Protein 4Y1B (pdb70)

Radius of gyration: 21.76 Å; Cα contacts (8 Å, |Δi|>4): 997; chains: 1; bounding box: 43×46×68 Å

Secondary structure (DSSP, 8-state):
--S---TT--SSTT---SEEEEEEE-GGG-SSGGGTEEEEEEEPPP--TTEEEEEEEEEE--HHHHHHHHT-S--HHHHHHHTT---S-B-----EEEEEEEE-TT----TT-EEEE--EE--TT-HHHHTT--GGGSTT-EETTTTSSS-SSBSEEEEEGGGEEEPPTTS-HHHHHSSHHHHHHHHHHHHSSTT----TT-EEEETTTTSHHHHHHHHHHHHTT-EEEEEESSHHHHHHHHHTT-SEEEEGGG----SSPPPTT-HHHHHHHHHHHHHHHHHHHHHHTSS---SEEEE-SGGGTHHHHHHHSPTT-EEEES--TT-S-----HHHHHHTT-EEEE--S--HHHHHHHHHHHHTTSS---EEEEE-GGGHHHHHHHHHTT-PPSSEEEEESS--

Foldseek 3Di:
DDQEDDFLDADPFADHHQKWKFWKFAPVQADQLLRRTDIDMDGADDAAAQKFKWQFFWFFFDLLVNCCSNCPPHVLQVVVVVVVDDDRIAGATQKTWGFGRHHYHPDPDGGGFTWIFQQKDFDCPAPVVVVPDQRCPDPGIDGHRRNDGFYRRISMGMDGRLGIEHQQPVDDRWQSRWFQQQQLQLLCQADVDPPAHAAAAFEEEEEPLLAANNLNNLLVCVLRNHAYEYEDQDPVSQVSSVVSPHLGYDHPVVADLFFAQDDPVPVVSNVVNVVRLVVVQVVVCVSVVHNDAGQEYEEACEGRCLQSRLQRHAQQGEYEYAHHVPDHDRHYPVCSCPVSVYYYHYTYRHGSVSSRVSSVCVSVPSGGQFEDEEAESSCSSVQNSCVVVVNDGGGIYMYGGSHD

Sequence (404 aa):
TKDLYELGDAPPLGTAPKQMYASLIRQERYGRPVDAFRTEVVDVPPVGPGQVLVKVMAAGVNYNNVWAALGEPLDVIAARQKQGATEDFHIGGSDLSGIVWAVGDGVRLKPGAEVVVLACCRWDESAQDIRLGADPVTSSTQRVWGYEENYGSFAQFAVVDEYMCHPKPQRLSWAAASCYMATAATAYRQLFGWEPHTVRPGDPVLIWGGAGGLGSIAIQLVRHVGGIPVAVVSSEERGEFCMRLGAKGWIDRREFDHWGRLPDTTDEEAMKQWLDGARAFGRRFWEVLGERRAPRIVLEHSGADTIPTSIYMADNAGMVVICGGTTGYNGDVDLRFLWMRQKRLQGSHAASAREAREITRLIDQGAIDPCLSRTFGFEEIGLAHQLIHDNQHPSGNMAVLVNAT

Solvent-accessible surface area: 17346 Å² total; per-residue (Å²): 164,123,79,51,15,107,61,38,71,17,6,91,93,39,68,45,8,130,45,2,42,0,2,0,0,49,71,156,28,53,24,132,0,58,90,0,20,152,47,45,64,11,84,21,28,118,42,21,108,29,30,0,0,0,22,0,24,0,0,2,21,26,104,46,1,14,92,1,0,47,13,110,106,91,44,7,2,25,33,23,69,173,154,61,34,126,53,76,20,2,0,0,0,6,6,2,0,0,30,0,31,10,60,14,114,75,25,208,46,152,48,35,31,72,3,1,0,8,8,3,52,15,59,114,53,5,120,44,30,168,148,66,34,56,40,6,78,8,103,39,35,62,24,9,0,37,89,36,21,41,1,0,0,0,0,1,3,16,0,22,34,48,2,7,4,72,18,4,158,122,15,66,51,7,10,1,1,6,0,4,33,29,0,0,14,0,23,9,0,0,44,22,46,126,94,24,19,9,119,108,32,2,0,0,0,0,4,30,0,1,19,16,27,0,0,0,0,0,19,1,0,96,99,43,39,0,32,0,0,0,2,5,32,30,113,128,65,0,94,34,0,84,174,28,19,6,88,9,56,0,13,114,150,122,29,136,20,61,13,147,24,38,110,65,124,65,126,127,28,22,142,116,12,62,90,13,0,128,30,0,8,119,81,0,96,118,15,8,66,86,195,87,26,0,29,0,0,0,0,27,16,3,10,53,7,4,4,1,0,1,56,11,3,47,81,59,0,0,0,0,32,34,38,15,90,63,24,181,71,42,21,39,7,113,102,48,42,151,120,120,142,16,58,69,33,46,12,85,14,0,8,34,137,2,0,115,59,0,3,144,44,0,46,108,47,36,1,72,3,14,58,49,102,57,2,28,15,134,66,2,5,68,0,0,11,30,17,75,60,113,128,45,48,25,8,11,10,0,0,47,8,6,12,161

Nearest PDB structures (foldseek):
  4y1b-assembly1_A  TM=1.002E+00  e=9.092E-99  Streptomyces sp. NRRL 2288
  4y0k-assembly1_A  TM=9.997E-01  e=1.314E-92  Streptomyces sp. NRRL 2288
  4gi2-assembly1_A  TM=9.694E-01  e=8.535E-59  Methylorubrum extorquens AM1
  6na4-assembly1_B  TM=9.022E-01  e=4.418E-44  Kitasatospora setae KM-6054
  4a10-assembly1_D  TM=8.637E-01  e=3.890E-38  Streptomyces cinnabarigriseus

Organism: NCBI:txid1298930

B-factor: mean 25.12, std 9.22, range [10.73, 64.57]

InterPro domains:
  IPR002364 Quinone oxidoreductase/zeta-crystallin, conserved site [PS01162] (202-223)
  IPR010085 Crotonyl-CoA reductase [TIGR01751] (16-405)
  IPR010085 Crotonyl-CoA reductase [cd08246] (9-402)
  IPR011032 GroES-like superfamily [SSF50129] (35-207)
  IPR013149 Alcohol dehydrogenase-like, C-terminal [PF00107] (213-363)
  IPR013154 Alcohol dehydrogenase-like, N-terminal [PF08240] (49-169)
  IPR020843 Enoylreductase domain [SM00829] (33-400)
  IPR036291 NAD(P)-binding domain superfamily [SSF51735] (177-376)
  IPR051603 Zinc-Containing ADH Family: Quinone Oxidoreductase/CCCR [PTHR44154] (29-401)

Structure (mmCIF, N/CA/C/O backbone):
data_4Y1B
#
_entry.id   4Y1B
#
_cell.length_a   77.580
_cell.length_b   95.640
_cell.length_c   129.460
_cell.angle_alpha   90.00
_cell.angle_beta   90.00
_cell.angle_gamma   90.00
#
_symmetry.space_group_name_H-M   'I 2 2 2'
#
loop_
_entity.id
_entity.type
_entity.pdbx_description
1 polymer AntE
2 non-polymer 'NADP NICOTINAMIDE-ADENINE-DINUCLEOTIDE PHOSPHATE'
3 water water
#
loop_
_atom_site.group_PDB
_atom_site.id
_atom_site.type_symbol
_atom_site.label_atom_id
_atom_site.label_alt_id
_atom_site.label_comp_id
_atom_site.label_asym_id
_atom_site.label_entity_id
_atom_site.label_seq_id
_atom_site.pdbx_PDB_ins_code
_atom_site.Cartn_x
_atom_site.Cartn_y
_atom_site.Cartn_z
_atom_site.occupancy
_atom_site.B_iso_or_equiv
_atom_site.auth_seq_id
_atom_site.auth_comp_id
_atom_site.auth_asym_id
_atom_site.auth_atom_id
_atom_site.pdbx_PDB_model_num
ATOM 1 N N . THR A 1 22 ? 89.684 42.336 49.539 1.00 38.11 2 THR A N 1
ATOM 2 C CA . THR A 1 22 ? 90.969 41.961 48.958 1.00 40.63 2 THR A CA 1
ATOM 3 C C . THR A 1 22 ? 91.205 40.452 49.087 1.00 38.99 2 THR A C 1
ATOM 4 O O . THR A 1 22 ? 91.510 39.954 50.167 1.00 41.77 2 THR A O 1
ATOM 8 N N . LYS A 1 23 ? 91.058 39.730 47.981 1.00 35.21 3 LYS A N 1
ATOM 9 C CA . LYS A 1 23 ? 91.105 38.268 48.013 1.00 30.29 3 LYS A CA 1
ATOM 10 C C . LYS A 1 23 ? 92.315 37.688 47.286 1.00 30.84 3 LYS A C 1
ATOM 11 O O . LYS A 1 23 ? 92.870 38.319 46.380 1.00 30.63 3 LYS A O 1
ATOM 17 N N . ASP A 1 24 ? 92.715 36.488 47.692 1.00 28.91 4 ASP A N 1
ATOM 18 C CA . ASP A 1 24 ? 93.819 35.773 47.067 1.00 28.60 4 ASP A CA 1
ATOM 19 C C . ASP A 1 24 ? 93.441 35.358 45.648 1.00 27.52 4 ASP A C 1
ATOM 20 O O . ASP A 1 24 ? 94.278 35.378 44.750 1.00 26.93 4 ASP A O 1
ATOM 25 N N . LEU A 1 25 ? 92.177 34.982 45.460 1.00 23.85 5 LEU A N 1
ATOM 26 C CA . LEU A 1 25 ? 91.730 34.327 44.233 1.00 22.80 5 LEU A CA 1
ATOM 27 C C . LEU A 1 25 ? 90.362 34.826 43.790 1.00 25.91 5 LEU A C 1
ATOM 28 O O . LEU A 1 25 ? 89.431 34.921 44.591 1.00 25.88 5 LEU A O 1
ATOM 33 N N . TYR A 1 26 ? 90.249 35.145 42.504 1.00 23.08 6 TYR A N 1
ATOM 34 C CA . TYR A 1 26 ? 89.005 35.620 41.927 1.00 22.79 6 TYR A CA 1
ATOM 35 C C . TYR A 1 26 ? 88.528 34.625 40.886 1.00 27.30 6 TYR A C 1
ATOM 36 O O . TYR A 1 26 ? 89.339 34.029 40.172 1.00 26.52 6 TYR A O 1
ATOM 45 N N . GLU A 1 27 ? 87.214 34.437 40.804 1.00 27.63 7 GLU A N 1
ATOM 46 C CA . GLU A 1 27 ? 86.641 33.549 39.804 1.00 29.27 7 GLU A CA 1
ATOM 47 C C . GLU A 1 27 ? 86.849 34.164 38.426 1.00 24.21 7 GLU A C 1
ATOM 48 O O . GLU A 1 27 ? 87.037 35.377 38.307 1.00 25.56 7 GLU A O 1
ATOM 54 N N . LEU A 1 28 ? 86.825 33.333 37.390 1.00 26.13 8 LEU A N 1
ATOM 55 C CA . LEU A 1 28 ? 86.924 33.845 36.028 1.00 25.90 8 LEU A CA 1
ATOM 56 C C . LEU A 1 28 ? 85.833 34.889 35.795 1.00 30.35 8 LEU A C 1
ATOM 57 O O . LEU A 1 28 ? 84.689 34.711 36.223 1.00 29.99 8 LEU A O 1
ATOM 62 N N . GLY A 1 29 ? 86.195 35.990 35.142 1.00 24.78 9 GLY A N 1
ATOM 63 C CA . GLY A 1 29 ? 85.269 37.084 34.905 1.00 27.38 9 GLY A CA 1
ATOM 64 C C . GLY A 1 29 ? 85.381 38.168 35.963 1.00 30.14 9 GLY A C 1
ATOM 65 O O . GLY A 1 29 ? 84.920 39.296 35.767 1.00 33.88 9 GLY A O 1
ATOM 66 N N . ASP A 1 30 ? 86.012 37.820 37.082 1.00 26.72 10 ASP A N 1
ATOM 67 C CA . ASP A 1 30 ? 86.180 38.722 38.211 1.00 28.35 10 ASP A CA 1
ATOM 68 C C . ASP A 1 30 ? 87.665 39.024 38.381 1.00 28.06 10 ASP A C 1
ATOM 69 O O . ASP A 1 30 ? 88.521 38.342 37.802 1.00 26.89 10 ASP A O 1
ATOM 74 N N . ALA A 1 31 ? 87.969 40.054 39.158 1.00 24.91 11 ALA A N 1
ATOM 75 C CA . ALA A 1 31 ? 89.341 40.485 39.361 1.00 24.56 11 ALA A CA 1
ATOM 76 C C . ALA A 1 31 ? 89.424 41.448 40.529 1.00 24.32 11 ALA A C 1
ATOM 77 O O . ALA A 1 31 ? 88.418 42.042 40.927 1.00 26.03 11 ALA A O 1
ATOM 79 N N . PRO A 1 32 ? 90.634 41.635 41.066 1.00 23.83 12 PRO A N 1
ATOM 80 C CA . PRO A 1 32 ? 90.849 42.694 42.057 1.00 25.32 12 PRO A CA 1
ATOM 81 C C . PRO A 1 32 ? 90.598 44.065 41.426 1.00 29.06 12 PRO A C 1
ATOM 82 O O . PRO A 1 32 ? 90.422 44.157 40.206 1.00 25.65 12 PRO A O 1
ATOM 86 N N . PRO A 1 33 ? 90.562 45.126 42.241 1.00 26.97 13 PRO A N 1
ATOM 87 C CA . PRO A 1 33 ? 90.351 46.460 41.674 1.00 27.12 13 PRO A CA 1
ATOM 88 C C . PRO A 1 33 ? 91.383 46.739 40.582 1.00 23.70 13 PRO A C 1
ATOM 89 O O . PRO A 1 33 ? 92.535 46.310 40.722 1.00 23.68 13 PRO A O 1
ATOM 93 N N . LEU A 1 34 ? 90.965 47.436 39.531 1.00 27.48 14 LEU A N 1
ATOM 94 C CA . LEU A 1 34 ? 91.871 47.819 38.452 1.00 25.61 14 LEU A CA 1
ATOM 95 C C . LEU A 1 34 ? 93.132 48.433 39.038 1.00 27.29 14 LEU A C 1
ATOM 96 O O . LEU A 1 34 ? 93.061 49.284 39.927 1.00 29.38 14 LEU A O 1
ATOM 101 N N . GLY A 1 35 ? 94.286 47.973 38.565 1.00 24.45 15 GLY A N 1
ATOM 102 C CA . GLY A 1 35 ? 95.562 48.444 39.069 1.00 25.59 15 GLY A CA 1
ATOM 103 C C . GLY A 1 35 ? 96.264 47.464 39.990 1.00 25.60 15 GLY A C 1
ATOM 104 O O . GLY A 1 35 ? 97.463 47.600 40.243 1.00 26.66 15 GLY A O 1
ATOM 105 N N . THR A 1 36 ? 95.524 46.465 40.478 1.00 25.56 16 THR A N 1
ATOM 106 C CA . THR A 1 36 ? 96.032 45.531 41.487 1.00 25.88 16 THR A CA 1
ATOM 107 C C . THR A 1 36 ? 96.108 44.090 40.981 1.00 22.60 16 THR A C 1
ATOM 108 O O . THR A 1 36 ? 95.155 43.584 40.395 1.00 26.08 16 THR A O 1
ATOM 112 N N . ALA A 1 37 ? 97.236 43.431 41.231 1.00 24.17 17 ALA A N 1
ATOM 113 C CA . ALA A 1 37 ? 97.398 42.024 40.872 1.00 21.94 17 ALA A CA 1
ATOM 114 C C . ALA A 1 37 ? 96.962 41.120 42.021 1.00 26.14 17 ALA A C 1
ATOM 115 O O . ALA A 1 37 ? 97.275 41.395 43.180 1.00 27.77 17 ALA A O 1
ATOM 117 N N . PRO A 1 38 ? 96.248 40.029 41.702 1.00 25.02 18 PRO A N 1
ATOM 118 C CA . PRO A 1 38 ? 95.883 39.065 42.743 1.00 23.82 18 PRO A CA 1
ATOM 119 C C . PRO A 1 38 ? 97.047 38.127 43.036 1.00 26.31 18 PRO A C 1
ATOM 120 O O . PRO A 1 38 ? 97.943 37.973 42.213 1.00 24.73 18 PRO A O 1
ATOM 124 N N . LYS A 1 39 ? 97.040 37.493 44.202 1.00 23.46 19 LYS A N 1
ATOM 125 C CA . LYS A 1 39 ? 98.104 36.562 44.541 1.00 23.36 19 LYS A CA 1
ATOM 126 C C . LYS A 1 39 ? 98.023 35.296 43.687 1.00 22.05 19 LYS A C 1
ATOM 127 O O . LYS A 1 39 ? 99.045 34.706 43.313 1.00 24.60 19 LYS A O 1
ATOM 133 N N . GLN A 1 40 ? 96.800 34.871 43.387 1.00 23.89 20 GLN A N 1
ATOM 134 C CA . GLN A 1 40 ? 96.594 33.631 42.658 1.00 23.55 20 GLN A CA 1
ATOM 135 C C . GLN A 1 40 ? 95.553 33.775 41.561 1.00 18.01 20 GLN A C 1
ATOM 136 O O . GLN A 1 40 ? 94.840 34.777 41.494 1.00 22.20 20 GLN A O 1
ATOM 142 N N . MET A 1 41 ? 95.465 32.752 40.720 1.00 20.74 21 MET A N 1
ATOM 143 C CA . MET A 1 41 ? 94.609 32.792 39.545 1.00 20.84 21 MET A CA 1
ATOM 144 C C . MET A 1 41 ? 94.267 31.389 39.063 1.00 19.37 21 MET A C 1
ATOM 145 O O . MET A 1 41 ? 94.947 30.410 39.409 1.00 21.36 21 MET A O 1
ATOM 150 N N . TYR A 1 42 ? 93.198 31.297 38.281 1.00 19.18 22 TYR A N 1
ATOM 151 C CA . TYR A 1 42 ? 92.889 30.080 37.548 1.00 21.15 22 TYR A CA 1
ATOM 152 C C . TYR A 1 42 ? 93.727 30.020 36.278 1.00 21.99 22 TYR A C 1
ATOM 153 O O . TYR A 1 42 ? 93.985 31.046 35.645 1.00 20.71 22 TYR A O 1
ATOM 162 N N . ALA A 1 43 ? 94.151 28.822 35.911 1.00 20.38 23 ALA A N 1
ATOM 163 C CA . ALA A 1 43 ? 94.899 28.609 34.676 1.00 19.79 23 ALA A CA 1
ATOM 164 C C . ALA A 1 43 ? 94.704 27.182 34.211 1.00 22.79 23 ALA A C 1
ATOM 165 O O . ALA A 1 43 ? 94.364 26.304 35.006 1.00 23.93 23 ALA A O 1
ATOM 167 N N . SER A 1 44 ? 94.939 26.941 32.929 1.00 21.55 24 SER A N 1
ATOM 168 C CA . SER A 1 44 ? 94.779 25.609 32.368 1.00 20.20 24 SER A CA 1
ATOM 169 C C . SER A 1 44 ? 96.147 24.953 32.281 1.00 23.80 24 SER A C 1
ATOM 170 O O . SER A 1 44 ? 97.020 25.412 31.545 1.00 24.58 24 SER A O 1
ATOM 173 N N . LEU A 1 45 ? 96.334 23.873 33.036 1.00 24.54 25 LEU A N 1
ATOM 174 C CA . LEU A 1 45 ? 97.660 23.277 33.193 1.00 23.77 25 LEU A CA 1
ATOM 175 C C . LEU A 1 45 ? 97.833 21.943 32.496 1.00 25.92 25 LEU A C 1
ATOM 176 O O . LEU A 1 45 ? 96.948 21.087 32.529 1.00 25.77 25 LEU A O 1
ATOM 181 N N . ILE A 1 46 ? 99.000 21.778 31.883 1.00 24.85 26 ILE A N 1
ATOM 182 C CA . ILE A 1 46 ? 99.473 20.489 31.420 1.00 26.10 26 ILE A CA 1
ATOM 183 C C . ILE A 1 46 ? 100.470 19.974 32.461 1.00 26.57 26 ILE A C 1
ATOM 184 O O . ILE A 1 46 ? 101.311 20.728 32.954 1.00 27.28 26 ILE A O 1
ATOM 189 N N . ARG A 1 47 ? 100.350 18.698 32.819 1.00 29.85 27 ARG A N 1
ATOM 190 C CA . ARG A 1 47 ? 101.314 18.057 33.702 1.00 31.40 27 ARG A CA 1
ATOM 191 C C . ARG A 1 47 ? 101.842 16.801 33.022 1.00 33.12 27 ARG A C 1
ATOM 192 O O . ARG A 1 47 ? 101.154 16.206 32.196 1.00 32.00 27 ARG A O 1
ATOM 200 N N . GLN A 1 48 ? 103.065 16.406 33.363 1.00 34.14 28 GLN A N 1
ATOM 201 C CA . GLN A 1 48 ? 103.707 15.268 32.710 1.00 38.20 28 GLN A CA 1
ATOM 202 C C . GLN A 1 48 ? 102.882 13.987 32.823 1.00 37.66 28 GLN A C 1
ATOM 203 O O . GLN A 1 48 ? 102.813 13.199 31.881 1.00 38.33 28 GLN A O 1
ATOM 209 N N . GLU A 1 49 ? 102.231 13.801 33.965 1.00 38.32 29 GLU A N 1
ATOM 210 C CA . GLU A 1 49 ? 101.439 12.596 34.195 1.00 40.57 29 GLU A CA 1
ATOM 211 C C . GLU A 1 49 ? 100.232 12.499 33.264 1.00 39.99 29 GLU A C 1
ATOM 212 O O . GLU A 1 49 ? 99.621 11.436 33.148 1.00 41.42 29 GLU A O 1
ATOM 218 N N . ARG A 1 50 ? 99.881 13.600 32.603 1.00 36.50 30 ARG A N 1
ATOM 219 C CA . ARG A 1 50 ? 98.799 13.555 31.621 1.00 32.98 30 ARG A CA 1
ATOM 220 C C . ARG A 1 50 ? 99.224 13.942 30.200 1.00 31.87 30 ARG A C 1
ATOM 221 O O . ARG A 1 50 ? 98.390 14.319 29.377 1.00 32.24 30 ARG A O 1
ATOM 229 N N . TYR A 1 51 ? 100.519 13.826 29.913 1.00 31.23 31 TYR A N 1
ATOM 230 C CA . TYR A 1 51 ? 101.004 13.938 28.539 1.00 33.41 31 TYR A CA 1
ATOM 231 C C . TYR A 1 51 ? 100.288 12.926 27.651 1.00 37.73 31 TYR A C 1
ATOM 232 O O . TYR A 1 51 ? 100.093 11.772 28.039 1.00 37.13 31 TYR A O 1
ATOM 241 N N . GLY A 1 52 ? 99.899 13.360 26.459 1.00 34.74 32 GLY A N 1
ATOM 242 C CA . GLY A 1 52 ? 99.239 12.482 25.510 1.00 36.27 32 GLY A CA 1
ATOM 243 C C . GLY A 1 52 ? 98.200 13.222 24.694 1.00 39.34 32 GLY A C 1
ATOM 244 O O . GLY A 1 52 ? 98.427 14.358 24.268 1.00 35.59 32 GLY A O 1
ATOM 245 N N . ARG A 1 53 ? 97.057 12.575 24.479 1.00 37.62 33 ARG A N 1
ATOM 246 C CA . ARG A 1 53 ? 95.947 13.181 23.756 1.00 36.72 33 ARG A CA 1
ATOM 247 C C . ARG A 1 53 ? 95.589 14.527 24.374 1.00 32.85 33 ARG A C 1
ATOM 248 O O . ARG A 1 53 ? 95.300 14.602 25.567 1.00 30.01 33 ARG A O 1
ATOM 256 N N . PRO A 1 54 ? 95.612 15.598 23.561 1.00 33.29 34 PRO A N 1
ATOM 257 C CA . PRO A 1 54 ? 95.326 16.941 24.075 1.00 32.69 34 PRO A CA 1
ATOM 258 C C . PRO A 1 54 ? 94.029 16.996 24.872 1.00 28.85 34 PRO A C 1
ATOM 259 O O . PRO A 1 54 ? 93.948 17.720 25.858 1.00 27.95 34 PRO A O 1
ATOM 263 N N . VAL A 1 55 ? 93.033 16.220 24.461 1.00 29.62 35 VAL A N 1
ATOM 264 C CA . VAL A 1 55 ? 91.734 16.252 25.125 1.00 28.23 35 VAL A CA 1
ATOM 265 C C . VAL A 1 55 ? 91.824 15.938 26.628 1.00 30.14 35 VAL A C 1
ATOM 266 O O . VAL A 1 55 ? 90.992 16.395 27.411 1.00 31.75 35 VAL A O 1
ATOM 270 N N . ASP A 1 56 ? 92.845 15.181 27.027 1.00 32.21 36 ASP A N 1
ATOM 271 C CA . ASP A 1 56 ? 93.008 14.793 28.428 1.00 30.67 36 ASP A CA 1
ATOM 272 C C . ASP A 1 56 ? 94.248 15.398 29.087 1.00 32.37 36 ASP A C 1
ATOM 273 O O . ASP A 1 56 ? 94.611 15.030 30.202 1.00 31.17 36 ASP A O 1
ATOM 278 N N . ALA A 1 57 ? 94.896 16.336 28.405 1.00 29.41 37 ALA A N 1
ATOM 279 C CA . ALA A 1 57 ? 96.155 16.884 28.899 1.00 28.40 37 ALA A CA 1
ATOM 280 C C . ALA A 1 57 ? 95.965 18.128 29.768 1.00 26.28 37 ALA A C 1
ATOM 281 O O . ALA A 1 57 ? 96.814 18.446 30.596 1.00 26.22 37 ALA A O 1
ATOM 283 N N . PHE A 1 58 ? 94.845 18.817 29.583 1.00 27.77 38 PHE A N 1
ATOM 284 C CA . PHE A 1 58 ? 94.620 20.099 30.241 1.00 28.43 38 PHE A CA 1
ATOM 285 C C . PHE A 1 58 ? 93.643 19.988 31.398 1.00 28.47 38 PHE A C 1
ATOM 286 O O . PHE A 1 58 ? 92.623 19.310 31.299 1.00 34.69 38 PHE A O 1
ATOM 294 N N . ARG A 1 59 ? 93.951 20.675 32.490 1.00 27.03 39 ARG A N 1
ATOM 295 C CA . ARG A 1 59 ? 93.020 20.781 33.599 1.00 27.18 39 ARG A CA 1
ATOM 296 C C . ARG A 1 59 ? 93.155 22.122 34.289 1.00 24.90 39 ARG A C 1
ATOM 297 O O . ARG A 1 59 ? 94.263 22.596 34.536 1.00 25.98 39 ARG A O 1
ATOM 305 N N . THR A 1 60 ? 92.019 22.724 34.613 1.00 23.01 40 THR A N 1
ATOM 306 C CA . THR A 1 60 ? 92.014 23.987 35.327 1.00 24.28 40 THR A CA 1
ATOM 307 C C . THR A 1 60 ? 92.474 23.797 36.769 1.00 27.00 40 THR A C 1
ATOM 308 O O . THR A 1 60 ? 91.968 22.928 37.488 1.00 27.40 40 THR A O 1
ATOM 312 N N . GLU A 1 61 ? 93.451 24.603 37.170 1.00 24.75 41 GLU A N 1
ATOM 313 C CA . GLU A 1 61 ? 93.971 24.603 38.529 1.00 23.72 41 GLU A CA 1
ATOM 314 C C . GLU A 1 61 ? 94.238 26.030 38.987 1.00 26.85 41 GLU A C 1
ATOM 315 O O . GLU A 1 61 ? 94.235 26.964 38.179 1.00 23.46 41 GLU A O 1
ATOM 321 N N . VAL A 1 62 ? 94.475 26.190 40.285 1.00 23.51 42 VAL A N 1
ATOM 322 C CA . VAL A 1 62 ? 94.852 27.468 40.865 1.00 21.50 42 VAL A CA 1
ATOM 323 C C . VAL A 1 62 ? 96.365 27.517 41.012 1.00 24.72 42 VAL A C 1
ATOM 324 O O . VAL A 1 62 ? 96.978 26.583 41.521 1.00 25.03 42 VAL A O 1
ATOM 328 N N . VAL A 1 63 ? 96.971 28.595 40.525 1.00 25.45 43 VAL A N 1
ATOM 329 C CA . VAL A 1 63 ? 98.412 28.776 40.628 1.00 23.27 43 VAL A CA 1
ATOM 330 C C . VAL A 1 63 ? 98.735 30.185 41.101 1.00 22.35 43 VAL A C 1
ATOM 331 O O . VAL A 1 63 ? 97.876 31.069 41.094 1.00 22.61 43 VAL A O 1
ATOM 335 N N . ASP A 1 64 ? 99.976 30.383 41.535 1.00 25.97 44 ASP A N 1
ATOM 336 C CA . ASP A 1 64 ? 100.451 31.707 41.912 1.00 27.55 44 ASP A CA 1
ATOM 337 C C . ASP A 1 64 ? 100.671 32.569 40.670 1.00 23.74 44 ASP A C 1
ATOM 338 O O . ASP A 1 64 ? 101.157 32.090 39.637 1.00 27.37 44 ASP A O 1
ATOM 343 N N . VAL A 1 65 ? 100.294 33.835 40.772 1.00 22.11 45 VAL A N 1
ATOM 344 C CA . VAL A 1 65 ? 100.511 34.771 39.668 1.00 21.78 45 VAL A CA 1
ATOM 345 C C . VAL A 1 65 ? 101.966 35.208 39.704 1.00 25.36 45 VAL A C 1
ATOM 346 O O . VAL A 1 65 ? 102.478 35.568 40.759 1.00 25.38 45 VAL A O 1
ATOM 350 N N . PRO A 1 66 ? 102.650 35.157 38.551 1.00 24.08 46 PRO A N 1
ATOM 351 C CA . PRO A 1 66 ? 104.049 35.588 38.517 1.00 25.23 46 PRO A CA 1
ATOM 352 C C . PRO A 1 66 ? 104.193 37.079 38.794 1.00 24.15 46 PRO A C 1
ATOM 353 O O . PRO A 1 66 ? 103.246 37.853 38.618 1.00 21.90 46 PRO A O 1
ATOM 357 N N . PRO A 1 67 ? 105.384 37.486 39.237 1.00 27.05 47 PRO A N 1
ATOM 358 C CA . PRO A 1 67 ? 105.631 38.893 39.538 1.00 24.66 47 PRO A CA 1
ATOM 359 C C . PRO A 1 67 ? 105.664 39.741 38.272 1.00 23.09 47 PRO A C 1
ATOM 360 O O . PRO A 1 67 ? 106.019 39.248 37.202 1.00 26.36 47 PRO A O 1
ATOM 364 N N . VAL A 1 68 ? 105.253 40.994 38.408 1.00 24.32 48 VAL A N 1
ATOM 365 C CA . VAL A 1 68 ? 105.327 41.960 37.327 1.00 22.87 48 VAL A CA 1
ATOM 366 C C . VAL A 1 68 ? 106.580 42.794 37.543 1.00 26.57 48 VAL A C 1
ATOM 367 O O . VAL A 1 68 ? 106.691 43.516 38.535 1.00 27.06 48 VAL A O 1
ATOM 371 N N . GLY A 1 69 ? 107.538 42.666 36.629 1.00 23.83 49 GLY A N 1
ATOM 372 C CA . GLY A 1 69 ? 108.786 43.404 36.722 1.00 27.16 49 GLY A CA 1
ATOM 373 C C . GLY A 1 69 ? 108.765 44.710 35.945 1.00 25.02 49 GLY A C 1
ATOM 374 O O . GLY A 1 69 ? 107.759 45.073 35.341 1.00 22.19 49 GLY A O 1
ATOM 375 N N . PRO A 1 70 ? 109.878 45.449 35.980 1.00 27.04 50 PRO A N 1
ATOM 376 C CA . PRO A 1 70 ? 109.941 46.698 35.216 1.00 24.72 50 PRO A CA 1
ATOM 377 C C . PRO A 1 70 ? 109.718 46.415 33.739 1.00 21.52 50 PRO A C 1
ATOM 378 O O . PRO A 1 70 ? 110.227 45.414 33.238 1.00 23.93 50 PRO A O 1
ATOM 382 N N . GLY A 1 71 ? 108.941 47.268 33.084 1.00 23.22 51 GLY A N 1
ATOM 383 C CA . GLY A 1 71 ? 108.692 47.119 31.662 1.00 20.67 51 GLY A CA 1
ATOM 384 C C . GLY A 1 71 ? 107.641 46.069 31.362 1.00 23.10 51 GLY A C 1
ATOM 385 O O . GLY A 1 71 ? 107.310 45.832 30.203 1.00 20.65 51 GLY A O 1
ATOM 386 N N . GLN A 1 72 ? 107.099 45.438 32.403 1.00 21.73 52 GLN A N 1
ATOM 387 C CA . GLN A 1 72 ? 106.079 44.407 32.204 1.00 21.98 52 GLN A CA 1
ATOM 388 C C . GLN A 1 72 ? 104.705 44.881 32.647 1.00 18.90 52 GLN A C 1
ATOM 389 O O . GLN A 1 72 ? 104.587 45.849 33.391 1.00 20.10 52 GLN A O 1
ATOM 395 N N . VAL A 1 73 ? 103.667 44.203 32.167 1.00 20.13 53 VAL A N 1
ATOM 396 C CA . VAL A 1 73 ? 102.314 44.460 32.632 1.00 20.17 53 VAL A CA 1
ATOM 397 C C . VAL A 1 73 ? 101.638 43.130 32.957 1.00 18.32 53 VAL A C 1
ATOM 398 O O . VAL A 1 73 ? 102.066 42.075 32.488 1.00 19.56 53 VAL A O 1
ATOM 402 N N . LEU A 1 74 ? 100.612 43.188 33.801 1.00 19.15 54 LEU A N 1
ATOM 403 C CA . LEU A 1 74 ? 99.744 42.042 34.014 1.00 17.60 54 LEU A CA 1
ATOM 404 C C . LEU A 1 74 ? 98.463 42.275 33.234 1.00 19.49 54 LEU A C 1
ATOM 405 O O . LEU A 1 74 ? 97.796 43.302 33.401 1.00 21.44 54 LEU A O 1
ATOM 410 N N . VAL A 1 75 ? 98.147 41.339 32.347 1.00 18.00 55 VAL A N 1
ATOM 411 C CA . VAL A 1 75 ? 96.947 41.431 31.538 1.00 17.74 55 VAL A CA 1
ATOM 412 C C . VAL A 1 75 ? 95.863 40.528 32.114 1.00 18.69 55 VAL A C 1
ATOM 413 O O . VAL A 1 75 ? 96.119 39.363 32.423 1.00 19.07 55 VAL A O 1
ATOM 417 N N . LYS A 1 76 ? 94.668 41.081 32.291 1.00 18.64 56 LYS A N 1
ATOM 418 C CA . LYS A 1 76 ? 93.496 40.259 32.557 1.00 20.17 56 LYS A CA 1
ATOM 419 C C . LYS A 1 76 ? 93.088 39.684 31.211 1.00 19.40 56 LYS A C 1
ATOM 420 O O . LYS A 1 76 ? 92.653 40.415 30.314 1.00 18.61 56 LYS A O 1
ATOM 426 N N . VAL A 1 77 ? 93.264 38.380 31.058 1.00 17.63 57 VAL A N 1
ATOM 427 C CA . VAL A 1 77 ? 93.085 37.733 29.760 1.00 18.43 57 VAL A CA 1
ATOM 428 C C . VAL A 1 77 ? 91.606 37.538 29.474 1.00 22.04 57 VAL A C 1
ATOM 429 O O . VAL A 1 77 ? 90.905 36.868 30.237 1.00 20.35 57 VAL A O 1
ATOM 433 N N . MET A 1 78 ? 91.120 38.123 28.387 1.00 19.01 58 MET A N 1
ATOM 434 C CA . MET A 1 78 ? 89.707 38.017 28.051 1.00 18.91 58 MET A CA 1
ATOM 435 C C . MET A 1 78 ? 89.448 36.798 27.174 1.00 22.30 58 MET A C 1
ATOM 436 O O . MET A 1 78 ? 88.490 36.059 27.382 1.00 20.42 58 MET A O 1
ATOM 441 N N . ALA A 1 79 ? 90.310 36.588 26.184 1.00 19.36 59 ALA A N 1
ATOM 442 C CA . ALA A 1 79 ? 90.259 35.376 25.379 1.00 20.12 59 ALA A CA 1
ATOM 443 C C . ALA A 1 79 ? 91.671 35.026 24.944 1.00 19.98 59 ALA A C 1
ATOM 444 O O . ALA A 1 79 ? 92.558 35.888 24.967 1.00 19.18 59 ALA A O 1
ATOM 446 N N . ALA A 1 80 ? 91.881 33.765 24.577 1.00 18.62 60 ALA A N 1
ATOM 447 C CA . ALA A 1 80 ? 93.195 33.277 24.165 1.00 18.30 60 ALA A CA 1
ATOM 448 C C . ALA A 1 80 ? 93.054 32.503 22.858 1.00 21.10 60 ALA A C 1
ATOM 449 O O . ALA A 1 80 ? 92.023 31.876 22.607 1.00 21.58 60 ALA A O 1
ATOM 451 N N . GLY A 1 81 ? 94.087 32.541 22.020 1.00 19.52 61 GLY A N 1
ATOM 452 C CA . GLY A 1 81 ? 94.059 31.805 20.767 1.00 20.22 61 GLY A CA 1
ATOM 453 C C . GLY A 1 81 ? 94.456 30.346 20.919 1.00 22.11 61 GLY A C 1
ATOM 454 O O . GLY A 1 81 ? 95.111 29.967 21.878 1.00 21.16 61 GLY A O 1
ATOM 455 N N . VAL A 1 82 ? 94.054 29.526 19.950 1.00 27.46 62 VAL A N 1
ATOM 456 C CA . VAL A 1 82 ? 94.440 28.113 19.899 1.00 30.22 62 VAL A CA 1
ATOM 457 C C . VAL A 1 82 ? 95.611 27.949 18.934 1.00 30.92 62 VAL A C 1
ATOM 458 O O . VAL A 1 82 ? 95.706 28.670 17.941 1.00 32.95 62 VAL A O 1
ATOM 462 N N . ASN A 1 83 ? 96.504 27.005 19.208 1.00 28.11 63 ASN A N 1
ATOM 463 C CA . ASN A 1 83 ? 97.748 26.924 18.453 1.00 31.29 63 ASN A CA 1
ATOM 464 C C . ASN A 1 83 ? 98.303 25.508 18.393 1.00 32.88 63 ASN A C 1
ATOM 465 O O . ASN A 1 83 ? 98.194 24.765 19.369 1.00 29.39 63 ASN A O 1
ATOM 470 N N . TYR A 1 84 ? 98.899 25.158 17.251 1.00 32.92 64 TYR A N 1
ATOM 471 C CA . TYR A 1 84 ? 99.587 23.879 17.051 1.00 33.96 64 TYR A CA 1
ATOM 472 C C . TYR A 1 84 ? 100.559 23.588 18.188 1.00 30.56 64 TYR A C 1
ATOM 473 O O . TYR A 1 84 ? 100.686 22.449 18.637 1.00 29.52 64 TYR A O 1
ATOM 482 N N . ASN A 1 85 ? 101.265 24.623 18.635 1.00 30.36 65 ASN A N 1
ATOM 483 C CA . ASN A 1 85 ? 102.329 24.454 19.618 1.00 31.98 65 ASN A CA 1
ATOM 484 C C . ASN A 1 85 ? 101.851 23.876 20.938 1.00 29.62 65 ASN A C 1
ATOM 485 O O . ASN A 1 85 ? 102.604 23.193 21.634 1.00 29.11 65 ASN A O 1
ATOM 490 N N . ASN A 1 86 ? 100.601 24.150 21.289 1.00 28.12 66 ASN A N 1
ATOM 491 C CA . ASN A 1 86 ? 100.049 23.592 22.514 1.00 29.54 66 ASN A CA 1
ATOM 492 C C . ASN A 1 86 ? 99.777 22.095 22.370 1.00 30.03 66 ASN A C 1
ATOM 493 O O . ASN A 1 86 ? 99.766 21.372 23.366 1.00 29.17 66 ASN A O 1
ATOM 498 N N . VAL A 1 87 ? 99.558 21.640 21.135 1.00 28.58 67 VAL A N 1
ATOM 499 C CA . VAL A 1 87 ? 99.451 20.205 20.848 1.00 29.05 67 VAL A CA 1
ATOM 500 C C . VAL A 1 87 ? 100.780 19.523 21.142 1.00 31.66 67 VAL A C 1
ATOM 501 O O . VAL A 1 87 ? 100.819 18.481 21.795 1.00 31.31 67 VAL A O 1
ATOM 505 N N . TRP A 1 88 ? 101.866 20.110 20.647 1.00 29.64 68 TRP A N 1
ATOM 506 C CA . TRP A 1 88 ? 103.210 19.618 20.937 1.00 34.75 68 TRP A CA 1
ATOM 507 C C . TRP A 1 88 ? 103.435 19.540 22.441 1.00 34.15 68 TRP A C 1
ATOM 508 O O . TRP A 1 88 ? 103.928 18.536 22.959 1.00 33.84 68 TRP A O 1
ATOM 519 N N . ALA A 1 89 ? 103.079 20.615 23.135 1.00 32.33 69 ALA A N 1
ATOM 520 C CA . ALA A 1 89 ? 103.232 20.680 24.583 1.00 30.26 69 ALA A CA 1
ATOM 521 C C . ALA A 1 89 ? 102.463 19.564 25.292 1.00 31.79 69 ALA A C 1
ATOM 522 O O . ALA A 1 89 ? 102.989 18.912 26.190 1.00 31.31 69 ALA A O 1
ATOM 524 N N . ALA A 1 90 ? 101.220 19.354 24.874 1.00 32.29 70 ALA A N 1
ATOM 525 C CA . ALA A 1 90 ? 100.354 18.357 25.495 1.00 31.34 70 ALA A CA 1
ATOM 526 C C . ALA A 1 90 ? 100.873 16.938 25.275 1.00 35.40 70 ALA A C 1
ATOM 527 O O . ALA A 1 90 ? 100.701 16.069 26.132 1.00 33.72 70 ALA A O 1
ATOM 529 N N . LEU A 1 91 ? 101.499 16.708 24.125 1.00 34.53 71 LEU A N 1
ATOM 530 C CA . LEU A 1 91 ? 102.014 15.384 23.789 1.00 35.46 71 LEU A CA 1
ATOM 531 C C . LEU A 1 91 ? 103.305 15.094 24.546 1.00 40.68 71 LEU A C 1
ATOM 532 O O . LEU A 1 91 ? 103.542 13.967 24.978 1.00 43.28 71 LEU A O 1
ATOM 537 N N . GLY A 1 92 ? 104.130 16.123 24.715 1.00 37.78 72 GLY A N 1
ATOM 538 C CA . GLY A 1 92 ? 105.453 15.957 25.286 1.00 40.96 72 GLY A CA 1
ATOM 539 C C . GLY A 1 92 ? 106.455 15.636 24.191 1.00 46.92 72 GLY A C 1
ATOM 540 O O . GLY A 1 92 ? 107.507 15.046 24.443 1.00 50.31 72 GLY A O 1
ATOM 541 N N . GLU A 1 93 ? 106.116 16.031 22.967 1.00 47.55 73 GLU A N 1
ATOM 542 C CA . GLU A 1 93 ? 106.973 15.806 21.810 1.00 48.37 73 GLU A CA 1
ATOM 543 C C . GLU A 1 93 ? 106.830 16.954 20.813 1.00 50.38 73 GLU A C 1
ATOM 544 O O . GLU A 1 93 ? 105.762 17.555 20.704 1.00 47.79 73 GLU A O 1
ATOM 550 N N . PRO A 1 94 ? 107.916 17.273 20.090 1.00 51.72 74 PRO A N 1
ATOM 551 C CA . PRO A 1 94 ? 109.191 16.552 20.140 1.00 51.58 74 PRO A CA 1
ATOM 552 C C . PRO A 1 94 ? 109.983 16.874 21.401 1.00 51.05 74 PRO A C 1
ATOM 553 O O . PRO A 1 94 ? 111.192 16.633 21.434 1.00 53.63 74 PRO A O 1
ATOM 557 N N . LEU A 1 95 ? 109.320 17.409 22.422 1.00 50.10 75 LEU A N 1
ATOM 558 C CA . LEU A 1 95 ? 110.031 17.867 23.612 1.00 50.06 75 LEU A CA 1
ATOM 559 C C . LEU A 1 95 ? 109.173 17.835 24.875 1.00 47.20 75 LEU A C 1
ATOM 560 O O . LEU A 1 95 ? 108.013 18.259 24.859 1.00 47.19 75 LEU A O 1
ATOM 565 N N . ASP A 1 96 ? 109.750 17.330 25.963 1.00 47.07 76 ASP A N 1
ATOM 566 C CA . ASP A 1 96 ? 109.119 17.423 27.272 1.00 43.79 76 ASP A CA 1
ATOM 567 C C . ASP A 1 96 ? 109.369 18.822 27.813 1.00 45.92 76 ASP A C 1
ATOM 568 O O . ASP A 1 96 ? 110.370 19.070 28.487 1.00 46.24 76 ASP A O 1
ATOM 573 N N . VAL A 1 97 ? 108.445 19.727 27.514 1.00 42.84 77 VAL A N 1
ATOM 574 C CA . VAL A 1 97 ? 108.576 21.127 27.883 1.00 41.07 77 VAL A CA 1
ATOM 575 C C . VAL A 1 97 ? 108.850 21.318 29.375 1.00 40.01 77 VAL A C 1
ATOM 576 O O . VAL A 1 97 ? 109.693 22.129 29.761 1.00 42.35 77 VAL A O 1
ATOM 580 N N . ILE A 1 98 ? 108.146 20.563 30.211 1.00 39.86 78 ILE A N 1
ATOM 581 C CA . ILE A 1 98 ? 108.293 20.710 31.655 1.00 38.80 78 ILE A CA 1
ATOM 582 C C . ILE A 1 98 ? 109.684 20.284 32.128 1.00 45.12 78 ILE A C 1
ATOM 583 O O . ILE A 1 98 ? 110.256 20.892 33.033 1.00 46.38 78 ILE A O 1
ATOM 588 N N . ALA A 1 99 ? 110.229 19.244 31.504 1.00 44.37 79 ALA A N 1
ATOM 589 C CA . ALA A 1 99 ? 111.569 18.775 31.843 1.00 46.51 79 ALA A CA 1
ATOM 590 C C . ALA A 1 99 ? 112.641 19.704 31.278 1.00 46.37 79 ALA A C 1
ATOM 591 O O . ALA A 1 99 ? 113.590 20.065 31.972 1.00 48.86 79 ALA A O 1
ATOM 593 N N . ALA A 1 100 ? 112.481 20.091 30.017 1.00 47.85 80 ALA A N 1
ATOM 594 C CA . ALA A 1 100 ? 113.424 20.993 29.364 1.00 46.26 80 ALA A CA 1
ATOM 595 C C . ALA A 1 100 ? 113.545 22.288 30.150 1.00 51.51 80 ALA A C 1
ATOM 596 O O . ALA A 1 100 ? 114.606 22.914 30.190 1.00 52.39 80 ALA A O 1
ATOM 598 N N . ARG A 1 101 ? 112.450 22.676 30.791 1.00 47.87 81 ARG A N 1
ATOM 599 C CA . ARG A 1 101 ? 112.396 23.931 31.520 1.00 47.91 81 ARG A CA 1
ATOM 600 C C . ARG A 1 101 ? 112.976 23.790 32.938 1.00 49.17 81 ARG A C 1
ATOM 601 O O . ARG A 1 101 ? 113.569 24.729 33.471 1.00 51.72 81 ARG A O 1
ATOM 609 N N . GLN A 1 102 ? 112.818 22.610 33.532 1.00 49.65 82 GLN A N 1
ATOM 610 C CA . GLN A 1 102 ? 113.326 22.330 34.876 1.00 50.72 82 GLN A CA 1
ATOM 611 C C . GLN A 1 102 ? 114.852 22.266 34.897 1.00 54.78 82 GLN A C 1
ATOM 612 O O . GLN A 1 102 ? 115.476 22.502 35.932 1.00 55.01 82 GLN A O 1
ATOM 618 N N . LYS A 1 103 ? 115.445 21.925 33.757 1.00 55.30 83 LYS A N 1
ATOM 619 C CA . LYS A 1 103 ? 116.897 21.934 33.632 1.00 56.55 83 LYS A CA 1
ATOM 620 C C . LYS A 1 103 ? 117.428 23.363 33.726 1.00 56.74 83 LYS A C 1
ATOM 621 O O . LYS A 1 103 ? 118.455 23.605 34.360 1.00 58.80 83 LYS A O 1
ATOM 627 N N . GLN A 1 104 ? 116.723 24.308 33.101 1.00 57.34 84 GLN A N 1
ATOM 628 C CA . GLN A 1 104 ? 117.077 25.725 33.188 1.00 54.00 84 GLN A CA 1
ATOM 629 C C . GLN A 1 104 ? 117.072 26.195 34.635 1.00 54.09 84 GLN A C 1
ATOM 630 O O . GLN A 1 104 ? 117.554 27.291 34.938 1.00 56.41 84 GLN A O 1
ATOM 636 N N . GLY A 1 105 ? 116.513 25.369 35.520 1.00 52.07 85 GLY A N 1
ATOM 637 C CA . GLY A 1 105 ? 116.464 25.677 36.939 1.00 52.69 85 GLY A CA 1
ATOM 638 C C . GLY A 1 105 ? 115.063 26.005 37.416 1.00 51.04 85 GLY A C 1
ATOM 639 O O . GLY A 1 105 ? 114.870 26.465 38.542 1.00 48.49 85 GLY A O 1
ATOM 640 N N . ALA A 1 106 ? 114.081 25.766 36.552 1.00 51.18 86 ALA A N 1
ATOM 641 C CA . ALA A 1 106 ? 112.699 26.107 36.857 1.00 47.44 86 ALA A CA 1
ATOM 642 C C . ALA A 1 106 ? 112.139 25.171 37.925 1.00 45.20 86 ALA A C 1
ATOM 643 O O . ALA A 1 106 ? 112.519 24.002 38.008 1.00 48.30 86 ALA A O 1
ATOM 645 N N . THR A 1 107 ? 111.227 25.697 38.735 1.00 41.10 87 THR A N 1
ATOM 646 C CA . THR A 1 107 ? 110.663 24.958 39.853 1.00 43.46 87 THR A CA 1
ATOM 647 C C . THR A 1 107 ? 109.335 24.282 39.515 1.00 43.71 87 THR A C 1
ATOM 648 O O . THR A 1 107 ? 109.027 23.211 40.040 1.00 41.94 87 THR A O 1
ATOM 652 N N . GLU A 1 108 ? 108.550 24.903 38.640 1.00 37.64 88 GLU A N 1
ATOM 653 C CA . GLU A 1 108 ? 107.210 24.403 38.345 1.00 37.43 88 GLU A CA 1
ATOM 654 C C . GLU A 1 108 ? 107.211 23.016 37.704 1.00 35.49 88 GLU A C 1
ATOM 655 O O . GLU A 1 108 ? 108.071 22.696 36.881 1.00 34.33 88 GLU A O 1
ATOM 661 N N . ASP A 1 109 ? 106.238 22.194 38.089 1.00 33.72 89 ASP A N 1
ATOM 662 C CA . ASP A 1 109 ? 106.059 20.885 37.474 1.00 33.84 89 ASP A CA 1
ATOM 663 C C . ASP A 1 109 ? 104.801 20.870 36.617 1.00 33.31 89 ASP A C 1
ATOM 664 O O . ASP A 1 109 ? 104.131 19.845 36.495 1.00 32.48 89 ASP A O 1
ATOM 669 N N . PHE A 1 110 ? 104.484 22.022 36.029 1.00 29.86 90 PHE A N 1
ATOM 670 C CA . PHE A 1 110 ? 103.341 22.150 35.134 1.00 27.12 90 PHE A CA 1
ATOM 671 C C . PHE A 1 110 ? 103.692 23.102 33.996 1.00 27.11 90 PHE A C 1
ATOM 672 O O . PHE A 1 110 ? 104.676 23.830 34.072 1.00 27.52 90 PHE A O 1
ATOM 680 N N . HIS A 1 111 ? 102.893 23.078 32.939 1.00 25.60 91 HIS A N 1
ATOM 681 C CA . HIS A 1 111 ? 103.059 24.034 31.853 1.00 25.84 91 HIS A CA 1
ATOM 682 C C . HIS A 1 111 ? 101.737 24.710 31.555 1.00 24.12 91 HIS A C 1
ATOM 683 O O . HIS A 1 111 ? 100.723 24.048 31.318 1.00 24.05 91 HIS A O 1
ATOM 690 N N . ILE A 1 112 ? 101.760 26.039 31.577 1.00 22.41 92 ILE A N 1
ATOM 691 C CA . ILE A 1 112 ? 100.617 26.833 31.159 1.00 19.48 92 ILE A CA 1
ATOM 692 C C . ILE A 1 112 ? 100.918 27.366 29.766 1.00 21.20 92 ILE A C 1
ATOM 693 O O . ILE A 1 112 ? 101.777 28.235 29.603 1.00 24.40 92 ILE A O 1
ATOM 698 N N . GLY A 1 113 ? 100.228 26.820 28.771 1.00 20.01 93 GLY A N 1
ATOM 699 C CA . GLY A 1 113 ? 100.449 27.211 27.389 1.00 20.71 93 GLY A CA 1
ATOM 700 C C . GLY A 1 113 ? 99.606 28.396 26.968 1.00 20.09 93 GLY A C 1
ATOM 701 O O . GLY A 1 113 ? 99.071 29.122 27.811 1.00 21.03 93 GLY A O 1
ATOM 702 N N . GLY A 1 114 ? 99.499 28.593 25.655 1.00 19.74 94 GLY A N 1
ATOM 703 C CA . GLY A 1 114 ? 98.764 29.720 25.093 1.00 20.07 94 GLY A CA 1
ATOM 704 C C . GLY A 1 114 ? 99.689 30.838 24.624 1.00 20.62 94 GLY A C 1
ATOM 705 O O . GLY A 1 114 ? 100.447 31.373 25.431 1.00 19.70 94 GLY A O 1
ATOM 706 N N . SER A 1 115 ? 99.616 31.173 23.333 1.00 20.15 95 SER A N 1
ATOM 707 C CA . SER A 1 115 ? 100.498 32.165 22.675 1.00 24.19 95 SER A CA 1
ATOM 708 C C . SER A 1 115 ? 99.772 33.185 21.791 1.00 27.19 95 SER A C 1
ATOM 709 O O . SER A 1 115 ? 100.319 33.664 20.789 1.00 30.32 95 SER A O 1
ATOM 712 N N . ASP A 1 116 ? 98.534 33.479 22.131 1.00 19.65 96 ASP A N 1
ATOM 713 C CA . ASP A 1 116 ? 97.796 34.589 21.561 1.00 19.94 96 ASP A CA 1
ATOM 714 C C . ASP A 1 116 ? 96.790 34.970 22.621 1.00 17.42 96 ASP A C 1
ATOM 715 O O . ASP A 1 116 ? 96.278 34.100 23.338 1.00 17.80 96 ASP A O 1
ATOM 720 N N . LEU A 1 117 ? 96.507 36.258 22.744 1.00 17.72 97 LEU A N 1
ATOM 721 C CA . LEU A 1 117 ? 95.516 36.695 23.718 1.00 18.12 97 LEU A CA 1
ATOM 722 C C . LEU A 1 117 ? 95.019 38.079 23.403 1.00 16.62 97 LEU A C 1
ATOM 723 O O . LEU A 1 117 ? 95.718 38.873 22.758 1.00 17.74 97 LEU A O 1
ATOM 728 N N . SER A 1 118 ? 93.793 38.357 23.829 1.00 17.30 98 SER A N 1
ATOM 729 C CA . SER A 1 118 ? 93.306 39.722 23.930 1.00 17.64 98 SER A CA 1
ATOM 730 C C . SER A 1 118 ? 92.936 39.934 25.379 1.00 18.69 98 SER A C 1
ATOM 731 O O . SER A 1 118 ? 92.544 38.994 26.074 1.00 18.75 98 SER A O 1
ATOM 734 N N . GLY A 1 119 ? 93.072 41.159 25.850 1.00 18.04 99 GLY A N 1
ATOM 735 C CA . GLY A 1 119 ? 92.752 41.416 27.242 1.00 18.84 99 GLY A CA 1
ATOM 736 C C . GLY A 1 119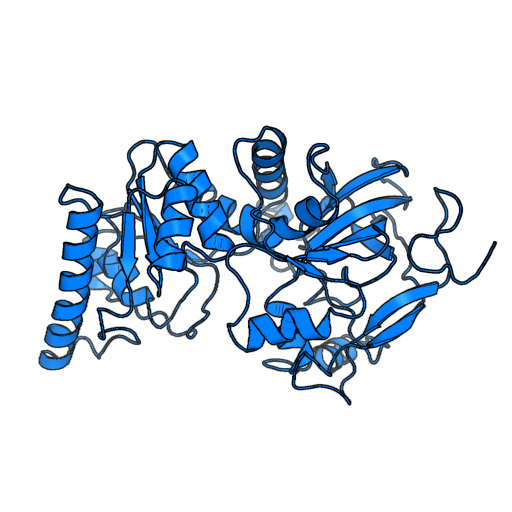 ? 92.885 42.861 27.643 1.00 18.44 99 GLY A C 1
ATOM 737 O O . GLY A 1 119 ? 93.029 43.759 26.810 1.00 18.39 99 GLY A O 1
ATOM 738 N N . ILE A 1 120 ? 92.816 43.083 28.947 1.00 17.94 100 ILE A N 1
ATOM 739 C CA . ILE A 1 120 ? 92.860 44.412 29.516 1.00 18.51 100 ILE A CA 1
ATOM 740 C C . ILE A 1 120 ? 94.052 44.510 30.456 1.00 18.38 100 ILE A C 1
ATOM 741 O O . ILE A 1 120 ? 94.222 43.678 31.352 1.00 18.39 100 ILE A O 1
ATOM 746 N N . VAL A 1 121 ? 94.884 45.525 30.260 1.00 19.29 101 VAL A N 1
ATOM 747 C CA . VAL A 1 121 ? 95.997 45.739 31.169 1.00 18.73 101 VAL A CA 1
ATOM 748 C C . VAL A 1 121 ? 95.450 45.993 32.576 1.00 18.72 101 VAL A C 1
ATOM 749 O O . VAL A 1 121 ? 94.652 46.905 32.769 1.00 19.74 101 VAL A O 1
ATOM 753 N N . TRP A 1 122 ? 95.856 45.162 33.530 1.00 18.33 102 TRP A N 1
ATOM 754 C CA . TRP A 1 122 ? 95.318 45.248 34.892 1.00 19.98 102 TRP A CA 1
ATOM 755 C C . TRP A 1 122 ? 96.279 45.852 35.910 1.00 23.60 102 TRP A C 1
ATOM 756 O O . TRP A 1 122 ? 95.848 46.479 36.884 1.00 22.71 102 TRP A O 1
ATOM 767 N N . ALA A 1 123 ? 97.574 45.644 35.706 1.00 21.92 103 ALA A N 1
ATOM 768 C CA . ALA A 1 123 ? 98.587 46.202 36.593 1.00 23.82 103 ALA A CA 1
ATOM 769 C C . ALA A 1 123 ? 99.854 46.450 35.789 1.00 25.07 103 ALA A C 1
ATOM 770 O O . ALA A 1 123 ? 100.120 45.748 34.813 1.00 23.20 103 ALA A O 1
ATOM 772 N N . VAL A 1 124 ? 100.638 47.440 36.197 1.00 24.92 104 VAL A N 1
ATOM 773 C CA . VAL A 1 124 ? 101.833 47.800 35.446 1.00 26.08 104 VAL A CA 1
ATOM 774 C C . VAL A 1 124 ? 103.081 47.837 36.313 1.00 27.79 104 VAL A C 1
ATOM 775 O O . VAL A 1 124 ? 103.031 48.242 37.480 1.00 24.97 104 VAL A O 1
ATOM 779 N N . GLY A 1 125 ? 104.200 47.411 35.738 1.00 25.61 105 GLY A N 1
ATOM 780 C CA . GLY A 1 125 ? 105.492 47.493 36.393 1.00 25.78 105 GLY A CA 1
ATOM 781 C C . GLY A 1 125 ? 106.102 48.870 36.220 1.00 27.89 105 GLY A C 1
ATOM 782 O O . GLY A 1 125 ? 105.483 49.759 35.640 1.00 30.61 105 GLY A O 1
ATOM 783 N N . ASP A 1 126 ? 107.318 49.047 36.728 1.00 29.68 106 ASP A N 1
ATOM 784 C CA . ASP A 1 126 ? 108.013 50.325 36.608 1.00 32.89 106 ASP A CA 1
ATOM 785 C C . ASP A 1 126 ? 108.377 50.631 35.156 1.00 29.01 106 ASP A C 1
ATOM 786 O O . ASP A 1 126 ? 108.719 49.729 34.393 1.00 29.98 106 ASP A O 1
ATOM 791 N N . GLY A 1 127 ? 108.297 51.907 34.785 1.00 31.70 107 GLY A N 1
ATOM 792 C CA . GLY A 1 127 ? 108.778 52.365 33.490 1.00 29.99 107 GLY A CA 1
ATOM 793 C C . GLY A 1 127 ? 107.816 52.180 32.329 1.00 31.30 107 GLY A C 1
ATOM 794 O O . GLY A 1 127 ? 108.117 52.569 31.203 1.00 36.58 107 GLY A O 1
ATOM 795 N N . VAL A 1 128 ? 106.653 51.603 32.607 1.00 28.22 108 VAL A N 1
ATOM 796 C CA . VAL A 1 128 ? 105.675 51.282 31.572 1.00 26.67 108 VAL A CA 1
ATOM 797 C C . VAL A 1 128 ? 104.813 52.490 31.178 1.00 27.39 108 VAL A C 1
ATOM 798 O O . VAL A 1 128 ? 104.419 53.298 32.026 1.00 25.89 108 VAL A O 1
ATOM 802 N N . ARG A 1 129 ? 104.534 52.616 29.884 1.00 24.53 109 ARG A N 1
ATOM 803 C CA . ARG A 1 129 ? 103.725 53.710 29.369 1.00 20.79 109 ARG A CA 1
ATOM 804 C C . ARG A 1 129 ? 102.239 53.367 29.297 1.00 23.43 109 ARG A C 1
ATOM 805 O O . ARG A 1 129 ? 101.386 54.238 29.463 1.00 25.35 109 ARG A O 1
ATOM 813 N N . LEU A 1 130 ? 101.934 52.095 29.044 1.00 21.89 110 LEU A N 1
ATOM 814 C CA . LEU A 1 130 ? 100.556 51.617 29.091 1.00 22.83 110 LEU A CA 1
ATOM 815 C C . LEU A 1 130 ? 99.952 51.882 30.465 1.00 21.06 110 LEU A C 1
ATOM 816 O O . LEU A 1 130 ? 100.651 51.862 31.473 1.00 24.25 110 LEU A O 1
ATOM 821 N N . LYS A 1 131 ? 98.652 52.138 30.491 1.00 21.58 111 LYS A N 1
ATOM 822 C CA . LYS A 1 131 ? 97.958 52.338 31.755 1.00 25.46 111 LYS A CA 1
ATOM 823 C C . LYS A 1 131 ? 96.947 51.221 31.975 1.00 24.23 111 LYS A C 1
ATOM 824 O O . LYS A 1 131 ? 96.461 50.623 31.020 1.00 24.43 111 LYS A O 1
ATOM 830 N N . PRO A 1 132 ? 96.629 50.923 33.243 1.00 23.28 112 PRO A N 1
ATOM 831 C CA . PRO A 1 132 ? 95.553 49.957 33.477 1.00 20.39 112 PRO A CA 1
ATOM 832 C C . PRO A 1 132 ? 94.278 50.387 32.758 1.00 22.27 112 PRO A C 1
ATOM 833 O O . PRO A 1 132 ? 93.952 51.575 32.725 1.00 26.30 112 PRO A O 1
ATOM 837 N N . GLY A 1 133 ? 93.591 49.428 32.142 1.00 19.69 113 GLY A N 1
ATOM 838 C CA . GLY A 1 133 ? 92.405 49.722 31.365 1.00 20.77 113 GLY A CA 1
ATOM 839 C C . GLY A 1 133 ? 92.644 49.572 29.874 1.00 20.74 113 GLY A C 1
ATOM 840 O O . GLY A 1 133 ? 91.712 49.364 29.104 1.00 23.09 113 GLY A O 1
ATOM 841 N N . ALA A 1 134 ? 93.903 49.686 29.466 1.00 21.57 114 ALA A N 1
ATOM 842 C CA . ALA A 1 134 ? 94.248 49.587 28.047 1.00 21.65 114 ALA A CA 1
ATOM 843 C C . ALA A 1 134 ? 93.870 48.216 27.482 1.00 21.39 114 ALA A C 1
ATOM 844 O O . ALA A 1 134 ? 94.168 47.187 28.084 1.00 20.11 114 ALA A O 1
ATOM 846 N N . GLU A 1 135 ? 93.208 48.213 26.330 1.00 19.72 115 GLU A N 1
ATOM 847 C CA . GLU A 1 135 ? 92.828 46.974 25.668 1.00 17.96 115 GLU A CA 1
ATOM 848 C C . GLU A 1 135 ? 93.914 46.553 24.690 1.00 18.88 115 GLU A C 1
ATOM 849 O O . GLU A 1 135 ? 94.257 47.297 23.764 1.00 19.58 115 GLU A O 1
ATOM 855 N N . VAL A 1 136 ? 94.453 45.359 24.901 1.00 17.09 116 VAL A N 1
ATOM 856 C CA . VAL A 1 136 ? 95.599 44.903 24.126 1.00 16.31 116 VAL A CA 1
ATOM 857 C C . VAL A 1 136 ? 95.422 43.530 23.496 1.00 17.17 116 VAL A C 1
ATOM 858 O O . VAL A 1 136 ? 94.644 42.696 23.964 1.00 17.67 116 VAL A O 1
ATOM 862 N N . VAL A 1 137 ? 96.153 43.312 22.411 1.00 17.13 117 VAL A N 1
ATOM 863 C CA . VAL A 1 137 ? 96.405 41.983 21.889 1.00 17.58 117 VAL A CA 1
ATOM 864 C C . VAL A 1 137 ? 97.917 41.842 21.884 1.00 17.34 117 VAL A C 1
ATOM 865 O O . VAL A 1 137 ? 98.637 42.849 21.861 1.00 21.51 117 VAL A O 1
ATOM 869 N N . VAL A 1 138 ? 98.406 40.617 21.911 1.00 16.88 118 VAL A N 1
ATOM 870 C CA . VAL A 1 138 ? 99.822 40.379 22.100 1.00 15.44 118 VAL A CA 1
ATOM 871 C C . VAL A 1 138 ? 100.466 39.689 20.904 1.00 20.28 118 VAL A C 1
ATOM 872 O O . VAL A 1 138 ? 99.841 38.858 20.239 1.00 20.32 118 VAL A O 1
ATOM 876 N N . LEU A 1 139 ? 101.706 40.068 20.606 1.00 16.60 119 LEU A N 1
ATOM 877 C CA . LEU A 1 139 ? 102.565 39.244 19.766 1.00 18.93 119 LEU A CA 1
ATOM 878 C C . LEU A 1 139 ? 103.414 38.389 20.712 1.00 17.10 119 LEU A C 1
ATOM 879 O O . LEU A 1 139 ? 104.209 38.917 21.497 1.00 16.41 119 LEU A O 1
ATOM 884 N N . ALA A 1 140 ? 103.215 37.074 20.647 1.00 16.98 120 ALA A N 1
ATOM 885 C CA . ALA A 1 140 ? 103.761 36.162 21.657 1.00 18.17 120 ALA A CA 1
ATOM 886 C C . ALA A 1 140 ? 105.219 35.816 21.386 1.00 18.36 120 ALA A C 1
ATOM 887 O O . ALA A 1 140 ? 105.596 34.648 21.264 1.00 20.61 120 ALA A O 1
ATOM 889 N N A CYS A 1 141 ? 106.033 36.855 21.241 0.50 16.70 121 CYS A N 1
ATOM 890 N N B CYS A 1 141 ? 106.043 36.848 21.335 0.50 16.72 121 CYS A N 1
ATOM 891 C CA A CYS A 1 141 ? 107.470 36.714 21.053 0.50 17.27 121 CYS A CA 1
ATOM 892 C CA B CYS A 1 141 ? 107.448 36.681 21.052 0.50 17.26 121 CYS A CA 1
ATOM 893 C C A CYS A 1 141 ? 108.193 37.559 22.076 0.50 16.29 121 CYS A C 1
ATOM 894 C C B CYS A 1 141 ? 108.250 37.569 21.995 0.50 16.29 121 CYS A C 1
ATOM 895 O O A CYS A 1 141 ? 107.855 38.723 22.271 0.50 17.18 121 CYS A O 1
ATOM 896 O O B CYS A 1 141 ? 107.997 38.767 22.080 0.50 17.07 121 CYS A O 1
ATOM 901 N N . ARG A 1 142 ? 109.211 36.982 22.707 1.00 16.14 122 ARG A N 1
ATOM 902 C CA . ARG A 1 142 ? 110.094 37.754 23.569 1.00 16.53 122 ARG A CA 1
ATOM 903 C C . ARG A 1 142 ? 111.514 37.748 23.016 1.00 15.40 122 ARG A C 1
ATOM 904 O O . ARG A 1 142 ? 111.929 36.815 22.323 1.00 16.67 122 ARG A O 1
ATOM 912 N N . TRP A 1 143 ? 112.257 38.791 23.353 1.00 15.78 123 TRP A N 1
ATOM 913 C CA . TRP A 1 143 ? 113.672 38.907 23.022 1.00 15.11 123 TRP A CA 1
ATOM 914 C C . TRP A 1 143 ? 114.300 39.830 24.048 1.00 15.25 123 TRP A C 1
ATOM 915 O O . TRP A 1 143 ? 113.599 40.530 24.775 1.00 18.18 123 TRP A O 1
ATOM 926 N N . ASP A 1 144 ? 115.625 39.831 24.093 1.00 15.49 124 ASP A N 1
ATOM 927 C CA . ASP A 1 144 ? 116.374 40.729 24.972 1.00 16.35 124 ASP A CA 1
ATOM 928 C C . ASP A 1 144 ? 116.670 42.024 24.217 1.00 17.69 124 ASP A C 1
ATOM 929 O O . ASP A 1 144 ? 117.457 42.007 23.267 1.00 17.84 124 ASP A O 1
ATOM 934 N N . GLU A 1 145 ? 116.049 43.130 24.633 1.00 17.52 125 GLU A N 1
ATOM 935 C CA . GLU A 1 145 ? 116.230 44.419 23.939 1.00 16.92 125 GLU A CA 1
ATOM 936 C C . GLU A 1 145 ? 117.657 44.939 24.033 1.00 19.09 125 GLU A C 1
ATOM 937 O O . GLU A 1 145 ? 118.027 45.872 23.311 1.00 20.50 125 GLU A O 1
ATOM 943 N N . SER A 1 146 ? 118.454 44.335 24.908 1.00 18.47 126 SER A N 1
ATOM 944 C CA . SER A 1 146 ? 119.868 44.683 25.043 1.00 19.78 126 SER A CA 1
ATOM 945 C C . SER A 1 146 ? 120.782 43.678 24.347 1.00 19.43 126 SER A C 1
ATOM 946 O O . SER A 1 146 ? 122.000 43.744 24.492 1.00 18.01 126 SER A O 1
ATOM 949 N N . ALA A 1 147 ? 120.208 42.741 23.595 1.00 15.89 127 ALA A N 1
ATOM 950 C CA . ALA A 1 147 ? 121.005 41.722 22.927 1.00 18.64 127 ALA A CA 1
ATOM 951 C C . ALA A 1 147 ? 122.055 42.326 22.004 1.00 17.43 127 ALA A C 1
ATOM 952 O O . ALA A 1 147 ? 121.809 43.332 21.344 1.00 16.81 127 ALA A O 1
ATOM 954 N N . GLN A 1 148 ? 123.222 41.698 21.962 1.00 17.80 128 GLN A N 1
ATOM 955 C CA . GLN A 1 148 ? 124.288 42.153 21.085 1.00 18.54 128 GLN A CA 1
ATOM 956 C C . GLN A 1 148 ? 123.843 42.255 19.627 1.00 16.79 128 GLN A C 1
ATOM 957 O O . GLN A 1 148 ? 124.110 43.256 18.950 1.00 16.73 128 GLN A O 1
ATOM 963 N N . ASP A 1 149 ? 123.159 41.227 19.144 1.00 17.15 129 ASP A N 1
ATOM 964 C CA . ASP A 1 149 ? 122.765 41.245 17.742 1.00 15.96 129 ASP A CA 1
ATOM 965 C C . ASP A 1 149 ? 121.773 42.370 17.416 1.00 14.54 129 ASP A C 1
ATOM 966 O O . ASP A 1 149 ? 121.948 43.097 16.433 1.00 16.49 129 ASP A O 1
ATOM 971 N N . ILE A 1 150 ? 120.764 42.545 18.263 1.00 13.70 130 ILE A N 1
ATOM 972 C CA . ILE A 1 150 ? 119.823 43.649 18.112 1.00 14.11 130 ILE A CA 1
ATOM 973 C C . ILE A 1 150 ? 120.552 44.996 18.144 1.00 14.94 130 ILE A C 1
ATOM 974 O O . ILE A 1 150 ? 120.298 45.892 17.325 1.00 14.65 130 ILE A O 1
ATOM 979 N N . ARG A 1 151 ? 121.480 45.138 19.085 1.00 14.41 131 ARG A N 1
ATOM 980 C CA . ARG A 1 151 ? 122.234 46.379 19.180 1.00 14.24 131 ARG A CA 1
ATOM 981 C C . ARG A 1 151 ? 122.990 46.687 17.891 1.00 13.69 131 ARG A C 1
ATOM 982 O O . ARG A 1 151 ? 123.100 47.849 17.509 1.00 15.53 131 ARG A O 1
ATOM 990 N N . LEU A 1 152 ? 123.481 45.653 17.213 1.00 14.09 132 LEU A N 1
ATOM 991 C CA . LEU A 1 152 ? 124.206 45.848 15.961 1.00 15.09 132 LEU A CA 1
ATOM 992 C C . LEU A 1 152 ? 123.304 45.742 14.728 1.00 15.24 132 LEU A C 1
ATOM 993 O O . LEU A 1 152 ? 123.793 45.564 13.609 1.00 16.81 132 LEU A O 1
ATOM 998 N N . GLY A 1 153 ? 121.994 45.869 14.926 1.00 13.75 133 GLY A N 1
ATOM 999 C CA . GLY A 1 153 ? 121.080 46.055 13.810 1.00 15.49 133 GLY A CA 1
ATOM 1000 C C . GLY A 1 153 ? 120.122 44.920 13.478 1.00 14.96 133 GLY A C 1
ATOM 1001 O O . GLY A 1 153 ? 119.322 45.055 12.548 1.00 18.19 133 GLY A O 1
ATOM 1002 N N . ALA A 1 154 ? 120.167 43.814 14.218 1.00 13.87 134 ALA A N 1
ATOM 1003 C CA . ALA A 1 154 ? 119.284 42.697 13.880 1.00 13.77 134 ALA A CA 1
ATOM 1004 C C . ALA A 1 154 ? 117.833 43.022 14.205 1.00 15.68 134 ALA A C 1
ATOM 1005 O O . ALA A 1 154 ? 117.545 43.694 15.195 1.00 15.34 134 ALA A O 1
ATOM 1007 N N . ASP A 1 155 ? 116.911 42.545 13.374 1.00 12.76 135 ASP A N 1
ATOM 1008 C CA . ASP A 1 155 ? 115.488 42.627 13.693 1.00 12.69 135 ASP A CA 1
ATOM 1009 C C . ASP A 1 155 ? 115.272 41.742 14.926 1.00 14.27 135 ASP A C 1
ATOM 1010 O O . ASP A 1 155 ? 115.696 40.591 14.928 1.00 14.73 135 ASP A O 1
ATOM 1015 N N . PRO A 1 156 ? 114.659 42.289 15.993 1.00 13.20 136 PRO A N 1
ATOM 1016 C CA . PRO A 1 156 ? 114.539 41.540 17.259 1.00 12.28 136 PRO A CA 1
ATOM 1017 C C . PRO A 1 156 ? 113.997 40.108 17.124 1.00 13.55 136 PRO A C 1
ATOM 1018 O O . PRO A 1 156 ? 114.506 39.202 17.796 1.00 13.29 136 PRO A O 1
ATOM 1022 N N . VAL A 1 157 ? 113.016 39.894 16.249 1.00 12.26 137 VAL A N 1
ATOM 1023 C CA . VAL A 1 157 ? 112.418 38.569 16.107 1.00 14.60 137 VAL A CA 1
ATOM 1024 C C . VAL A 1 157 ? 113.442 37.538 15.602 1.00 13.73 137 VAL A C 1
ATOM 1025 O O . VAL A 1 157 ? 113.274 36.337 15.803 1.00 14.53 137 VAL A O 1
ATOM 1029 N N . THR A 1 158 ? 114.494 38.019 14.931 1.00 13.81 138 THR A N 1
ATOM 1030 C CA . THR A 1 158 ? 115.570 37.139 14.473 1.00 14.84 138 THR A CA 1
ATOM 1031 C C . THR A 1 158 ? 116.715 36.992 15.475 1.00 14.23 138 THR A C 1
ATOM 1032 O O . THR A 1 158 ? 117.694 36.293 15.204 1.00 15.50 138 THR A O 1
ATOM 1036 N N . SER A 1 159 ? 116.609 37.662 16.623 1.00 12.59 139 SER A N 1
ATOM 1037 C CA . SER A 1 159 ? 117.683 37.601 17.605 1.00 15.51 139 SER A CA 1
ATOM 1038 C C . SER A 1 159 ? 117.980 36.193 18.109 1.00 16.31 139 SER A C 1
ATOM 1039 O O . SER A 1 159 ? 117.087 35.354 18.219 1.00 14.56 139 SER A O 1
ATOM 1042 N N . SER A 1 160 ? 119.244 35.968 18.457 1.00 15.52 140 SER A N 1
ATOM 1043 C CA . SER A 1 160 ? 119.651 34.777 19.199 1.00 17.43 140 SER A CA 1
ATOM 1044 C C . SER A 1 160 ? 118.858 34.657 20.502 1.00 16.16 140 SER A C 1
ATOM 1045 O O . SER A 1 160 ? 118.713 33.551 21.049 1.00 18.00 140 SER A O 1
ATOM 1048 N N . THR A 1 161 ? 118.325 35.781 20.983 1.00 16.20 141 THR A N 1
ATOM 1049 C CA . THR A 1 161 ? 117.579 35.815 22.238 1.00 16.29 141 THR A CA 1
ATOM 1050 C C . THR A 1 161 ? 116.069 35.678 22.077 1.00 16.13 141 THR A C 1
ATOM 1051 O O . THR A 1 161 ? 115.333 35.740 23.059 1.00 17.15 141 THR A O 1
ATOM 1055 N N . GLN A 1 162 ? 115.591 35.502 20.850 1.00 15.50 142 GLN A N 1
ATOM 1056 C CA . GLN A 1 162 ? 114.155 35.414 20.640 1.00 13.33 142 GLN A CA 1
ATOM 1057 C C . GLN A 1 162 ? 113.611 34.058 21.076 1.00 17.18 142 GLN A C 1
ATOM 1058 O O . GLN A 1 162 ? 114.253 33.024 20.885 1.00 18.24 142 GLN A O 1
ATOM 1064 N N . ARG A 1 163 ? 112.428 34.078 21.674 1.00 18.54 143 ARG A N 1
ATOM 1065 C CA . ARG A 1 163 ? 111.728 32.834 21.980 1.00 19.46 143 ARG A CA 1
ATOM 1066 C C . ARG A 1 163 ? 110.225 33.047 21.997 1.00 18.21 143 ARG A C 1
ATOM 1067 O O . ARG A 1 163 ? 109.743 34.172 22.151 1.00 18.06 143 ARG A O 1
ATOM 1075 N N . VAL A 1 164 ? 109.478 31.959 21.837 1.00 19.22 144 VAL A N 1
ATOM 1076 C CA . VAL A 1 164 ? 108.029 32.058 21.770 1.00 20.44 144 VAL A CA 1
ATOM 1077 C C . VAL A 1 164 ? 107.397 32.038 23.166 1.00 21.47 144 VAL A C 1
ATOM 1078 O O . VAL A 1 164 ? 107.493 31.053 23.902 1.00 21.09 144 VAL A O 1
ATOM 1082 N N . TRP A 1 165 ? 106.780 33.152 23.534 1.00 19.91 145 TRP A N 1
ATOM 1083 C CA . TRP A 1 165 ? 106.072 33.299 24.802 1.00 19.78 145 TRP A CA 1
ATOM 1084 C C . TRP A 1 165 ? 104.914 32.299 24.841 1.00 19.59 145 TRP A C 1
ATOM 1085 O O . TRP A 1 165 ? 104.218 32.108 23.845 1.00 20.29 145 TRP A O 1
ATOM 1096 N N . GLY A 1 166 ? 104.726 31.627 25.976 1.00 20.14 146 GLY A N 1
ATOM 1097 C CA . GLY A 1 166 ? 103.649 30.656 26.094 1.00 22.45 146 GLY A CA 1
ATOM 1098 C C . GLY A 1 166 ? 103.954 29.256 25.588 1.00 25.10 146 GLY A C 1
ATOM 1099 O O . GLY A 1 166 ? 103.156 28.335 25.777 1.00 29.35 146 GLY A O 1
ATOM 1100 N N . TYR A 1 167 ? 105.096 29.077 24.932 1.00 22.04 147 TYR A N 1
ATOM 1101 C CA . TYR A 1 167 ? 105.494 27.746 24.484 1.00 24.72 147 TYR A CA 1
ATOM 1102 C C . TYR A 1 167 ? 106.917 27.413 24.911 1.00 28.56 147 TYR A C 1
ATOM 1103 O O . TYR A 1 167 ? 107.152 26.428 25.611 1.00 26.54 147 TYR A O 1
ATOM 1112 N N . GLU A 1 168 ? 107.869 28.236 24.488 1.00 24.06 148 GLU A N 1
ATOM 1113 C CA . GLU A 1 168 ? 109.241 28.108 24.965 1.00 23.17 148 GLU A CA 1
ATOM 1114 C C . GLU A 1 168 ? 109.413 28.685 26.368 1.00 25.54 148 GLU A C 1
ATOM 1115 O O . GLU A 1 168 ? 110.461 28.511 26.987 1.00 33.55 148 GLU A O 1
ATOM 1121 N N . GLU A 1 169 ? 108.397 29.390 26.854 1.00 21.41 149 GLU A N 1
ATOM 1122 C CA . GLU A 1 169 ? 108.373 29.838 28.243 1.00 24.04 149 GLU A CA 1
ATOM 1123 C C . GLU A 1 169 ? 107.045 29.463 28.890 1.00 25.81 149 GLU A C 1
ATOM 1124 O O . GLU A 1 169 ? 106.023 29.357 28.214 1.00 24.87 149 GLU A O 1
ATOM 1130 N N . ASN A 1 170 ? 107.076 29.250 30.205 1.00 24.10 150 ASN A N 1
ATOM 1131 C CA . ASN A 1 170 ? 105.883 28.922 30.977 1.00 26.35 150 ASN A CA 1
ATOM 1132 C C . ASN A 1 170 ? 105.012 30.164 31.163 1.00 24.06 150 ASN A C 1
ATOM 1133 O O . ASN A 1 170 ? 105.435 31.277 30.849 1.00 23.35 150 ASN A O 1
ATOM 1138 N N . TYR A 1 171 ? 103.798 29.966 31.676 1.00 22.23 151 TYR A N 1
ATOM 1139 C CA . TYR A 1 171 ? 102.873 31.062 31.974 1.00 20.10 151 TYR A CA 1
ATOM 1140 C C . TYR A 1 171 ? 102.440 31.827 30.733 1.00 17.84 151 TYR A C 1
ATOM 1141 O O . TYR A 1 171 ? 102.649 33.040 30.633 1.00 21.24 151 TYR A O 1
ATOM 1150 N N . GLY A 1 172 ? 101.820 31.100 29.808 1.00 19.02 152 GLY A N 1
ATOM 1151 C CA . GLY A 1 172 ? 101.209 31.695 28.635 1.00 20.11 152 GLY A CA 1
ATOM 1152 C C . GLY A 1 172 ? 99.816 32.235 28.914 1.00 19.19 152 GLY A C 1
ATOM 1153 O O . GLY A 1 172 ? 99.483 32.593 30.049 1.00 19.90 152 GLY A O 1
ATOM 1154 N N . SER A 1 173 ? 98.996 32.279 27.869 1.00 17.82 153 SER A N 1
ATOM 1155 C CA . SER A 1 173 ? 97.710 32.967 27.910 1.00 17.93 153 SER A CA 1
ATOM 1156 C C . SER A 1 173 ? 96.526 32.100 28.339 1.00 18.57 153 SER A C 1
ATOM 1157 O O . SER A 1 173 ? 95.409 32.607 28.431 1.00 18.66 153 SER A O 1
ATOM 1160 N N . PHE A 1 174 ? 96.757 30.806 28.556 1.00 19.26 154 PHE A N 1
ATOM 1161 C CA . PHE A 1 174 ? 95.694 29.930 29.054 1.00 19.62 154 PHE A CA 1
ATOM 1162 C C . PHE A 1 174 ? 95.602 30.108 30.563 1.00 20.63 154 PHE A C 1
ATOM 1163 O O . PHE A 1 174 ? 95.793 29.164 31.334 1.00 21.04 154 PHE A O 1
ATOM 1171 N N . ALA A 1 175 ? 95.311 31.339 30.965 1.00 18.73 155 ALA A N 1
ATOM 1172 C CA . ALA A 1 175 ? 95.388 31.758 32.355 1.00 19.08 155 ALA A CA 1
ATOM 1173 C C . ALA A 1 175 ? 94.566 33.016 32.548 1.00 21.28 155 ALA A C 1
ATOM 1174 O O . ALA A 1 175 ? 94.462 33.850 31.657 1.00 19.09 155 ALA A O 1
ATOM 1176 N N . GLN A 1 176 ? 93.990 33.158 33.730 1.00 18.06 156 GLN A N 1
ATOM 1177 C CA . GLN A 1 176 ? 93.154 34.295 34.053 1.00 18.91 156 GLN A CA 1
ATOM 1178 C C . GLN A 1 176 ? 93.907 35.619 33.891 1.00 16.56 156 GLN A C 1
ATOM 1179 O O . GLN A 1 176 ? 93.341 36.608 33.445 1.00 19.16 156 GLN A O 1
ATOM 1185 N N . PHE A 1 177 ? 95.178 35.613 34.277 1.00 18.13 157 PHE A N 1
ATOM 1186 C CA . PHE A 1 177 ? 96.052 36.777 34.124 1.00 19.95 157 PHE A CA 1
ATOM 1187 C C . PHE A 1 177 ? 97.348 36.311 33.479 1.00 17.28 157 PHE A C 1
ATOM 1188 O O . PHE A 1 177 ? 97.734 35.159 33.609 1.00 18.10 157 PHE A O 1
ATOM 1196 N N . ALA A 1 178 ? 98.006 37.205 32.742 1.00 19.65 158 ALA A N 1
ATOM 1197 C CA . ALA A 1 178 ? 99.301 36.875 32.165 1.00 19.79 158 ALA A CA 1
ATOM 1198 C C . ALA A 1 178 ? 100.248 38.058 32.248 1.00 18.00 158 ALA A C 1
ATOM 1199 O O . ALA A 1 178 ? 99.864 39.186 31.934 1.00 20.06 158 ALA A O 1
ATOM 1201 N N . VAL A 1 179 ? 101.484 37.791 32.657 1.00 17.05 159 VAL A N 1
ATOM 1202 C CA . VAL A 1 179 ? 102.521 38.809 32.636 1.00 18.79 159 VAL A CA 1
ATOM 1203 C C . VAL A 1 179 ? 103.111 38.845 31.231 1.00 20.05 159 VAL A C 1
ATOM 1204 O O . VAL A 1 179 ? 103.515 37.822 30.687 1.00 20.35 159 VAL A O 1
ATOM 1208 N N . VAL A 1 180 ? 103.136 40.039 30.654 1.00 18.81 160 VAL A N 1
ATOM 1209 C CA . VAL A 1 180 ? 103.688 40.237 29.315 1.00 19.29 160 VAL A CA 1
ATOM 1210 C C . VAL A 1 180 ? 104.594 41.451 29.353 1.00 17.90 160 VAL A C 1
ATOM 1211 O O . VAL A 1 180 ? 104.395 42.350 30.154 1.00 19.50 160 VAL A O 1
ATOM 1215 N N . ASP A 1 181 ? 105.599 41.485 28.485 1.00 18.60 161 ASP A N 1
ATOM 1216 C CA . ASP A 1 181 ? 106.430 42.678 28.396 1.00 19.69 161 ASP A CA 1
ATOM 1217 C C . ASP A 1 181 ? 105.709 43.723 27.567 1.00 18.96 161 ASP A C 1
ATOM 1218 O O . ASP A 1 181 ? 104.985 43.378 26.629 1.00 16.76 161 ASP A O 1
ATOM 1223 N N . GLU A 1 182 ? 105.882 44.994 27.927 1.00 17.86 162 GLU A N 1
ATOM 1224 C CA . GLU A 1 182 ? 105.190 46.067 27.226 1.00 18.42 162 GLU A CA 1
ATOM 1225 C C . GLU A 1 182 ? 105.416 46.009 25.717 1.00 15.97 162 GLU A C 1
ATOM 1226 O O . GLU A 1 182 ? 104.502 46.276 24.954 1.00 15.93 162 GLU A O 1
ATOM 1232 N N . TYR A 1 183 ? 106.618 45.639 25.293 1.00 17.57 163 TYR A N 1
ATOM 1233 C CA . TYR A 1 183 ? 106.906 45.674 23.856 1.00 15.46 163 TYR A CA 1
ATOM 1234 C C . TYR A 1 183 ? 106.095 44.639 23.080 1.00 16.94 163 TYR A C 1
ATOM 1235 O O . TYR A 1 183 ? 106.012 44.703 21.864 1.00 17.00 163 TYR A O 1
ATOM 1244 N N . MET A 1 184 ? 105.493 43.687 23.786 1.00 16.54 164 MET A N 1
ATOM 1245 C CA . MET A 1 184 ? 104.694 42.646 23.142 1.00 15.01 164 MET A CA 1
ATOM 1246 C C . MET A 1 184 ? 103.282 43.115 22.821 1.00 14.63 164 MET A C 1
ATOM 1247 O O . MET A 1 184 ? 102.538 42.418 22.151 1.00 15.51 164 MET A O 1
ATOM 1252 N N . CYS A 1 185 ? 102.907 44.286 23.325 1.00 15.76 165 CYS A N 1
ATOM 1253 C CA . CYS A 1 185 ? 101.511 44.708 23.305 1.00 15.97 165 CYS A CA 1
ATOM 1254 C C . CYS A 1 185 ? 101.133 45.542 22.091 1.00 17.24 165 CYS A C 1
ATOM 1255 O O . CYS A 1 185 ? 101.925 46.360 21.608 1.00 17.40 165 CYS A O 1
ATOM 1258 N N . HIS A 1 186 ? 99.901 45.357 21.627 1.00 17.52 166 HIS A N 1
ATOM 1259 C CA . HIS A 1 186 ? 99.371 46.118 20.495 1.00 15.01 166 HIS A CA 1
ATOM 1260 C C . HIS A 1 186 ? 97.933 46.479 20.795 1.00 17.93 166 HIS A C 1
ATOM 1261 O O . HIS A 1 186 ? 97.276 45.782 21.549 1.00 16.91 166 HIS A O 1
ATOM 1268 N N . PRO A 1 187 ? 97.446 47.602 20.260 1.00 17.84 167 PRO A N 1
ATOM 1269 C CA . PRO A 1 187 ? 96.094 48.051 20.603 1.00 17.13 167 PRO A CA 1
ATOM 1270 C C . PRO A 1 187 ? 95.025 47.124 20.034 1.00 18.19 167 PRO A C 1
ATOM 1271 O O . PRO A 1 187 ? 95.040 46.804 18.857 1.00 18.41 167 PRO A O 1
ATOM 1275 N N . LYS A 1 188 ? 94.098 46.680 20.879 1.00 19.00 168 LYS A N 1
ATOM 1276 C CA . LYS A 1 188 ? 93.023 45.815 20.411 1.00 17.97 168 LYS A CA 1
ATOM 1277 C C . LYS A 1 188 ? 92.078 46.580 19.489 1.00 19.21 168 LYS A C 1
ATOM 1278 O O . LYS A 1 188 ? 91.582 47.646 19.859 1.00 20.38 168 LYS A O 1
ATOM 1284 N N . PRO A 1 189 ? 91.832 46.051 18.277 1.00 18.00 169 PRO A N 1
ATOM 1285 C CA . PRO A 1 189 ? 90.829 46.692 17.419 1.00 20.36 169 PRO A CA 1
ATOM 1286 C C . PRO A 1 189 ? 89.471 46.716 18.125 1.00 23.57 169 PRO A C 1
ATOM 1287 O O . PRO A 1 189 ? 88.994 45.673 18.578 1.00 21.78 169 PRO A O 1
ATOM 1291 N N . GLN A 1 190 ? 88.865 47.894 18.222 1.00 21.50 170 GLN A N 1
ATOM 1292 C CA . GLN A 1 190 ? 87.617 48.047 18.971 1.00 26.34 170 GLN A CA 1
ATOM 1293 C C . GLN A 1 190 ? 86.440 47.292 18.357 1.00 25.86 170 GLN A C 1
ATOM 1294 O O . GLN A 1 190 ? 85.532 46.865 19.068 1.00 26.25 170 GLN A O 1
ATOM 1300 N N . ARG A 1 191 ? 86.454 47.120 17.041 1.00 23.99 171 ARG A N 1
ATOM 1301 C CA . ARG A 1 191 ? 85.344 46.470 16.351 1.00 26.14 171 ARG A CA 1
ATOM 1302 C C . ARG A 1 191 ? 85.250 44.962 16.617 1.00 26.30 171 ARG A C 1
ATOM 1303 O O . ARG A 1 191 ? 84.207 44.350 16.375 1.00 29.71 171 ARG A O 1
ATOM 1311 N N . LEU A 1 192 ? 86.333 44.365 17.112 1.00 23.03 172 LEU A N 1
ATOM 1312 C CA . LEU A 1 192 ? 86.386 42.910 17.287 1.00 20.90 172 LEU A CA 1
ATOM 1313 C C . LEU A 1 192 ? 85.908 42.461 18.661 1.00 21.40 172 LEU A C 1
ATOM 1314 O O . LEU A 1 192 ? 86.157 43.121 19.661 1.00 22.92 172 LEU A O 1
ATOM 1319 N N . SER A 1 193 ? 85.250 41.311 18.701 1.00 23.25 173 SER A N 1
ATOM 1320 C CA . SER A 1 193 ? 84.955 40.662 19.971 1.00 21.54 173 SER A CA 1
ATOM 1321 C C . SER A 1 193 ? 86.267 40.259 20.633 1.00 22.83 173 SER A C 1
ATOM 1322 O O . SER A 1 193 ? 87.305 40.192 19.971 1.00 21.83 173 SER A O 1
ATOM 1325 N N . TRP A 1 194 ? 86.234 39.963 21.929 1.00 20.71 174 TRP A N 1
ATOM 1326 C CA . TRP A 1 194 ? 87.445 39.498 22.589 1.00 19.85 174 TRP A CA 1
ATOM 1327 C C . TRP A 1 194 ? 87.987 38.232 21.916 1.00 21.06 174 TRP A C 1
ATOM 1328 O O . TRP A 1 194 ? 89.197 38.097 21.719 1.00 20.27 174 TRP A O 1
ATOM 1339 N N . ALA A 1 195 ? 87.101 37.314 21.538 1.00 20.45 175 ALA A N 1
ATOM 1340 C CA . ALA A 1 195 ? 87.533 36.081 20.885 1.00 21.31 175 ALA A CA 1
ATOM 1341 C C . ALA A 1 195 ? 88.226 36.378 19.556 1.00 19.77 175 ALA A C 1
ATOM 1342 O O . ALA A 1 195 ? 89.307 35.859 19.284 1.00 19.31 175 ALA A O 1
ATOM 1344 N N . ALA A 1 196 ? 87.603 37.218 18.734 1.00 20.23 176 ALA A N 1
ATOM 1345 C CA . ALA A 1 196 ? 88.168 37.525 17.422 1.00 20.21 176 ALA A CA 1
ATOM 1346 C C . ALA A 1 196 ? 89.523 38.217 17.549 1.00 20.15 176 ALA A C 1
ATOM 1347 O O . ALA A 1 196 ? 90.446 37.933 16.769 1.00 19.77 176 ALA A O 1
ATOM 1349 N N . ALA A 1 197 ? 89.644 39.110 18.528 1.00 20.28 177 ALA A N 1
ATOM 1350 C CA . ALA A 1 197 ? 90.896 39.826 18.750 1.00 19.41 177 ALA A CA 1
ATOM 1351 C C . ALA A 1 197 ? 92.005 38.901 19.255 1.00 20.66 177 ALA A C 1
ATOM 1352 O O . ALA A 1 197 ? 93.187 39.150 19.010 1.00 20.39 177 ALA A O 1
ATOM 1354 N N . SER A 1 198 ? 91.629 37.832 19.959 1.00 19.02 178 SER A N 1
ATOM 1355 C CA . SER A 1 198 ? 92.612 36.911 20.516 1.00 17.54 178 SER A CA 1
ATOM 1356 C C . SER A 1 198 ? 93.123 35.876 19.515 1.00 19.83 178 SER A C 1
ATOM 1357 O O . SER A 1 198 ? 94.134 35.224 19.768 1.00 22.16 178 SER A O 1
ATOM 1360 N N . CYS A 1 199 ? 92.422 35.710 18.397 1.00 18.14 179 CYS A N 1
ATOM 1361 C CA . CYS A 1 199 ? 92.626 34.533 17.555 1.00 19.95 179 CYS A CA 1
ATOM 1362 C C . CYS A 1 199 ? 93.633 34.735 16.427 1.00 19.02 179 CYS A C 1
ATOM 1363 O O . CYS A 1 199 ? 94.032 33.767 15.775 1.00 20.65 179 CYS A O 1
ATOM 1366 N N . TYR A 1 200 ? 94.035 35.980 16.184 1.00 17.98 180 TYR A N 1
ATOM 1367 C CA . TYR A 1 200 ? 94.639 36.313 14.882 1.00 17.37 180 TYR A CA 1
ATOM 1368 C C . TYR A 1 200 ? 96.152 36.532 14.813 1.00 17.90 180 TYR A C 1
ATOM 1369 O O . TYR A 1 200 ? 96.743 36.358 13.740 1.00 17.33 180 TYR A O 1
ATOM 1378 N N . MET A 1 201 ? 96.780 36.958 15.903 1.00 18.10 181 MET A N 1
ATOM 1379 C CA . MET A 1 201 ? 98.145 37.482 15.772 1.00 18.84 181 MET A CA 1
ATOM 1380 C C . MET A 1 201 ? 99.156 36.457 15.265 1.00 20.67 181 MET A C 1
ATOM 1381 O O . MET A 1 201 ? 99.925 36.732 14.337 1.00 19.59 181 MET A O 1
ATOM 1386 N N . ALA A 1 202 ? 99.134 35.258 15.833 1.00 19.59 182 ALA A N 1
ATOM 1387 C CA . ALA A 1 20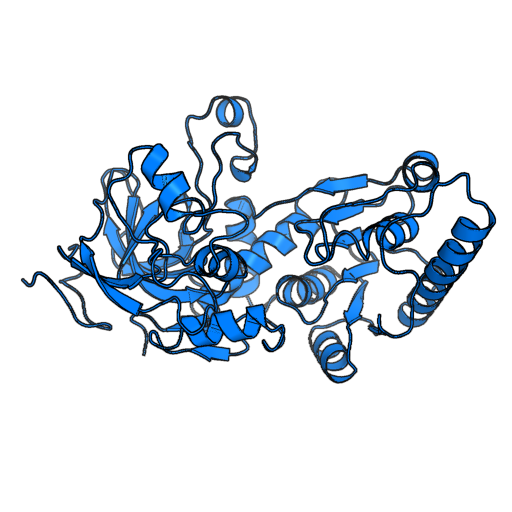2 ? 100.064 34.215 15.423 1.00 21.97 182 ALA A CA 1
ATOM 1388 C C . ALA A 1 202 ? 100.033 33.921 13.923 1.00 22.21 182 ALA A C 1
ATOM 1389 O O . ALA A 1 202 ? 101.084 33.780 13.299 1.00 28.81 182 ALA A O 1
ATOM 1391 N N . THR A 1 203 ? 98.847 33.816 13.332 1.00 21.30 183 THR A N 1
ATOM 1392 C CA . THR A 1 203 ? 98.785 33.539 11.904 1.00 20.65 183 THR A CA 1
ATOM 1393 C C . THR A 1 203 ? 98.867 34.807 11.065 1.00 15.96 183 THR A C 1
ATOM 1394 O O . THR A 1 203 ? 99.602 34.846 10.087 1.00 18.16 183 THR A O 1
ATOM 1398 N N . ALA A 1 204 ? 98.121 35.843 11.442 1.00 16.63 184 ALA A N 1
ATOM 1399 C CA . ALA A 1 204 ? 98.045 37.033 10.590 1.00 15.14 184 ALA A CA 1
ATOM 1400 C C . ALA A 1 204 ? 99.379 37.769 10.521 1.00 16.69 184 ALA A C 1
ATOM 1401 O O . ALA A 1 204 ? 99.815 38.174 9.440 1.00 16.48 184 ALA A O 1
ATOM 1403 N N . ALA A 1 205 ? 100.033 37.957 11.660 1.00 15.07 185 ALA A N 1
ATOM 1404 C CA . ALA A 1 205 ? 101.307 38.666 11.617 1.00 14.68 185 ALA A CA 1
ATOM 1405 C C . ALA A 1 205 ? 102.394 37.843 10.929 1.00 15.66 185 ALA A C 1
ATOM 1406 O O . ALA A 1 205 ? 103.234 38.397 10.203 1.00 14.96 185 ALA A O 1
ATOM 1408 N N . THR A 1 206 ? 102.361 36.521 11.106 1.00 14.86 186 THR A N 1
ATOM 1409 C CA . THR A 1 206 ? 103.315 35.651 10.429 1.00 13.88 186 THR A CA 1
ATOM 1410 C C . THR A 1 206 ? 103.140 35.723 8.903 1.00 15.74 186 THR A C 1
ATOM 1411 O O . THR A 1 206 ? 104.111 35.878 8.158 1.00 15.06 186 THR A O 1
ATOM 1415 N N . ALA A 1 207 ? 101.898 35.613 8.442 1.00 14.54 187 ALA A N 1
ATOM 1416 C CA . ALA A 1 207 ? 101.608 35.705 7.013 1.00 15.97 187 ALA A CA 1
ATOM 1417 C C . ALA A 1 207 ? 102.013 37.076 6.474 1.00 14.59 187 ALA A C 1
ATOM 1418 O O . ALA A 1 207 ? 102.520 37.191 5.347 1.00 14.82 187 ALA A O 1
ATOM 1420 N N . TYR A 1 208 ? 101.792 38.116 7.270 1.00 14.31 188 TYR A N 1
ATOM 1421 C CA . TYR A 1 208 ? 102.136 39.474 6.845 1.00 12.92 188 TYR A CA 1
ATOM 1422 C C . TYR A 1 208 ? 103.642 39.614 6.683 1.00 13.52 188 TYR A C 1
ATOM 1423 O O . TYR A 1 208 ? 104.100 40.197 5.699 1.00 14.06 188 TYR A O 1
ATOM 1432 N N . ARG A 1 209 ? 104.423 39.098 7.633 1.00 13.77 189 ARG A N 1
ATOM 1433 C CA . ARG A 1 209 ? 105.877 39.093 7.469 1.00 13.37 189 ARG A CA 1
ATOM 1434 C C . ARG A 1 209 ? 106.328 38.269 6.261 1.00 15.40 189 ARG A C 1
ATOM 1435 O O . ARG A 1 209 ? 107.223 38.675 5.519 1.00 14.61 189 ARG A O 1
ATOM 1443 N N . GLN A 1 210 ? 105.714 37.109 6.053 1.00 13.29 190 GLN A N 1
ATOM 1444 C CA . GLN A 1 210 ? 106.028 36.311 4.874 1.00 13.10 190 GLN A CA 1
ATOM 1445 C C . GLN A 1 210 ? 105.872 37.093 3.561 1.00 13.69 190 GLN A C 1
ATOM 1446 O O . GLN A 1 210 ? 106.741 37.033 2.684 1.00 14.05 190 GLN A O 1
ATOM 1452 N N . LEU A 1 211 ? 104.758 37.810 3.445 1.00 13.06 191 LEU A N 1
ATOM 1453 C CA . LEU A 1 211 ? 104.364 38.448 2.187 1.00 13.20 191 LEU A CA 1
ATOM 1454 C C . LEU A 1 211 ? 104.917 39.848 2.011 1.00 14.19 191 LEU A C 1
ATOM 1455 O O . LEU A 1 211 ? 105.045 40.295 0.874 1.00 15.58 191 LEU A O 1
ATOM 1460 N N . PHE A 1 212 ? 105.244 40.537 3.102 1.00 14.32 192 PHE A N 1
ATOM 1461 C CA . PHE A 1 212 ? 105.637 41.947 3.002 1.00 15.50 192 PHE A CA 1
ATOM 1462 C C . PHE A 1 212 ? 106.908 42.268 3.770 1.00 15.60 192 PHE A C 1
ATOM 1463 O O . PHE A 1 212 ? 107.346 43.423 3.795 1.00 18.10 192 PHE A O 1
ATOM 1471 N N . GLY A 1 213 ? 107.515 41.249 4.370 1.00 14.29 193 GLY A N 1
ATOM 1472 C CA . GLY A 1 213 ? 108.644 41.469 5.253 1.00 15.64 193 GLY A CA 1
ATOM 1473 C C . GLY A 1 213 ? 110.036 41.212 4.710 1.00 13.81 193 GLY A C 1
ATOM 1474 O O . GLY A 1 213 ? 111.029 41.499 5.399 1.00 16.85 193 GLY A O 1
ATOM 1475 N N . TRP A 1 214 ? 110.126 40.683 3.490 1.00 13.22 194 TRP A N 1
ATOM 1476 C CA . TRP A 1 214 ? 111.413 40.268 2.942 1.00 15.45 194 TRP A CA 1
ATOM 1477 C C . TRP A 1 214 ? 111.739 40.996 1.649 1.00 14.47 194 TRP A C 1
ATOM 1478 O O . TRP A 1 214 ? 111.670 40.417 0.556 1.00 14.85 194 TRP A O 1
ATOM 1489 N N . GLU A 1 215 ? 112.108 42.265 1.765 1.00 15.50 195 GLU A N 1
ATOM 1490 C CA . GLU A 1 215 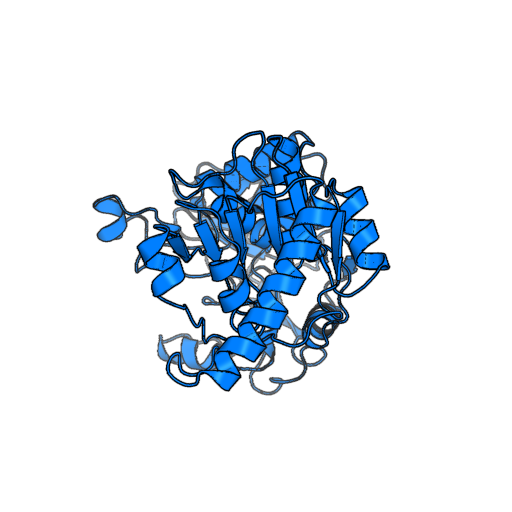? 112.479 43.040 0.580 1.00 16.88 195 GLU A CA 1
ATOM 1491 C C . GLU A 1 215 ? 113.644 42.351 -0.103 1.00 16.88 195 GLU A C 1
ATOM 1492 O O . GLU A 1 215 ? 114.525 41.808 0.540 1.00 18.50 195 GLU A O 1
ATOM 1498 N N . PRO A 1 216 ? 113.674 42.388 -1.433 1.00 16.77 196 PRO A N 1
ATOM 1499 C CA . PRO A 1 216 ? 112.737 43.067 -2.330 1.00 15.65 196 PRO A CA 1
ATOM 1500 C C . PRO A 1 216 ? 111.634 42.144 -2.852 1.00 18.03 196 PRO A C 1
ATOM 1501 O O . PRO A 1 216 ? 111.025 42.427 -3.881 1.00 24.45 196 PRO A O 1
ATOM 1505 N N . HIS A 1 217 ? 111.384 41.046 -2.152 1.00 14.48 197 HIS A N 1
ATOM 1506 C CA . HIS A 1 217 ? 110.388 40.072 -2.576 1.00 14.01 197 HIS A CA 1
ATOM 1507 C C . HIS A 1 217 ? 109.099 40.219 -1.770 1.00 15.80 197 HIS A C 1
ATOM 1508 O O . HIS A 1 217 ? 108.789 39.389 -0.910 1.00 14.77 197 HIS A O 1
ATOM 1515 N N . THR A 1 218 ? 108.360 41.285 -2.040 1.00 16.39 198 THR A N 1
ATOM 1516 C CA . THR A 1 218 ? 107.103 41.545 -1.352 1.00 15.29 198 THR A CA 1
ATOM 1517 C C . THR A 1 218 ? 105.995 41.604 -2.399 1.00 15.32 198 THR A C 1
ATOM 1518 O O . THR A 1 218 ? 106.259 41.948 -3.559 1.00 17.79 198 THR A O 1
ATOM 1522 N N . VAL A 1 219 ? 104.766 41.268 -2.021 1.00 15.05 199 VAL A N 1
ATOM 1523 C CA . VAL A 1 219 ? 103.673 41.192 -2.996 1.00 15.90 199 VAL A CA 1
ATOM 1524 C C . VAL A 1 219 ? 103.320 42.579 -3.548 1.00 15.79 199 VAL A C 1
ATOM 1525 O O . VAL A 1 219 ? 103.065 43.525 -2.790 1.00 17.04 199 VAL A O 1
ATOM 1529 N N . ARG A 1 220 ? 103.319 42.681 -4.877 1.00 15.55 200 ARG A N 1
ATOM 1530 C CA . ARG A 1 220 ? 103.013 43.929 -5.578 1.00 17.95 200 ARG A CA 1
ATOM 1531 C C . ARG A 1 220 ? 101.715 43.750 -6.367 1.00 16.19 200 ARG A C 1
ATOM 1532 O O . ARG A 1 220 ? 101.345 42.624 -6.692 1.00 15.84 200 ARG A O 1
ATOM 1540 N N . PRO A 1 221 ? 101.026 44.860 -6.698 1.00 15.94 201 PRO A N 1
ATOM 1541 C CA . PRO A 1 221 ? 99.826 44.702 -7.527 1.00 15.88 201 PRO A CA 1
ATOM 1542 C C . PRO A 1 221 ? 100.136 43.924 -8.808 1.00 15.93 201 PRO A C 1
ATOM 1543 O O . PRO A 1 221 ? 101.140 44.192 -9.478 1.00 16.67 201 PRO A O 1
ATOM 1547 N N . GLY A 1 222 ? 99.283 42.954 -9.121 1.00 15.22 202 GLY A N 1
ATOM 1548 C CA . GLY A 1 222 ? 99.441 42.130 -10.310 1.00 17.23 202 GLY A CA 1
ATOM 1549 C C . GLY A 1 222 ? 100.190 40.825 -10.092 1.00 16.06 202 GLY A C 1
ATOM 1550 O O . GLY A 1 222 ? 100.183 39.948 -10.966 1.00 18.32 202 GLY A O 1
ATOM 1551 N N . ASP A 1 223 ? 100.836 40.672 -8.938 1.00 15.61 203 ASP A N 1
ATOM 1552 C CA . ASP A 1 223 ? 101.618 39.465 -8.685 1.00 15.58 203 ASP A CA 1
ATOM 1553 C C . ASP A 1 223 ? 100.718 38.271 -8.393 1.00 16.10 203 ASP A C 1
ATOM 1554 O O . ASP A 1 223 ? 99.918 38.309 -7.445 1.00 17.47 203 ASP A O 1
ATOM 1559 N N . PRO A 1 224 ? 100.872 37.185 -9.165 1.00 15.78 204 PRO A N 1
ATOM 1560 C CA . PRO A 1 224 ? 100.228 35.943 -8.728 1.00 16.09 204 PRO A CA 1
ATOM 1561 C C . PRO A 1 224 ? 100.968 35.388 -7.507 1.00 15.68 204 PRO A C 1
ATOM 1562 O O . PRO A 1 224 ? 102.196 35.417 -7.450 1.00 15.92 204 PRO A O 1
ATOM 1566 N N . VAL A 1 225 ? 100.216 34.859 -6.559 1.00 14.97 205 VAL A N 1
ATOM 1567 C CA . VAL A 1 225 ? 100.807 34.275 -5.358 1.00 14.63 205 VAL A CA 1
ATOM 1568 C C . VAL A 1 225 ? 100.153 32.928 -5.117 1.00 17.01 205 VAL A C 1
ATOM 1569 O O . VAL A 1 225 ? 98.932 32.842 -5.034 1.00 18.76 205 VAL A O 1
ATOM 1573 N N . LEU A 1 226 ? 100.977 31.890 -5.014 1.00 15.59 206 LEU A N 1
ATOM 1574 C CA . LEU A 1 226 ? 100.517 30.536 -4.705 1.00 14.16 206 LEU A CA 1
ATOM 1575 C C . LEU A 1 226 ? 100.473 30.381 -3.193 1.00 15.37 206 LEU A C 1
ATOM 1576 O O . LEU A 1 226 ? 101.474 30.598 -2.508 1.00 15.73 206 LEU A O 1
ATOM 1581 N N . ILE A 1 227 ? 99.300 30.056 -2.676 1.00 14.07 207 ILE A N 1
ATOM 1582 C CA . ILE A 1 227 ? 99.106 29.972 -1.231 1.00 15.16 207 ILE A CA 1
ATOM 1583 C C . ILE A 1 227 ? 98.692 28.559 -0.845 1.00 19.29 207 ILE A C 1
ATOM 1584 O O . ILE A 1 227 ? 97.552 28.158 -1.069 1.00 17.08 207 ILE A O 1
ATOM 1589 N N . TRP A 1 228 ? 99.616 27.801 -0.262 1.00 15.11 208 TRP A N 1
ATOM 1590 C CA . TRP A 1 228 ? 99.262 26.486 0.275 1.00 15.49 208 TRP A CA 1
ATOM 1591 C C . TRP A 1 228 ? 98.316 26.636 1.466 1.00 16.88 208 TRP A C 1
ATOM 1592 O O . TRP A 1 228 ? 98.393 27.604 2.221 1.00 17.02 208 TRP A O 1
ATOM 1603 N N . GLY A 1 229 ? 97.412 25.675 1.640 1.00 17.36 209 GLY A N 1
ATOM 1604 C CA . GLY A 1 229 ? 96.535 25.683 2.802 1.00 19.19 209 GLY A CA 1
ATOM 1605 C C . GLY A 1 229 ? 95.696 26.942 2.902 1.00 18.55 209 GLY A C 1
ATO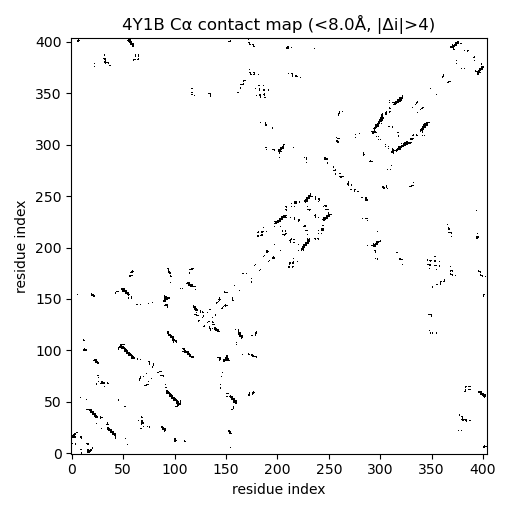M 1606 O O . GLY A 1 229 ? 95.557 27.524 3.978 1.00 19.45 209 GLY A O 1
ATOM 1607 N N . GLY A 1 230 ? 95.149 27.370 1.764 1.00 19.11 210 GLY A N 1
ATOM 1608 C CA . GLY A 1 230 ? 94.404 28.617 1.678 1.00 20.23 210 GLY A CA 1
ATOM 1609 C C . GLY A 1 230 ? 93.265 28.787 2.676 1.00 19.02 210 GLY A C 1
ATOM 1610 O O . GLY A 1 230 ? 92.977 29.899 3.131 1.00 19.59 210 GLY A O 1
ATOM 1611 N N . ALA A 1 231 ? 92.612 27.680 3.024 1.00 19.47 211 ALA A N 1
ATOM 1612 C CA . ALA A 1 231 ? 91.490 27.723 3.954 1.00 22.13 211 ALA A CA 1
ATOM 1613 C C . ALA A 1 231 ? 91.937 27.672 5.414 1.00 23.27 211 ALA A C 1
ATOM 1614 O O . ALA A 1 231 ? 91.131 27.862 6.328 1.00 25.78 211 ALA A O 1
ATOM 1616 N N . GLY A 1 232 ? 93.223 27.419 5.629 1.00 19.72 212 GLY A N 1
ATOM 1617 C CA . GLY A 1 232 ? 93.779 27.361 6.967 1.00 19.79 212 GLY A CA 1
ATOM 1618 C C . GLY A 1 232 ? 94.008 28.727 7.588 1.00 20.74 212 GLY A C 1
ATOM 1619 O O . GLY A 1 232 ? 93.609 29.752 7.033 1.00 19.92 212 GLY A O 1
ATOM 1620 N N . GLY A 1 233 ? 94.658 28.738 8.746 1.00 21.51 213 GLY A N 1
ATOM 1621 C CA . GLY A 1 233 ? 94.879 29.966 9.483 1.00 20.97 213 GLY A CA 1
ATOM 1622 C C . GLY A 1 233 ? 95.729 30.958 8.708 1.00 18.95 213 GLY A C 1
ATOM 1623 O O . GLY A 1 233 ? 95.281 32.077 8.411 1.00 22.83 213 GLY A O 1
ATOM 1624 N N . LEU A 1 234 ? 96.953 30.554 8.380 1.00 18.24 214 LEU A N 1
ATOM 1625 C CA . LEU A 1 234 ? 97.840 31.399 7.573 1.00 17.65 214 LEU A CA 1
ATOM 1626 C C . LEU A 1 234 ? 97.215 31.752 6.238 1.00 19.93 214 LEU A C 1
ATOM 1627 O O . LEU A 1 234 ? 97.221 32.910 5.823 1.00 18.30 214 LEU A O 1
ATOM 1632 N N . GLY A 1 235 ? 96.705 30.738 5.552 1.00 18.67 215 GLY A N 1
ATOM 1633 C CA . GLY A 1 235 ? 96.196 30.923 4.204 1.00 17.87 215 GLY A CA 1
ATOM 1634 C C . GLY A 1 235 ? 95.029 31.882 4.139 1.00 19.01 215 GLY A C 1
ATOM 1635 O O . GLY A 1 235 ? 94.930 32.673 3.196 1.00 20.08 215 GLY A O 1
ATOM 1636 N N . SER A 1 236 ? 94.150 31.826 5.135 1.00 18.96 216 SER A N 1
ATOM 1637 C CA . SER A 1 236 ? 92.959 32.668 5.128 1.00 20.36 216 SER A CA 1
ATOM 1638 C C . SER A 1 236 ? 93.325 34.149 5.209 1.00 19.80 216 SER A C 1
ATOM 1639 O O . SER A 1 236 ? 92.671 34.993 4.589 1.00 20.74 216 SER A O 1
ATOM 1642 N N . ILE A 1 237 ? 94.367 34.460 5.979 1.00 18.34 217 ILE A N 1
ATOM 1643 C CA . ILE A 1 237 ? 94.860 35.835 6.055 1.00 18.55 217 ILE A CA 1
ATOM 1644 C C . ILE A 1 237 ? 95.633 36.188 4.777 1.00 18.22 217 ILE A C 1
ATOM 1645 O O . ILE A 1 237 ? 95.447 37.267 4.198 1.00 17.33 217 ILE A O 1
ATOM 1650 N N . ALA A 1 238 ? 96.481 35.269 4.320 1.00 16.71 218 ALA A N 1
ATOM 1651 C CA . ALA A 1 2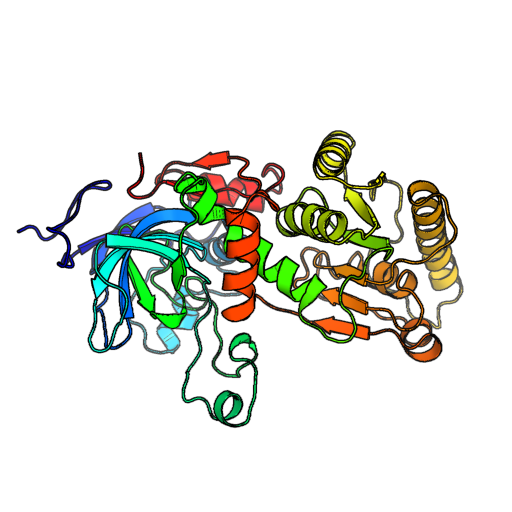38 ? 97.283 35.490 3.111 1.00 17.32 218 ALA A CA 1
ATOM 1652 C C . ALA A 1 238 ? 96.434 35.817 1.884 1.00 18.13 218 ALA A C 1
ATOM 1653 O O . ALA A 1 238 ? 96.758 36.727 1.117 1.00 16.33 218 ALA A O 1
ATOM 1655 N N . ILE A 1 239 ? 95.347 35.081 1.683 1.00 17.00 219 ILE A N 1
ATOM 1656 C CA . ILE A 1 239 ? 94.495 35.346 0.521 1.00 17.49 219 ILE A CA 1
ATOM 1657 C C . ILE A 1 239 ? 93.967 36.780 0.562 1.00 18.14 219 ILE A C 1
ATOM 1658 O O . ILE A 1 239 ? 93.998 37.498 -0.442 1.00 18.13 219 ILE A O 1
ATOM 1663 N N . GLN A 1 240 ? 93.490 37.204 1.730 1.00 16.50 220 GLN A N 1
ATOM 1664 C CA . GLN A 1 240 ? 92.972 38.558 1.879 1.00 15.14 220 GLN A CA 1
ATOM 1665 C C . GLN A 1 240 ? 94.057 39.595 1.641 1.00 16.76 220 GLN A C 1
ATOM 1666 O O . GLN A 1 240 ? 93.811 40.618 1.011 1.00 16.82 220 GLN A O 1
ATOM 1672 N N . LEU A 1 241 ? 95.249 39.353 2.188 1.00 15.89 221 LEU A N 1
ATOM 1673 C CA . LEU A 1 241 ? 96.333 40.321 2.019 1.00 16.62 221 LEU A CA 1
ATOM 1674 C C . LEU A 1 241 ? 96.732 40.453 0.549 1.00 16.91 221 LEU A C 1
ATOM 1675 O O . LEU A 1 241 ? 96.944 41.566 0.051 1.00 16.82 221 LEU A O 1
ATOM 1680 N N . VAL A 1 242 ? 96.829 39.326 -0.153 1.00 16.20 222 VAL A N 1
ATOM 1681 C CA . VAL A 1 242 ? 97.230 39.346 -1.551 1.00 15.03 222 VAL A CA 1
ATOM 1682 C C . VAL A 1 242 ? 96.175 40.078 -2.371 1.00 16.46 222 VAL A C 1
ATOM 1683 O O . VAL A 1 242 ? 96.498 40.934 -3.206 1.00 17.03 222 VAL A O 1
ATOM 1687 N N . ARG A 1 243 ? 94.911 39.754 -2.117 1.00 17.38 223 ARG A N 1
ATOM 1688 C CA . ARG A 1 243 ? 93.824 40.429 -2.811 1.00 20.34 223 ARG A CA 1
ATOM 1689 C C . ARG A 1 243 ? 93.847 41.924 -2.516 1.00 21.07 223 ARG A C 1
ATOM 1690 O O . ARG A 1 243 ? 93.672 42.742 -3.421 1.00 21.85 223 ARG A O 1
ATOM 1698 N N . HIS A 1 244 ? 94.093 42.279 -1.258 1.00 16.88 224 HIS A N 1
ATOM 1699 C CA . HIS A 1 244 ? 94.021 43.670 -0.856 1.00 19.79 224 HIS A CA 1
ATOM 1700 C C . HIS A 1 244 ? 95.017 44.549 -1.607 1.00 19.40 224 HIS A C 1
ATOM 1701 O O . HIS A 1 244 ? 94.691 45.678 -1.974 1.00 22.53 224 HIS A O 1
ATOM 1708 N N . VAL A 1 245 ? 96.221 44.034 -1.846 1.00 18.64 225 VAL A N 1
ATOM 1709 C CA . VAL A 1 245 ? 97.238 44.819 -2.550 1.00 19.35 225 VAL A CA 1
ATOM 1710 C C . VAL A 1 245 ? 97.167 44.670 -4.072 1.00 20.49 225 VAL A C 1
ATOM 1711 O O . VAL A 1 245 ? 98.043 45.163 -4.795 1.00 21.02 225 VAL A O 1
ATOM 1715 N N . GLY A 1 246 ? 96.121 44.007 -4.558 1.00 18.24 226 GLY A N 1
ATOM 1716 C CA . GLY A 1 246 ? 95.916 43.852 -5.990 1.00 19.64 226 GLY A CA 1
ATOM 1717 C C . GLY A 1 246 ? 96.663 42.684 -6.608 1.00 17.10 226 GLY A C 1
ATOM 1718 O O . GLY A 1 246 ? 96.758 42.579 -7.837 1.00 17.77 226 GLY A O 1
ATOM 1719 N N . GLY A 1 247 ? 97.195 41.803 -5.762 1.00 17.98 227 GLY A N 1
ATOM 1720 C CA . GLY A 1 247 ? 97.827 40.582 -6.235 1.00 17.07 227 GLY A CA 1
ATOM 1721 C C . GLY A 1 247 ? 96.767 39.577 -6.640 1.00 18.82 227 GLY A C 1
ATOM 1722 O O . GLY A 1 247 ? 95.574 39.840 -6.494 1.00 21.16 227 GLY A O 1
ATOM 1723 N N . ILE A 1 248 ? 97.194 38.425 -7.148 1.00 18.11 228 ILE A N 1
ATOM 1724 C CA . ILE A 1 248 ? 96.253 37.404 -7.605 1.00 19.78 228 ILE A CA 1
ATOM 1725 C C . ILE A 1 248 ? 96.474 36.116 -6.811 1.00 16.16 228 ILE A C 1
ATOM 1726 O O . ILE A 1 248 ? 97.427 35.381 -7.068 1.00 18.02 228 ILE A O 1
ATOM 1731 N N . PRO A 1 249 ? 95.604 35.854 -5.825 1.00 18.44 229 PRO A N 1
ATOM 1732 C CA . PRO A 1 249 ? 95.832 34.706 -4.946 1.00 17.25 229 PRO A CA 1
ATOM 1733 C C . PRO A 1 249 ? 95.282 33.425 -5.535 1.00 18.93 229 PRO A C 1
ATOM 1734 O O . PRO A 1 249 ? 94.104 33.357 -5.883 1.00 20.80 229 PRO A O 1
ATOM 1738 N N . VAL A 1 250 ? 96.138 32.421 -5.644 1.00 18.29 230 VAL A N 1
ATOM 1739 C CA . VAL A 1 250 ? 95.705 31.091 -6.065 1.00 17.32 230 VAL A CA 1
ATOM 1740 C C . VAL A 1 250 ? 95.887 30.167 -4.865 1.00 18.52 230 VAL A C 1
ATOM 1741 O O . VAL A 1 250 ? 97.008 29.967 -4.389 1.00 18.59 230 VAL A O 1
ATOM 1745 N N . ALA A 1 251 ? 94.782 29.612 -4.375 1.00 19.16 231 ALA A N 1
ATOM 1746 C CA . ALA A 1 251 ? 94.799 28.794 -3.160 1.00 18.24 231 ALA A CA 1
ATOM 1747 C C . ALA A 1 251 ? 94.908 27.305 -3.464 1.00 20.43 231 ALA A C 1
ATOM 1748 O O . ALA A 1 251 ? 94.400 26.831 -4.479 1.00 21.47 231 ALA A O 1
ATOM 1750 N N . VAL A 1 252 ? 95.578 26.573 -2.579 1.00 19.50 232 VAL A N 1
ATOM 1751 C CA . VAL A 1 252 ? 95.558 25.114 -2.631 1.00 19.26 232 VAL A CA 1
ATOM 1752 C C . VAL A 1 252 ? 94.693 24.611 -1.469 1.00 20.37 232 VAL A C 1
ATOM 1753 O O . VAL A 1 252 ? 94.769 25.135 -0.352 1.00 19.78 232 VAL A O 1
ATOM 1757 N N . VAL A 1 253 ? 93.849 23.619 -1.749 1.00 21.06 233 VAL A N 1
ATOM 1758 C CA . VAL A 1 253 ? 92.888 23.106 -0.781 1.00 22.27 233 VAL A CA 1
ATOM 1759 C C . VAL A 1 253 ? 92.733 21.605 -0.973 1.00 22.09 233 VAL A C 1
ATOM 1760 O O . VAL A 1 253 ? 93.227 21.045 -1.956 1.00 22.00 233 VAL A O 1
ATOM 1764 N N . SER A 1 254 ? 92.034 20.965 -0.040 1.00 21.13 234 SER A N 1
ATOM 1765 C CA . SER A 1 254 ? 91.773 19.532 -0.148 1.00 25.50 234 SER A CA 1
ATOM 1766 C C . SER A 1 254 ? 90.282 19.196 -0.215 1.00 26.27 234 SER A C 1
ATOM 1767 O O . SER A 1 254 ? 89.901 18.030 -0.110 1.00 27.24 234 SER A O 1
ATOM 1770 N N . SER A 1 255 ? 89.441 20.208 -0.384 1.00 26.92 235 SER A N 1
ATOM 1771 C CA . SER A 1 255 ? 88.012 19.972 -0.592 1.00 29.96 235 SER A CA 1
ATOM 1772 C C . SER A 1 255 ? 87.350 21.140 -1.318 1.00 32.52 235 SER A C 1
ATOM 1773 O O . SER A 1 255 ? 87.840 22.272 -1.270 1.00 28.68 235 SER A O 1
ATOM 1776 N N . GLU A 1 256 ? 86.239 20.860 -1.995 1.00 33.54 236 GLU A N 1
ATOM 1777 C CA . GLU A 1 256 ? 85.468 21.908 -2.658 1.00 33.34 236 GLU A CA 1
ATOM 1778 C C . GLU A 1 256 ? 84.939 22.930 -1.661 1.00 30.58 236 GLU A C 1
ATOM 1779 O O . GLU A 1 256 ? 84.895 24.123 -1.951 1.00 30.65 236 GLU A O 1
ATOM 1785 N N . GLU A 1 257 ? 84.514 22.457 -0.495 1.00 32.01 237 GLU A N 1
ATOM 1786 C CA . GLU A 1 257 ? 83.991 23.339 0.539 1.00 31.95 237 GLU A CA 1
ATOM 1787 C C . GLU A 1 257 ? 85.049 24.359 0.946 1.00 31.78 237 GLU A C 1
ATOM 1788 O O . GLU A 1 257 ? 84.758 25.547 1.106 1.00 33.22 237 GLU A O 1
ATOM 1794 N N . ARG A 1 258 ? 86.278 23.880 1.108 1.00 30.57 238 ARG A N 1
ATOM 1795 C CA . ARG A 1 258 ? 87.392 24.742 1.483 1.00 27.61 238 ARG A CA 1
ATOM 1796 C C . ARG A 1 258 ? 87.793 25.666 0.334 1.00 27.94 238 ARG A C 1
ATOM 1797 O O . ARG A 1 258 ? 88.185 26.810 0.560 1.00 26.07 238 ARG A O 1
ATOM 1805 N N . GLY A 1 259 ? 87.683 25.172 -0.897 1.00 25.99 239 GLY A N 1
ATOM 1806 C CA . GLY A 1 259 ? 87.900 26.009 -2.064 1.00 26.86 239 GLY A CA 1
ATOM 1807 C C . GLY A 1 259 ? 86.924 27.172 -2.079 1.00 30.46 239 GLY A C 1
ATOM 1808 O O . GLY A 1 259 ? 87.304 28.316 -2.341 1.00 26.23 239 GLY A O 1
ATOM 1809 N N . GLU A 1 260 ? 85.662 26.880 -1.773 1.00 30.26 240 GLU A N 1
ATOM 1810 C CA . GLU A 1 260 ? 84.624 27.907 -1.744 1.00 32.45 240 GLU A CA 1
ATOM 1811 C C . GLU A 1 260 ? 84.901 28.964 -0.678 1.00 27.94 240 GLU A C 1
ATOM 1812 O O . GLU A 1 260 ? 84.634 30.151 -0.885 1.00 30.92 240 GLU A O 1
ATOM 1818 N N . PHE A 1 261 ? 85.433 28.534 0.462 1.00 29.20 241 PH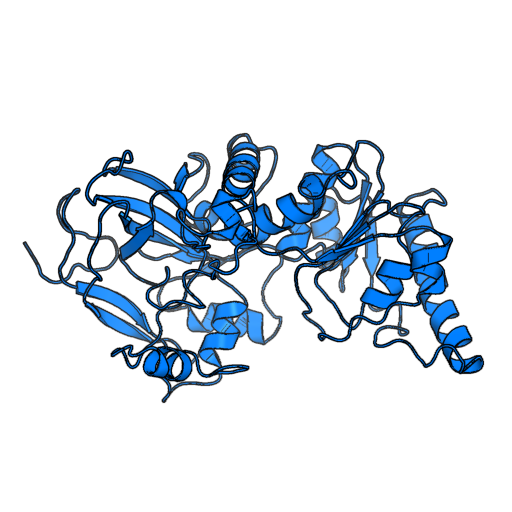E A N 1
ATOM 1819 C CA . PHE A 1 261 ? 85.833 29.473 1.502 1.00 27.97 241 PHE A CA 1
ATOM 1820 C C . PHE A 1 261 ? 86.902 30.409 0.951 1.00 25.26 241 PHE A C 1
ATOM 1821 O O . PHE A 1 261 ? 86.854 31.618 1.173 1.00 26.16 241 PHE A O 1
ATOM 1829 N N . CYS A 1 262 ? 87.856 29.848 0.215 1.00 25.55 242 CYS A N 1
ATOM 1830 C CA . CYS A 1 262 ? 88.939 30.654 -0.338 1.00 22.73 242 CYS A CA 1
ATOM 1831 C C . CYS A 1 262 ? 88.421 31.669 -1.347 1.00 25.48 242 CYS A C 1
ATOM 1832 O O . CYS A 1 262 ? 88.930 32.784 -1.420 1.00 23.02 242 CYS A O 1
ATOM 1835 N N . MET A 1 263 ? 87.408 31.281 -2.117 1.00 27.24 243 MET A N 1
ATOM 1836 C CA . MET A 1 263 ? 86.788 32.200 -3.061 1.00 25.69 243 MET A CA 1
ATOM 1837 C C . MET A 1 263 ? 86.124 33.362 -2.336 1.00 28.64 243 MET A C 1
ATOM 1838 O O . MET A 1 263 ? 86.218 34.508 -2.776 1.00 28.07 243 MET A O 1
ATOM 1843 N N . ARG A 1 264 ? 85.456 33.066 -1.225 1.00 28.36 244 ARG A N 1
ATOM 1844 C CA . ARG A 1 264 ? 84.798 34.104 -0.445 1.00 27.04 244 ARG A CA 1
ATOM 1845 C C . ARG A 1 264 ? 85.810 35.091 0.130 1.00 29.26 244 ARG A C 1
ATOM 1846 O O . ARG A 1 264 ? 85.486 36.253 0.374 1.00 29.71 244 ARG A O 1
ATOM 1854 N N . LEU A 1 265 ? 87.038 34.621 0.331 1.00 25.58 245 LEU A N 1
ATOM 1855 C CA . LEU A 1 265 ? 88.090 35.456 0.899 1.00 25.35 245 LEU A CA 1
ATOM 1856 C C . LEU A 1 265 ? 88.791 36.291 -0.159 1.00 24.75 245 LEU A C 1
ATOM 1857 O O . LEU A 1 265 ? 89.587 37.175 0.168 1.00 25.25 245 LEU A O 1
ATOM 1862 N N . GLY A 1 266 ? 88.502 36.000 -1.423 1.00 24.85 246 GLY A N 1
ATOM 1863 C CA . GLY A 1 266 ? 89.043 36.776 -2.524 1.00 24.46 246 GLY A CA 1
ATOM 1864 C C . GLY A 1 266 ? 90.013 36.047 -3.435 1.00 24.54 246 GLY A C 1
ATOM 1865 O O . GLY A 1 266 ? 90.685 36.682 -4.246 1.00 25.25 246 GLY A O 1
ATOM 1866 N N . ALA A 1 267 ? 90.099 34.725 -3.315 1.00 21.44 247 ALA A N 1
ATOM 1867 C CA . ALA A 1 267 ? 90.973 33.951 -4.195 1.00 20.97 247 ALA A CA 1
ATOM 1868 C C . ALA A 1 267 ? 90.528 34.040 -5.657 1.00 22.10 247 ALA A C 1
ATOM 1869 O O . ALA A 1 267 ? 89.335 34.139 -5.946 1.00 24.54 247 ALA A O 1
ATOM 1871 N N . LYS A 1 268 ? 91.491 33.997 -6.572 1.00 21.01 248 LYS A N 1
ATOM 1872 C CA . LYS A 1 268 ? 91.191 33.943 -8.005 1.00 21.17 248 LYS A CA 1
ATOM 1873 C C . LYS A 1 268 ? 90.587 32.582 -8.326 1.00 23.94 248 LYS A C 1
ATOM 1874 O O . LYS A 1 268 ? 89.691 32.455 -9.171 1.00 24.12 248 LYS A O 1
ATOM 1880 N N . GLY A 1 269 ? 91.079 31.563 -7.633 1.00 21.51 249 GLY A N 1
ATOM 1881 C CA . GLY A 1 269 ? 90.620 30.201 -7.818 1.00 22.83 249 GLY A CA 1
ATOM 1882 C C . GLY A 1 269 ? 91.413 29.287 -6.911 1.00 24.72 249 GLY A C 1
ATOM 1883 O O . GLY A 1 269 ? 92.256 29.752 -6.135 1.00 21.36 249 GLY A O 1
ATOM 1884 N N . TRP A 1 270 ? 91.149 27.988 -6.993 1.00 23.60 250 TRP A N 1
ATOM 1885 C CA . TRP A 1 270 ? 91.837 27.037 -6.126 1.00 23.00 250 TRP A CA 1
ATOM 1886 C C . TRP A 1 270 ? 92.223 25.760 -6.861 1.00 24.19 250 TRP A C 1
ATOM 1887 O O . TRP A 1 270 ? 91.631 25.414 -7.886 1.00 25.15 250 TRP A O 1
ATOM 1898 N N . ILE A 1 271 ? 93.233 25.085 -6.321 1.00 21.04 251 ILE A N 1
ATOM 1899 C CA . ILE A 1 271 ? 93.742 23.828 -6.845 1.00 19.90 251 ILE A CA 1
ATOM 1900 C C . ILE A 1 271 ? 93.553 22.759 -5.773 1.00 23.38 251 ILE A C 1
ATOM 1901 O O . ILE A 1 271 ? 93.904 22.962 -4.612 1.00 21.86 251 ILE A O 1
ATOM 1906 N N . ASP A 1 272 ? 92.974 21.629 -6.162 1.00 23.67 252 ASP A N 1
ATOM 1907 C CA . ASP A 1 272 ? 92.727 20.516 -5.257 1.00 23.63 252 ASP A CA 1
ATOM 1908 C C . ASP A 1 272 ? 93.976 19.635 -5.226 1.00 21.73 252 ASP A C 1
ATOM 1909 O O . ASP A 1 272 ? 94.290 18.965 -6.200 1.00 23.22 252 ASP A O 1
ATOM 1914 N N . ARG A 1 273 ? 94.703 19.645 -4.111 1.00 20.26 253 ARG A N 1
ATOM 1915 C CA . ARG A 1 273 ? 95.940 18.870 -4.034 1.00 20.76 253 ARG A CA 1
ATOM 1916 C C . ARG A 1 273 ? 95.736 17.357 -4.154 1.00 20.32 253 ARG A C 1
ATOM 1917 O O . ARG A 1 273 ? 96.669 16.635 -4.473 1.00 22.63 253 ARG A O 1
ATOM 1925 N N . ARG A 1 274 ? 94.518 16.895 -3.902 1.00 21.54 254 ARG A N 1
ATOM 1926 C CA . ARG A 1 274 ? 94.220 15.466 -3.976 1.00 23.24 254 ARG A CA 1
ATOM 1927 C C . ARG A 1 274 ? 94.351 14.922 -5.396 1.00 24.19 254 ARG A C 1
ATOM 1928 O O . ARG A 1 274 ? 94.414 13.705 -5.602 1.00 25.84 254 ARG A O 1
ATOM 1936 N N . GLU A 1 275 ? 94.397 15.817 -6.379 1.00 23.19 255 GLU A N 1
ATOM 1937 C CA . GLU A 1 275 ? 94.432 15.404 -7.777 1.00 25.78 255 GLU A CA 1
ATOM 1938 C C . GLU A 1 275 ? 95.850 15.145 -8.274 1.00 25.80 255 GLU A C 1
ATOM 1939 O O . GLU A 1 275 ? 96.065 14.906 -9.459 1.00 28.41 255 GLU A O 1
ATOM 1945 N N . PHE A 1 276 ? 96.811 15.171 -7.354 1.00 21.99 256 PHE A N 1
ATOM 1946 C CA . PHE A 1 276 ? 98.211 14.955 -7.690 1.00 21.60 256 PHE A CA 1
ATOM 1947 C C . PHE A 1 276 ? 98.825 13.981 -6.693 1.00 21.81 256 PHE A C 1
ATOM 1948 O O . PHE A 1 276 ? 98.346 13.861 -5.566 1.00 26.06 256 PHE A O 1
ATOM 1956 N N . ASP A 1 277 ? 99.876 13.284 -7.105 1.00 24.73 257 ASP A N 1
ATOM 1957 C CA . ASP A 1 277 ? 100.484 12.279 -6.238 1.00 25.08 257 ASP A CA 1
ATOM 1958 C C . ASP A 1 277 ? 102.008 12.243 -6.314 1.00 25.60 257 ASP A C 1
ATOM 1959 O O . ASP A 1 277 ? 102.621 11.229 -5.992 1.00 26.86 257 ASP A O 1
ATOM 1964 N N . HIS A 1 278 ? 102.620 13.366 -6.693 1.00 21.46 258 HIS A N 1
ATOM 1965 C CA . HIS A 1 278 ? 104.079 13.451 -6.731 1.00 18.77 258 HIS A CA 1
ATOM 1966 C C . HIS A 1 278 ? 104.614 14.080 -5.436 1.00 17.91 258 HIS A C 1
ATOM 1967 O O . HIS A 1 278 ? 105.818 14.276 -5.292 1.00 19.78 258 HIS A O 1
ATOM 1974 N N . TRP A 1 279 ? 103.708 14.367 -4.509 1.00 16.84 259 TRP A N 1
ATOM 1975 C CA . TRP A 1 279 ? 104.053 15.000 -3.229 1.00 17.34 259 TRP A CA 1
ATOM 1976 C C . TRP A 1 279 ? 105.111 14.230 -2.451 1.00 21.80 259 TRP A C 1
ATOM 1977 O O . TRP A 1 279 ? 105.127 12.989 -2.436 1.00 22.64 259 TRP A O 1
ATOM 1988 N N . GLY A 1 280 ? 105.993 14.970 -1.790 1.00 19.52 260 GLY A N 1
ATOM 1989 C CA . GLY A 1 280 ? 107.003 14.363 -0.946 1.00 19.72 260 GLY A CA 1
ATOM 1990 C C . GLY A 1 280 ? 108.416 14.737 -1.328 1.00 16.89 260 GLY A C 1
ATOM 1991 O O . GLY A 1 280 ? 108.646 15.652 -2.125 1.00 18.84 260 GLY A O 1
ATOM 1992 N N . ARG A 1 281 ? 109.377 14.026 -0.748 1.00 19.57 261 ARG A N 1
ATOM 1993 C CA . ARG A 1 281 ? 110.786 14.277 -1.011 1.00 18.36 261 ARG A CA 1
ATOM 1994 C C . ARG A 1 281 ? 111.157 14.121 -2.482 1.00 21.53 261 ARG A C 1
ATOM 1995 O O . ARG A 1 281 ? 110.480 13.414 -3.250 1.00 21.32 261 ARG A O 1
ATOM 2003 N N . LEU A 1 282 ? 112.220 14.807 -2.888 1.00 18.55 262 LEU A N 1
ATOM 2004 C CA . LEU A 1 282 ? 112.713 14.720 -4.253 1.00 21.58 262 LEU A CA 1
ATOM 2005 C C . LEU A 1 282 ? 113.531 13.457 -4.439 1.00 20.12 262 LEU A C 1
ATOM 2006 O O . LEU A 1 282 ? 114.351 13.115 -3.597 1.00 20.96 262 LEU A O 1
ATOM 2011 N N . PRO A 1 283 ? 113.349 12.770 -5.570 1.00 21.40 263 PRO A N 1
ATOM 2012 C CA . PRO A 1 283 ? 114.260 11.664 -5.857 1.00 23.34 263 PRO A CA 1
ATOM 2013 C C . PRO A 1 283 ? 115.675 12.179 -6.052 1.00 22.06 263 PRO A C 1
ATOM 2014 O O . PRO A 1 283 ? 115.869 13.387 -6.246 1.00 22.51 263 PRO A O 1
ATOM 2018 N N . ASP A 1 284 ? 116.653 11.282 -6.011 1.00 22.28 264 ASP A N 1
ATOM 2019 C CA . ASP A 1 284 ? 117.999 11.631 -6.431 1.00 21.53 264 ASP A CA 1
ATOM 2020 C C . ASP A 1 284 ? 117.944 12.202 -7.847 1.00 25.73 264 ASP A C 1
ATOM 2021 O O . ASP A 1 284 ? 117.297 11.633 -8.736 1.00 24.10 264 ASP A O 1
ATOM 2026 N N . THR A 1 285 ? 118.604 13.335 -8.068 1.00 24.67 265 THR A N 1
ATOM 2027 C CA . THR A 1 285 ? 118.531 14.001 -9.361 1.00 25.69 265 THR A CA 1
ATOM 2028 C C . THR A 1 285 ? 119.212 13.201 -10.479 1.00 27.30 265 THR A C 1
ATOM 2029 O O . THR A 1 285 ? 119.070 13.528 -11.656 1.00 32.24 265 THR A O 1
ATOM 2033 N N . THR A 1 286 ? 119.930 12.144 -10.108 1.00 28.24 266 THR A N 1
ATOM 2034 C CA . THR A 1 286 ? 120.545 11.263 -11.106 1.00 33.01 266 THR A CA 1
ATOM 2035 C C . THR A 1 286 ? 119.625 10.107 -11.484 1.00 31.29 266 THR A C 1
ATOM 2036 O O . THR A 1 286 ? 119.909 9.360 -12.420 1.00 33.16 266 THR A O 1
ATOM 2040 N N . ASP A 1 287 ? 118.525 9.957 -10.755 1.00 28.60 267 ASP A N 1
ATOM 2041 C CA . ASP A 1 287 ? 117.535 8.930 -11.055 1.00 27.58 267 ASP A CA 1
ATOM 2042 C C . ASP A 1 287 ? 116.602 9.461 -12.138 1.00 27.96 267 ASP A C 1
ATOM 2043 O O . ASP A 1 287 ? 115.567 10.048 -11.837 1.00 29.05 267 ASP A O 1
ATOM 2048 N N . GLU A 1 288 ? 116.961 9.237 -13.396 1.00 31.79 268 GLU A N 1
ATOM 2049 C CA . GLU A 1 288 ? 116.237 9.858 -14.499 1.00 32.90 268 GLU A CA 1
ATOM 2050 C C . GLU A 1 288 ? 114.758 9.464 -14.596 1.00 28.77 268 GLU A C 1
ATOM 2051 O O . GLU A 1 288 ? 113.908 10.318 -14.856 1.00 32.68 268 GLU A O 1
ATOM 2057 N N . GLU A 1 289 ? 114.441 8.191 -14.386 1.00 32.43 269 GLU A N 1
ATOM 2058 C CA . GLU A 1 289 ? 113.046 7.764 -14.426 1.00 29.47 269 GLU A CA 1
ATOM 2059 C C . GLU A 1 289 ? 112.243 8.386 -13.285 1.00 28.71 269 GLU A C 1
ATOM 2060 O O . GLU A 1 289 ? 111.104 8.820 -13.471 1.00 27.46 269 GLU A O 1
ATOM 2066 N N . ALA A 1 290 ? 112.843 8.433 -12.101 1.00 26.29 270 ALA A N 1
ATOM 2067 C CA . ALA A 1 290 ? 112.158 8.991 -10.949 1.00 25.43 270 ALA A CA 1
ATOM 2068 C C . ALA A 1 290 ? 111.929 10.492 -11.126 1.00 20.63 270 ALA A C 1
ATOM 2069 O O . ALA A 1 290 ? 110.860 10.998 -10.798 1.00 21.83 270 ALA A O 1
ATOM 2071 N N . MET A 1 291 ? 112.929 11.188 -11.653 1.00 21.78 271 MET A N 1
ATOM 2072 C CA . MET A 1 291 ? 112.799 12.623 -11.919 1.00 20.49 271 MET A CA 1
ATOM 2073 C C . MET A 1 291 ? 111.758 12.923 -12.992 1.00 23.71 271 MET A C 1
ATOM 2074 O O . MET A 1 291 ? 111.007 13.897 -12.898 1.00 25.21 271 MET A O 1
ATOM 2079 N N . LYS A 1 292 ? 111.715 12.087 -14.021 1.00 25.54 272 LYS A N 1
ATOM 2080 C CA . LYS A 1 292 ? 110.740 12.288 -15.082 1.00 26.07 272 LYS A CA 1
ATOM 2081 C C . LYS A 1 292 ? 109.318 12.069 -14.575 1.00 21.43 272 LYS A C 1
ATOM 2082 O O . LYS A 1 292 ? 108.406 12.820 -14.924 1.00 22.97 272 LYS A O 1
ATOM 2088 N N . GLN A 1 293 ? 109.143 11.079 -13.705 1.00 21.92 273 GLN A N 1
ATOM 2089 C CA . GLN A 1 293 ? 107.867 10.871 -13.040 1.00 19.91 273 GLN A CA 1
ATOM 2090 C C . GLN A 1 293 ? 107.513 12.082 -12.174 1.00 21.52 273 GLN A C 1
ATOM 2091 O O . GLN A 1 293 ? 106.392 12.585 -12.214 1.00 21.20 273 GLN A O 1
ATOM 2097 N N . TRP A 1 294 ? 108.468 12.534 -11.368 1.00 20.95 274 TRP A N 1
ATOM 2098 C CA . TRP A 1 294 ? 108.222 13.687 -10.508 1.00 21.63 274 TRP A CA 1
ATOM 2099 C C . TRP A 1 294 ? 107.846 14.922 -11.331 1.00 20.04 274 TRP A C 1
ATOM 2100 O O . TRP A 1 294 ? 106.866 15.619 -11.024 1.00 17.61 274 TRP A O 1
ATOM 2111 N N . LEU A 1 295 ? 108.622 15.181 -12.373 1.00 18.40 275 LEU A N 1
ATOM 2112 C CA . LEU A 1 295 ? 108.400 16.365 -13.192 1.00 19.28 275 LEU A CA 1
ATOM 2113 C C . LEU A 1 295 ? 107.026 16.320 -13.853 1.00 21.60 275 LEU A C 1
ATOM 2114 O O . LEU A 1 295 ? 106.381 17.354 -14.047 1.00 19.89 275 LEU A O 1
ATOM 2119 N N . ASP A 1 296 ? 106.578 15.121 -14.213 1.00 20.19 276 ASP A N 1
ATOM 2120 C CA . ASP A 1 296 ? 105.249 14.981 -14.789 1.00 22.11 276 ASP A CA 1
ATOM 2121 C C . ASP A 1 296 ? 104.176 15.503 -13.826 1.00 19.67 276 ASP A C 1
ATOM 2122 O O . ASP A 1 296 ? 103.248 16.207 -14.232 1.00 21.10 276 ASP A O 1
ATOM 2127 N N . GLY A 1 297 ? 104.323 15.210 -12.537 1.00 18.62 277 GLY A N 1
ATOM 2128 C CA . GLY A 1 297 ? 103.346 15.660 -11.562 1.00 18.82 277 GLY A CA 1
ATOM 2129 C C . GLY A 1 297 ? 103.431 17.158 -11.317 1.00 19.31 277 GLY A C 1
ATOM 2130 O O . GLY A 1 297 ? 102.411 17.852 -11.259 1.00 18.88 277 GLY A O 1
ATOM 2131 N N . ALA A 1 298 ? 104.657 17.655 -11.211 1.00 17.09 278 ALA A N 1
ATOM 2132 C CA . ALA A 1 298 ? 104.882 19.086 -10.977 1.00 18.45 278 ALA A CA 1
ATOM 2133 C C . ALA A 1 298 ? 104.359 19.910 -12.151 1.00 19.25 278 ALA A C 1
ATOM 2134 O O . ALA A 1 298 ? 103.751 20.961 -11.949 1.00 18.37 278 ALA A O 1
ATOM 2136 N N . ARG A 1 299 ? 104.574 19.421 -13.369 1.00 18.09 279 ARG A N 1
ATOM 2137 C CA . ARG A 1 299 ? 104.117 20.146 -14.558 1.00 18.45 279 ARG A CA 1
ATOM 2138 C C . ARG A 1 299 ? 102.590 20.120 -14.650 1.00 18.70 279 ARG A C 1
ATOM 2139 O O . ARG A 1 299 ? 101.971 21.107 -15.067 1.00 20.00 279 ARG A O 1
ATOM 2147 N N . ALA A 1 300 ? 101.987 18.997 -14.262 1.00 16.99 280 ALA A N 1
ATOM 2148 C CA . ALA A 1 300 ? 100.529 18.902 -14.220 1.00 18.30 280 ALA A CA 1
ATOM 2149 C C . ALA A 1 300 ? 99.979 19.933 -13.239 1.00 20.20 280 ALA A C 1
ATOM 2150 O O . ALA A 1 300 ? 98.981 20.605 -13.511 1.00 19.95 280 ALA A O 1
ATOM 2152 N N . PHE A 1 301 ? 100.637 20.056 -12.089 1.00 19.20 281 PHE A N 1
ATOM 2153 C CA . PHE A 1 301 ? 100.233 21.050 -11.110 1.00 19.56 281 PHE A CA 1
ATOM 2154 C C . PHE A 1 301 ? 100.391 22.453 -11.695 1.00 17.26 281 PHE A C 1
ATOM 2155 O O . PHE A 1 301 ? 99.502 23.295 -11.560 1.00 17.92 281 PHE A O 1
ATOM 2163 N N . GLY A 1 302 ? 101.518 22.696 -12.350 1.00 17.05 282 GLY A N 1
ATOM 2164 C CA . GLY A 1 302 ? 101.749 23.965 -13.011 1.00 16.31 282 GLY A CA 1
ATOM 2165 C C . GLY A 1 302 ? 100.712 24.319 -14.069 1.00 18.80 282 GLY A C 1
ATOM 2166 O O . GLY A 1 302 ? 100.296 25.471 -14.174 1.00 19.96 282 GLY A O 1
ATOM 2167 N N . ARG A 1 303 ? 100.292 23.340 -14.861 1.00 18.99 283 ARG A N 1
ATOM 2168 C CA . ARG A 1 303 ? 99.285 23.630 -15.875 1.00 21.66 283 ARG A CA 1
ATOM 2169 C C . ARG A 1 303 ? 97.946 23.978 -15.228 1.00 20.02 283 ARG A C 1
ATOM 2170 O O . ARG A 1 303 ? 97.207 24.819 -15.732 1.00 20.79 283 ARG A O 1
ATOM 2178 N N . ARG A 1 304 ? 97.638 23.337 -14.106 1.00 21.14 284 ARG A N 1
ATOM 2179 C CA . ARG A 1 304 ? 96.413 23.639 -13.382 1.00 20.56 284 ARG A CA 1
ATOM 2180 C C . ARG A 1 304 ? 96.495 25.060 -12.825 1.00 20.58 284 ARG A C 1
ATOM 2181 O O . ARG A 1 304 ? 95.513 25.801 -12.837 1.00 22.04 284 ARG A O 1
ATOM 2189 N N . PHE A 1 305 ? 97.681 25.442 -12.361 1.00 19.83 285 PHE A N 1
ATOM 2190 C CA . PHE A 1 305 ? 97.903 26.808 -11.892 1.00 19.52 285 PHE A CA 1
ATOM 2191 C C . PHE A 1 305 ? 97.620 27.829 -13.003 1.00 19.82 285 PHE A C 1
ATOM 2192 O O . PHE A 1 305 ? 96.932 28.830 -12.772 1.00 19.79 285 PHE A O 1
ATOM 2200 N N . TRP A 1 306 ? 98.137 27.564 -14.205 1.00 18.39 286 TRP A N 1
ATOM 2201 C CA . TRP A 1 306 ? 97.882 28.418 -15.365 1.00 18.89 286 TRP A CA 1
ATOM 2202 C C . TRP A 1 306 ? 96.387 28.545 -15.641 1.00 22.41 286 TRP A C 1
ATOM 2203 O O . TRP A 1 306 ? 95.895 29.624 -15.978 1.00 22.51 286 TRP A O 1
ATOM 2214 N N . GLU A 1 307 ? 95.674 27.432 -15.521 1.00 21.76 287 GLU A N 1
ATOM 2215 C CA . GLU A 1 307 ? 94.235 27.410 -15.756 1.00 23.38 287 GLU A CA 1
ATOM 2216 C C . GLU A 1 307 ? 93.476 28.316 -14.807 1.00 25.23 287 GLU A C 1
ATOM 2217 O O . GLU A 1 307 ? 92.600 29.072 -15.230 1.00 27.69 287 GLU A O 1
ATOM 2223 N N . VAL A 1 308 ? 93.816 28.249 -13.520 1.00 22.25 288 VAL A N 1
ATOM 2224 C CA . VAL A 1 308 ? 93.137 29.069 -12.528 1.00 24.92 288 VAL A CA 1
ATOM 2225 C C . VAL A 1 308 ? 93.441 30.540 -12.769 1.00 27.48 288 VAL A C 1
ATOM 2226 O O . VAL A 1 308 ? 92.570 31.401 -12.641 1.00 27.79 288 VAL A O 1
ATOM 2230 N N . LEU A 1 309 ? 94.681 30.813 -13.152 1.00 28.54 289 LEU A N 1
ATOM 2231 C CA . LEU A 1 309 ? 95.139 32.173 -13.393 1.00 31.52 289 LEU A CA 1
ATOM 2232 C C . LEU A 1 309 ? 94.578 32.760 -14.687 1.00 34.86 289 LEU A C 1
ATOM 2233 O O . LEU A 1 309 ? 94.363 33.967 -14.788 1.00 37.85 289 LEU A O 1
ATOM 2238 N N . GLY A 1 310 ? 94.337 31.909 -15.681 1.00 30.15 290 GLY A N 1
ATOM 2239 C CA . GLY A 1 310 ? 93.846 32.375 -16.966 1.00 34.41 290 GLY A CA 1
ATOM 2240 C C . GLY A 1 310 ? 94.972 32.863 -17.856 1.00 37.03 290 GLY A C 1
ATOM 2241 O O . GLY A 1 310 ? 94.737 33.399 -18.942 1.00 43.26 290 GLY A O 1
ATOM 2242 N N . GLU A 1 311 ? 96.203 32.687 -17.388 1.00 35.59 291 GLU A N 1
ATOM 2243 C CA . GLU A 1 311 ? 97.377 33.032 -18.180 1.00 34.40 291 GLU A CA 1
ATOM 2244 C C . GLU A 1 311 ? 98.573 32.173 -17.792 1.00 28.51 291 GLU A C 1
ATOM 2245 O O . GLU A 1 311 ? 98.652 31.665 -16.668 1.00 26.21 291 GLU A O 1
ATOM 2251 N N . ARG A 1 312 ? 99.494 32.013 -18.734 1.00 23.79 292 ARG A N 1
ATOM 2252 C CA . ARG A 1 312 ? 100.699 31.225 -18.524 1.00 24.85 292 ARG A CA 1
ATOM 2253 C C . ARG A 1 312 ? 101.742 32.058 -17.823 1.00 25.00 292 ARG A C 1
ATOM 2254 O O . ARG A 1 312 ? 102.647 32.594 -18.457 1.00 28.72 292 ARG A O 1
ATOM 2262 N N . ARG A 1 313 ? 101.603 32.157 -16.508 1.00 21.09 293 ARG A N 1
ATOM 2263 C CA . ARG A 1 313 ? 102.514 32.917 -15.678 1.00 23.06 293 ARG A CA 1
ATOM 2264 C C . ARG A 1 313 ? 102.813 32.101 -14.429 1.00 18.76 293 ARG A C 1
ATOM 2265 O O . ARG A 1 313 ? 102.013 31.259 -14.026 1.00 20.41 293 ARG A O 1
ATOM 2273 N N . ALA A 1 314 ? 103.961 32.374 -13.813 1.00 17.96 294 ALA A N 1
ATOM 2274 C CA . ALA A 1 314 ? 104.340 31.730 -12.559 1.00 15.51 294 ALA A CA 1
ATOM 2275 C C . ALA A 1 314 ? 104.043 32.635 -11.375 1.00 16.82 294 ALA A C 1
ATOM 2276 O O . ALA A 1 314 ? 104.028 33.859 -11.514 1.00 18.88 294 ALA A O 1
ATOM 2278 N N . PRO A 1 315 ? 103.819 32.035 -10.198 1.00 15.25 295 PRO A N 1
ATOM 2279 C CA . PRO A 1 315 ? 103.639 32.866 -9.000 1.00 17.23 295 PRO A CA 1
ATOM 2280 C C . PRO A 1 315 ? 104.951 33.562 -8.641 1.00 17.67 295 PRO A C 1
ATOM 2281 O O . PRO A 1 315 ? 105.995 32.898 -8.628 1.00 15.86 295 PRO A O 1
ATOM 2285 N N . ARG A 1 316 ? 104.903 34.864 -8.348 1.00 14.63 296 ARG A N 1
ATOM 2286 C CA . ARG A 1 316 ? 106.119 35.573 -7.946 1.00 16.42 296 ARG A CA 1
ATOM 2287 C C . ARG A 1 316 ? 106.520 35.189 -6.521 1.00 16.10 296 ARG A C 1
ATOM 2288 O O . ARG A 1 316 ? 107.710 35.100 -6.212 1.00 15.34 296 ARG A O 1
ATOM 2296 N N . ILE A 1 317 ? 105.521 34.932 -5.683 1.00 13.83 297 ILE A N 1
ATOM 2297 C CA . ILE A 1 317 ? 105.736 34.508 -4.301 1.00 13.66 297 ILE A CA 1
ATOM 2298 C C . ILE A 1 317 ? 104.898 33.267 -4.048 1.00 16.15 297 ILE A C 1
ATOM 2299 O O . ILE A 1 317 ? 103.760 33.166 -4.525 1.00 15.13 297 ILE A O 1
ATOM 2304 N N . VAL A 1 318 ? 105.480 32.326 -3.310 1.00 15.30 298 VAL A N 1
ATOM 2305 C CA . VAL A 1 318 ? 104.801 31.122 -2.859 1.00 13.45 298 VAL A CA 1
ATOM 2306 C C . VAL A 1 318 ? 104.800 31.141 -1.329 1.00 14.88 298 VAL A C 1
ATOM 2307 O O . VAL A 1 318 ? 105.856 31.225 -0.708 1.00 14.47 298 VAL A O 1
ATOM 2311 N N . LEU A 1 319 ? 103.613 31.121 -0.735 1.00 14.51 299 LEU A N 1
ATOM 2312 C CA . LEU A 1 319 ? 103.478 31.121 0.719 1.00 14.55 299 LEU A CA 1
ATOM 2313 C C . LEU A 1 319 ? 103.467 29.680 1.203 1.00 16.45 299 LEU A C 1
ATOM 2314 O O . LEU A 1 319 ? 102.480 28.958 1.009 1.00 15.67 299 LEU A O 1
ATOM 2319 N N . GLU A 1 320 ? 104.581 29.275 1.808 1.00 14.96 300 GLU A N 1
ATOM 2320 C CA . GLU A 1 320 ? 104.809 27.896 2.247 1.00 13.66 300 GLU A CA 1
ATOM 2321 C C . GLU A 1 320 ? 104.669 27.733 3.758 1.00 15.92 300 GLU A C 1
ATOM 2322 O O . GLU A 1 320 ? 104.701 28.712 4.514 1.00 17.14 300 GLU A O 1
ATOM 2328 N N . HIS A 1 321 ? 104.495 26.479 4.175 1.00 16.17 301 HIS A N 1
ATOM 2329 C CA . HIS A 1 321 ? 104.324 26.102 5.582 1.00 15.38 301 HIS A CA 1
ATOM 2330 C C . HIS A 1 321 ? 104.026 24.610 5.638 1.00 17.98 301 HIS A C 1
ATOM 2331 O O . HIS A 1 321 ? 104.219 23.984 6.676 1.00 18.14 301 HIS A O 1
ATOM 2338 N N . SER A 1 322 ? 103.554 24.044 4.528 1.00 17.49 302 SER A N 1
ATOM 2339 C CA . SER A 1 322 ? 103.291 22.605 4.480 1.00 18.09 302 SER A CA 1
ATOM 2340 C C . SER A 1 322 ? 104.582 21.788 4.469 1.00 17.30 302 SER A C 1
ATOM 2341 O O . SER A 1 322 ? 104.630 20.692 5.035 1.00 17.64 302 SER A O 1
ATOM 2344 N N . GLY A 1 323 ? 105.636 22.317 3.856 1.00 15.97 303 GLY A N 1
ATOM 2345 C CA . GLY A 1 323 ? 106.963 21.754 4.034 1.00 16.33 303 GLY A CA 1
ATOM 2346 C C . GLY A 1 323 ? 107.331 20.625 3.100 1.00 16.41 303 GLY A C 1
ATOM 2347 O O . GLY A 1 323 ? 107.254 20.784 1.885 1.00 16.37 303 GLY A O 1
ATOM 2348 N N . ALA A 1 324 ? 107.728 19.483 3.666 1.00 16.56 304 ALA A N 1
ATOM 2349 C CA . ALA A 1 324 ? 108.304 18.388 2.890 1.00 16.81 304 ALA A CA 1
ATOM 2350 C C . ALA A 1 324 ? 107.482 17.968 1.671 1.00 16.12 304 ALA A C 1
ATOM 2351 O O . ALA A 1 324 ? 108.028 17.771 0.596 1.00 17.37 304 ALA A O 1
ATOM 2353 N N . ASP A 1 325 ? 106.169 17.847 1.829 1.00 16.62 305 ASP A N 1
ATOM 2354 C CA . ASP A 1 325 ? 105.351 17.359 0.714 1.00 18.82 305 ASP A CA 1
ATOM 2355 C C . ASP A 1 325 ? 105.346 18.307 -0.474 1.00 16.11 305 ASP A C 1
ATOM 2356 O O . ASP A 1 325 ? 105.258 17.877 -1.628 1.00 16.45 305 ASP A O 1
ATOM 2361 N N . THR A 1 326 ? 105.448 19.600 -0.185 1.00 15.65 306 THR A N 1
ATOM 2362 C CA . THR A 1 326 ? 105.146 20.623 -1.183 1.00 15.11 306 THR A CA 1
ATOM 2363 C C . THR A 1 326 ? 106.352 21.423 -1.655 1.00 15.71 306 THR A C 1
ATOM 2364 O O . THR A 1 326 ? 106.301 22.046 -2.715 1.00 15.34 306 THR A O 1
ATOM 2368 N N . ILE A 1 327 ? 107.430 21.426 -0.873 1.00 15.85 307 ILE A N 1
ATOM 2369 C CA . ILE A 1 327 ? 108.563 22.300 -1.177 1.00 15.33 307 ILE A CA 1
ATOM 2370 C C . ILE A 1 327 ? 109.153 22.090 -2.580 1.00 15.81 307 ILE A C 1
ATOM 2371 O O . ILE A 1 327 ? 109.415 23.062 -3.276 1.00 14.49 307 ILE A O 1
ATOM 2376 N N . PRO A 1 328 ? 109.319 20.830 -3.025 1.00 14.26 308 PRO A N 1
ATOM 2377 C CA . PRO A 1 328 ? 109.865 20.655 -4.378 1.00 14.78 308 PRO A CA 1
ATOM 2378 C C . PRO A 1 328 ? 108.980 21.310 -5.452 1.00 14.10 308 PRO A C 1
ATOM 2379 O O . PRO A 1 328 ? 109.498 21.929 -6.387 1.00 15.70 308 PRO A O 1
ATOM 2383 N N . THR A 1 329 ? 107.663 21.196 -5.287 1.00 14.87 309 THR A N 1
ATOM 2384 C CA . THR A 1 329 ? 106.722 21.855 -6.195 1.00 14.89 309 THR A CA 1
ATOM 2385 C C . THR A 1 329 ? 106.786 23.377 -6.084 1.00 14.38 309 THR A C 1
ATOM 2386 O O . THR A 1 329 ? 106.813 24.075 -7.096 1.00 14.89 309 THR A O 1
ATOM 2390 N N . SER A 1 330 ? 106.847 23.884 -4.861 1.00 14.52 310 SER A N 1
ATOM 2391 C CA . SER A 1 330 ? 106.968 25.322 -4.657 1.00 13.55 310 SER A CA 1
ATOM 2392 C C . SER A 1 330 ? 108.184 25.908 -5.363 1.00 14.26 310 SER A C 1
ATOM 2393 O O . SER A 1 330 ? 108.092 26.953 -6.011 1.00 13.73 310 SER A O 1
ATOM 2396 N N . ILE A 1 331 ? 109.326 25.252 -5.210 1.00 14.53 311 ILE A N 1
ATOM 2397 C CA . ILE A 1 331 ? 110.570 25.676 -5.835 1.00 14.99 311 ILE A CA 1
ATOM 2398 C C . ILE A 1 331 ? 110.450 25.651 -7.365 1.00 13.97 311 ILE A C 1
ATOM 2399 O O . ILE A 1 331 ? 110.912 26.552 -8.052 1.00 16.22 311 ILE A O 1
ATOM 2404 N N . TYR A 1 332 ? 109.852 24.589 -7.886 1.00 14.99 312 TYR A N 1
ATOM 2405 C CA . TYR A 1 332 ? 109.614 24.504 -9.310 1.00 16.34 312 TYR A CA 1
ATOM 2406 C C . TYR A 1 332 ? 108.717 25.646 -9.787 1.00 14.73 312 TYR A C 1
ATOM 2407 O O . TYR A 1 332 ? 108.979 26.267 -10.830 1.00 15.82 312 TYR A O 1
ATOM 2416 N N . MET A 1 333 ? 107.652 25.908 -9.041 1.00 15.12 313 MET A N 1
ATOM 2417 C CA . MET A 1 333 ? 106.636 26.877 -9.465 1.00 15.38 313 MET A CA 1
ATOM 2418 C C . MET A 1 333 ? 107.085 28.339 -9.447 1.00 14.85 313 MET A C 1
ATOM 2419 O O . MET A 1 333 ? 106.646 29.124 -10.283 1.00 16.27 313 MET A O 1
ATOM 2424 N N . ALA A 1 334 ? 107.948 28.715 -8.512 1.00 15.57 314 ALA A N 1
ATOM 2425 C CA . ALA A 1 334 ? 108.258 30.135 -8.322 1.00 14.27 314 ALA A CA 1
ATOM 2426 C C . ALA A 1 334 ? 108.855 30.764 -9.583 1.00 14.12 314 ALA A C 1
ATOM 2427 O O . ALA A 1 334 ? 109.657 30.142 -10.288 1.00 14.65 314 ALA A O 1
ATOM 2429 N N . ASP A 1 335 ? 108.477 32.010 -9.855 1.00 14.47 315 ASP A N 1
ATOM 2430 C CA . ASP A 1 335 ? 108.959 32.716 -11.040 1.00 14.95 315 ASP A CA 1
ATOM 2431 C C . ASP A 1 335 ? 110.459 33.004 -10.941 1.00 14.66 315 ASP A C 1
ATOM 2432 O O . ASP A 1 335 ? 111.047 32.940 -9.854 1.00 14.44 315 ASP A O 1
ATOM 2437 N N . ASN A 1 336 ? 111.082 33.299 -12.079 1.00 14.40 316 ASN A N 1
ATOM 2438 C CA . ASN A 1 336 ? 112.435 33.824 -12.072 1.00 14.57 316 ASN A CA 1
ATOM 2439 C C . ASN A 1 336 ? 112.516 34.979 -11.083 1.00 14.65 316 ASN A C 1
ATOM 2440 O O . ASN A 1 336 ? 111.628 35.840 -11.040 1.00 14.58 316 ASN A O 1
ATOM 2445 N N . ALA A 1 337 ? 113.592 35.002 -10.306 1.00 12.18 317 ALA A N 1
ATOM 2446 C CA . ALA 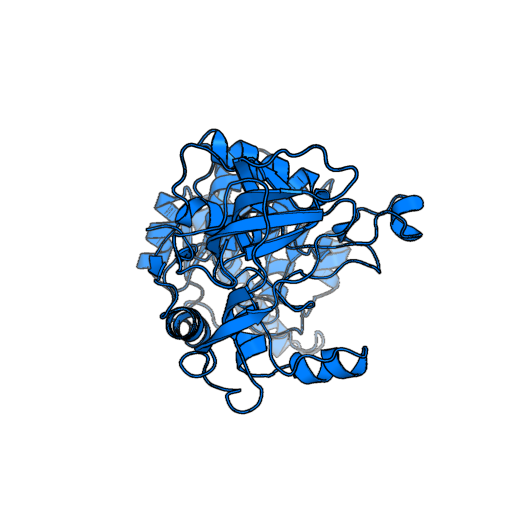A 1 337 ? 113.790 36.051 -9.298 1.00 12.92 317 ALA A CA 1
ATOM 2447 C C . ALA A 1 337 ? 112.639 36.138 -8.293 1.00 13.53 317 ALA A C 1
ATOM 2448 O O . ALA A 1 337 ? 112.430 37.177 -7.664 1.00 14.86 317 ALA A O 1
ATOM 2450 N N . GLY A 1 338 ? 111.915 35.035 -8.132 1.00 15.06 318 GLY A N 1
ATOM 2451 C CA . GLY A 1 338 ? 110.810 34.964 -7.190 1.00 13.43 318 GLY A CA 1
ATOM 2452 C C . GLY A 1 338 ? 111.217 34.424 -5.830 1.00 12.81 318 GLY A C 1
ATOM 2453 O O . GLY A 1 338 ? 112.406 34.201 -5.576 1.00 15.34 318 GLY A O 1
ATOM 2454 N N . MET A 1 339 ? 110.234 34.224 -4.958 1.00 12.40 319 MET A N 1
ATOM 2455 C CA . MET A 1 339 ? 110.526 33.759 -3.604 1.00 11.92 319 MET A CA 1
ATOM 2456 C C . MET A 1 339 ? 109.515 32.734 -3.125 1.00 12.82 319 MET A C 1
ATOM 2457 O O . MET A 1 339 ? 108.300 32.929 -3.262 1.00 13.95 319 MET A O 1
ATOM 2462 N N . VAL A 1 340 ? 110.033 31.661 -2.533 1.00 12.97 320 VAL A N 1
ATOM 2463 C CA . VAL A 1 340 ? 109.243 30.721 -1.756 1.00 11.68 320 VAL A CA 1
ATOM 2464 C C . VAL A 1 340 ? 109.572 31.071 -0.303 1.00 12.45 320 VAL A C 1
ATOM 2465 O O . VAL A 1 340 ? 110.735 31.006 0.089 1.00 13.08 320 VAL A O 1
ATOM 2469 N N . VAL A 1 341 ? 108.570 31.452 0.474 1.00 12.01 321 VAL A N 1
ATOM 2470 C CA . VAL A 1 341 ? 108.812 31.848 1.866 1.00 11.92 321 VAL A CA 1
ATOM 2471 C C . VAL A 1 341 ? 108.051 30.906 2.804 1.00 13.95 321 VAL A C 1
ATOM 2472 O O . VAL A 1 341 ? 106.846 30.698 2.652 1.00 14.87 321 VAL A O 1
ATOM 2476 N N . ILE A 1 342 ? 108.769 30.320 3.757 1.00 13.20 322 ILE A N 1
ATOM 2477 C CA . ILE A 1 342 ? 108.212 29.221 4.541 1.00 13.71 322 ILE A CA 1
ATOM 2478 C C . ILE A 1 342 ? 108.386 29.445 6.041 1.00 14.51 322 ILE A C 1
ATOM 2479 O O . ILE A 1 342 ? 109.460 29.856 6.494 1.00 14.81 322 ILE A O 1
ATOM 2484 N N . CYS A 1 343 ? 107.332 29.141 6.800 1.00 15.29 323 CYS A N 1
ATOM 2485 C CA . CYS A 1 343 ? 107.336 29.368 8.251 1.00 14.59 323 CYS A CA 1
ATOM 2486 C C . CYS A 1 343 ? 107.011 28.121 9.072 1.00 15.28 323 CYS A C 1
ATOM 2487 O O . CYS A 1 343 ? 106.714 28.227 10.261 1.00 16.94 323 CYS A O 1
ATOM 2490 N N . GLY A 1 344 ? 107.049 26.952 8.445 1.00 14.94 324 GLY A N 1
ATOM 2491 C CA . GLY A 1 344 ? 106.754 25.722 9.168 1.00 16.08 324 GLY A CA 1
ATOM 2492 C C . GLY A 1 344 ? 106.965 24.525 8.268 1.00 17.68 324 GLY A C 1
ATOM 2493 O O . GLY A 1 344 ? 107.431 24.653 7.140 1.00 17.06 324 GLY A O 1
ATOM 2494 N N . GLY A 1 345 ? 106.645 23.340 8.778 1.00 17.81 325 GLY A N 1
ATOM 2495 C CA . GLY A 1 345 ? 106.770 22.133 7.985 1.00 19.78 325 GLY A CA 1
ATOM 2496 C C . GLY A 1 345 ? 105.756 21.116 8.464 1.00 18.07 325 GLY A C 1
ATOM 2497 O O . GLY A 1 345 ? 106.126 20.072 8.991 1.00 19.93 325 GLY A O 1
ATOM 2498 N N . THR A 1 346 ? 104.480 21.429 8.273 1.00 18.80 326 THR A N 1
ATOM 2499 C CA . THR A 1 346 ? 103.378 20.569 8.728 1.00 18.04 326 THR A CA 1
ATOM 2500 C C . THR A 1 346 ? 103.581 19.101 8.342 1.00 18.55 326 THR A C 1
ATOM 2501 O O . THR A 1 346 ? 103.363 18.197 9.159 1.00 19.64 326 THR A O 1
ATOM 2505 N N . THR A 1 347 ? 104.017 18.863 7.113 1.00 17.88 327 THR A N 1
ATOM 2506 C CA . THR A 1 347 ? 104.129 17.496 6.598 1.00 17.30 327 THR A CA 1
ATOM 2507 C C . THR A 1 347 ? 105.513 16.885 6.750 1.00 19.33 327 THR A C 1
ATOM 2508 O O . THR A 1 347 ? 105.743 15.742 6.335 1.00 21.40 327 THR A O 1
ATOM 2512 N N . GLY A 1 348 ? 106.440 17.624 7.354 1.00 18.68 328 GLY A N 1
ATOM 2513 C CA . GLY A 1 348 ? 107.798 17.130 7.474 1.00 21.15 328 GLY A CA 1
ATOM 2514 C C . GLY A 1 348 ? 108.841 18.191 7.207 1.00 19.67 328 GLY A C 1
ATOM 2515 O O . GLY A 1 348 ? 108.547 19.216 6.588 1.00 18.00 328 GLY A O 1
ATOM 2516 N N . TYR A 1 349 ? 110.071 17.937 7.653 1.00 18.36 329 TYR A N 1
ATOM 2517 C CA . TYR A 1 349 ? 111.091 18.983 7.673 1.00 17.24 329 TYR A CA 1
ATOM 2518 C C . TYR A 1 349 ? 112.149 18.853 6.600 1.00 19.37 329 TYR A C 1
ATOM 2519 O O . TYR A 1 349 ? 113.045 19.689 6.522 1.00 18.39 329 TYR A O 1
ATOM 2528 N N . ASN A 1 350 ? 112.064 17.817 5.764 1.00 16.41 330 ASN A N 1
ATOM 2529 C CA . ASN A 1 350 ? 112.956 17.731 4.619 1.00 15.29 330 ASN A CA 1
ATOM 2530 C C . ASN A 1 350 ? 112.440 18.641 3.515 1.00 18.84 330 ASN A C 1
ATOM 2531 O O . ASN A 1 350 ? 111.457 18.311 2.858 1.00 19.87 330 ASN A O 1
ATOM 2536 N N . GLY A 1 351 ? 113.094 19.780 3.312 1.00 16.54 331 GLY A N 1
ATOM 2537 C CA . GLY A 1 351 ? 112.783 20.628 2.171 1.00 18.26 331 GLY A CA 1
ATOM 2538 C C . GLY A 1 351 ? 113.771 20.374 1.054 1.00 17.69 331 GLY A C 1
ATOM 2539 O O . GLY A 1 351 ? 114.889 20.882 1.064 1.00 20.14 331 GLY A O 1
ATOM 2540 N N . ASP A 1 352 ? 113.373 19.553 0.083 1.00 16.55 332 ASP A N 1
ATOM 2541 C CA . ASP A 1 352 ? 114.291 19.137 -0.975 1.00 18.11 332 ASP A CA 1
ATOM 2542 C C . ASP A 1 352 ? 114.231 20.082 -2.168 1.00 17.56 332 ASP A C 1
ATOM 2543 O O . ASP A 1 352 ? 113.185 20.223 -2.795 1.00 20.26 332 ASP A O 1
ATOM 2548 N N . VAL A 1 353 ? 115.355 20.727 -2.447 1.00 15.97 333 VAL A N 1
ATOM 2549 C CA . VAL A 1 353 ? 115.456 21.735 -3.498 1.00 18.72 333 VAL A CA 1
ATOM 2550 C C . VAL A 1 353 ? 116.173 21.120 -4.690 1.00 19.86 333 VAL A C 1
ATOM 2551 O O . VAL A 1 353 ? 117.222 20.489 -4.523 1.00 19.60 333 VAL A O 1
ATOM 2555 N N . ASP A 1 354 ? 115.622 21.301 -5.893 1.00 17.96 334 ASP A N 1
ATOM 2556 C CA . ASP A 1 354 ? 116.391 21.011 -7.091 1.00 17.95 334 ASP A CA 1
ATOM 2557 C C . ASP A 1 354 ? 117.204 22.265 -7.355 1.00 15.48 334 ASP A C 1
ATOM 2558 O O . ASP A 1 354 ? 116.675 23.290 -7.806 1.00 16.58 334 ASP A O 1
ATOM 2563 N N . LEU A 1 355 ? 118.499 22.192 -7.067 1.00 16.55 335 LEU A N 1
ATOM 2564 C CA . LEU A 1 355 ? 119.355 23.367 -7.167 1.00 17.04 335 LEU A CA 1
ATOM 2565 C C . LEU A 1 355 ? 119.348 24.005 -8.560 1.00 16.99 335 LEU A C 1
ATOM 2566 O O . LEU A 1 355 ? 119.548 25.208 -8.695 1.00 17.27 335 LEU A O 1
ATOM 2571 N N . ARG A 1 356 ? 119.117 23.212 -9.599 1.00 15.39 336 ARG A N 1
ATOM 2572 C CA . ARG A 1 356 ? 119.068 23.773 -10.952 1.00 17.04 336 ARG A CA 1
ATOM 2573 C C . ARG A 1 356 ? 117.978 24.832 -11.108 1.00 14.61 336 ARG A C 1
ATOM 2574 O O . ARG A 1 356 ? 118.234 25.904 -11.665 1.00 16.39 336 ARG A O 1
ATOM 2582 N N . PHE A 1 357 ? 116.778 24.549 -10.609 1.00 16.08 337 PHE A N 1
ATOM 2583 C CA . PHE A 1 357 ? 115.704 25.538 -10.670 1.00 16.98 337 PHE A CA 1
ATOM 2584 C C . PHE A 1 357 ? 116.073 26.754 -9.833 1.00 15.38 337 PHE A C 1
ATOM 2585 O O . PHE A 1 357 ? 115.860 27.901 -10.234 1.00 15.56 337 PHE A O 1
ATOM 2593 N N . LEU A 1 358 ? 116.620 26.496 -8.651 1.00 13.87 338 LEU A N 1
ATOM 2594 C CA . LEU A 1 358 ? 116.973 27.577 -7.745 1.00 13.27 338 LEU A CA 1
ATOM 2595 C C . LEU A 1 358 ? 118.023 28.526 -8.322 1.00 13.74 338 LEU A C 1
ATOM 2596 O O . LEU A 1 358 ? 117.817 29.746 -8.334 1.00 14.19 338 LEU A O 1
ATOM 2601 N N . TRP A 1 359 ? 119.159 28.003 -8.787 1.00 14.75 339 TRP A N 1
ATOM 2602 C CA . TRP A 1 359 ? 120.206 28.912 -9.241 1.00 15.74 339 TRP A CA 1
ATOM 2603 C C . TRP A 1 359 ? 119.979 29.443 -10.657 1.00 14.91 339 TRP A C 1
ATOM 2604 O O . TRP A 1 359 ? 120.189 30.621 -10.915 1.00 16.26 339 TRP A O 1
ATOM 2615 N N . 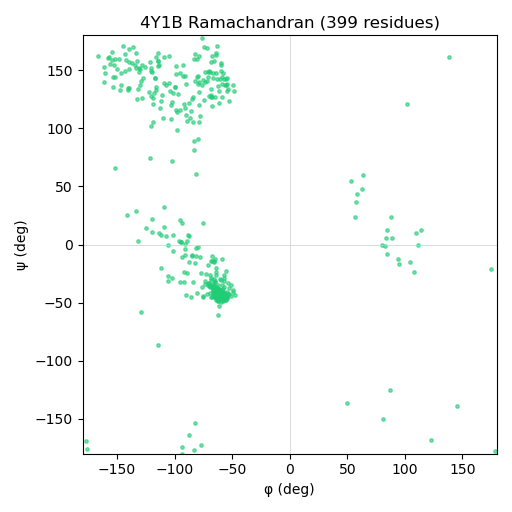MET A 1 360 ? 119.544 28.587 -11.571 1.00 16.54 340 MET A N 1
ATOM 2616 C CA . MET A 1 360 ? 119.426 29.027 -12.958 1.00 15.63 340 MET A CA 1
ATOM 2617 C C . MET A 1 360 ? 118.389 30.121 -13.143 1.00 13.92 340 MET A C 1
ATOM 2618 O O . MET A 1 360 ? 118.538 30.979 -14.025 1.00 16.64 340 MET A O 1
ATOM 2623 N N . ARG A 1 361 ? 117.347 30.094 -12.316 1.00 14.72 341 ARG A N 1
ATOM 2624 C CA . ARG A 1 361 ? 116.301 31.104 -12.377 1.00 14.09 341 ARG A CA 1
ATOM 2625 C C . ARG A 1 361 ? 116.374 32.076 -11.199 1.00 14.67 341 ARG A C 1
ATOM 2626 O O . ARG A 1 361 ? 115.492 32.922 -11.042 1.00 14.28 341 ARG A O 1
ATOM 2634 N N . GLN A 1 362 ? 117.441 31.956 -10.406 1.00 13.00 342 GLN A N 1
ATOM 2635 C CA . GLN A 1 362 ? 117.762 32.900 -9.323 1.00 13.38 342 GLN A CA 1
ATOM 2636 C C . GLN A 1 362 ? 116.597 33.111 -8.361 1.00 13.57 342 GLN A C 1
ATOM 2637 O O . GLN A 1 362 ? 116.176 34.251 -8.083 1.00 14.02 342 GLN A O 1
ATOM 2643 N N . LYS A 1 363 ? 116.114 31.992 -7.826 1.00 12.24 343 LYS A N 1
ATOM 2644 C CA . LYS A 1 363 ? 114.984 31.986 -6.908 1.00 13.51 343 LYS A CA 1
ATOM 2645 C C . LYS A 1 363 ? 115.462 32.049 -5.465 1.00 14.27 343 LYS A C 1
ATOM 2646 O O . LYS A 1 363 ? 116.573 31.626 -5.154 1.00 14.05 343 LYS A O 1
ATOM 2652 N N . ARG A 1 364 ? 114.599 32.572 -4.604 1.00 12.29 344 ARG A N 1
ATOM 2653 C CA . ARG A 1 364 ? 114.877 32.719 -3.169 1.00 10.73 344 ARG A CA 1
ATOM 2654 C C . ARG A 1 364 ? 113.999 31.773 -2.368 1.00 12.72 344 ARG A C 1
ATOM 2655 O O . ARG A 1 364 ? 112.780 31.760 -2.532 1.00 14.15 344 ARG A O 1
ATOM 2663 N N . LEU A 1 365 ? 114.622 30.986 -1.486 1.00 11.87 345 LEU A N 1
ATOM 2664 C CA . LEU A 1 365 ? 113.898 30.178 -0.522 1.00 12.29 345 LEU A CA 1
ATOM 2665 C C . LEU A 1 365 ? 114.169 30.806 0.836 1.00 13.50 345 LEU A C 1
ATOM 2666 O O . LEU A 1 365 ? 115.296 30.758 1.334 1.00 14.34 345 LEU A O 1
ATOM 2671 N N . GLN A 1 366 ? 113.138 31.431 1.392 1.00 12.66 346 GLN A N 1
ATOM 2672 C CA . GLN A 1 366 ? 113.291 32.251 2.592 1.00 12.10 346 GLN A CA 1
ATOM 2673 C C . GLN A 1 366 ? 112.598 31.627 3.783 1.00 12.49 346 GLN A C 1
ATOM 2674 O O . GLN A 1 366 ? 111.393 31.414 3.743 1.00 13.43 346 GLN A O 1
ATOM 2680 N N . GLY A 1 367 ? 113.346 31.384 4.861 1.00 13.63 347 GLY A N 1
ATOM 2681 C CA . GLY A 1 367 ? 112.745 31.012 6.139 1.00 14.06 347 GLY A CA 1
ATOM 2682 C C . GLY A 1 367 ? 112.203 32.240 6.851 1.00 13.24 347 GLY A C 1
ATOM 2683 O O . GLY A 1 367 ? 112.824 33.295 6.819 1.00 12.92 347 GLY A O 1
ATOM 2684 N N . SER A 1 368 ? 111.038 32.109 7.479 1.00 13.45 348 SER A N 1
ATOM 2685 C CA . SER A 1 368 ? 110.427 33.224 8.194 1.00 13.16 348 SER A CA 1
ATOM 2686 C C . SER A 1 368 ? 109.750 32.670 9.437 1.00 14.39 348 SER A C 1
ATOM 2687 O O . SER A 1 368 ? 109.319 31.519 9.451 1.00 15.31 348 SER A O 1
ATOM 2690 N N . HIS A 1 369 ? 109.700 33.477 10.493 1.00 13.76 349 HIS A N 1
ATOM 2691 C CA . HIS A 1 369 ? 109.132 33.045 11.757 1.00 16.05 349 HIS A CA 1
ATOM 2692 C C . HIS A 1 369 ? 108.480 34.232 12.427 1.00 15.03 349 HIS A C 1
ATOM 2693 O O . HIS A 1 369 ? 109.069 35.315 12.484 1.00 14.78 349 HIS A O 1
ATOM 2700 N N . ALA A 1 370 ? 107.255 34.026 12.903 1.00 15.16 350 ALA A N 1
ATOM 2701 C CA . ALA A 1 370 ? 106.518 35.026 13.656 1.00 14.80 350 ALA A CA 1
ATOM 2702 C C . ALA A 1 370 ? 106.520 36.379 12.935 1.00 14.10 350 ALA A C 1
ATOM 2703 O O . ALA A 1 370 ? 106.320 36.420 11.727 1.00 15.24 350 ALA A O 1
ATOM 2705 N N . ALA A 1 371 ? 106.738 37.469 13.672 1.00 15.23 351 ALA A N 1
ATOM 2706 C CA . ALA A 1 371 ? 106.692 38.806 13.091 1.00 14.78 351 ALA A CA 1
ATOM 2707 C C . ALA A 1 371 ? 107.499 39.752 13.956 1.00 14.35 351 ALA A C 1
ATOM 2708 O O . ALA A 1 371 ? 107.766 39.452 15.117 1.00 15.81 351 ALA A O 1
ATOM 2710 N N . SER A 1 372 ? 107.878 40.894 13.401 1.00 13.91 352 SER A N 1
ATOM 2711 C CA . SER A 1 372 ? 108.406 41.969 14.224 1.00 13.23 352 SER A CA 1
ATOM 2712 C C . SER A 1 372 ? 107.259 42.704 14.900 1.00 13.62 352 SER A C 1
ATOM 2713 O O . SER A 1 372 ? 106.101 42.579 14.504 1.00 14.62 352 SER A O 1
ATOM 2716 N N . ALA A 1 373 ? 107.568 43.460 15.950 1.00 13.04 353 ALA A N 1
ATOM 2717 C CA . ALA A 1 373 ? 106.560 44.333 16.542 1.00 13.96 353 ALA A CA 1
ATOM 2718 C C . ALA A 1 373 ? 105.931 45.273 15.501 1.00 13.66 353 ALA A C 1
ATOM 2719 O O . ALA A 1 373 ? 104.721 45.503 15.495 1.00 14.86 353 ALA A O 1
ATOM 2721 N N . ARG A 1 374 ? 106.753 45.812 14.606 1.00 13.57 354 ARG A N 1
ATOM 2722 C CA . ARG A 1 374 ? 106.239 46.683 13.538 1.00 14.46 354 ARG A CA 1
ATOM 2723 C C . ARG A 1 374 ? 105.199 45.970 12.679 1.00 12.96 354 ARG A C 1
ATOM 2724 O O . ARG A 1 374 ? 104.133 46.515 12.386 1.00 15.07 354 ARG A O 1
ATOM 2732 N N . GLU A 1 375 ? 105.510 44.733 12.308 1.00 13.21 355 GLU A N 1
ATOM 2733 C CA . GLU A 1 375 ? 104.609 43.930 11.500 1.00 15.19 355 GLU A CA 1
ATOM 2734 C C . GLU A 1 375 ? 103.325 43.586 12.255 1.00 14.77 355 GLU A C 1
ATOM 2735 O O . GLU A 1 375 ? 102.224 43.699 11.697 1.00 15.12 355 GLU A O 1
ATOM 2741 N N . ALA A 1 376 ? 103.451 43.206 13.528 1.00 14.08 356 ALA A N 1
ATOM 2742 C CA . ALA A 1 376 ? 102.258 42.983 14.349 1.00 14.55 356 ALA A CA 1
ATOM 2743 C C . ALA A 1 376 ? 101.362 44.224 14.394 1.00 15.04 356 ALA A C 1
ATOM 2744 O O . ALA A 1 376 ? 100.133 44.129 14.315 1.00 14.55 356 ALA A O 1
ATOM 2746 N N . ARG A 1 377 ? 101.979 45.395 14.518 1.00 13.20 357 ARG A N 1
ATOM 2747 C CA . ARG A 1 377 ? 101.222 46.641 14.593 1.00 14.40 357 ARG A CA 1
ATOM 2748 C C . ARG A 1 377 ? 100.555 46.952 13.256 1.00 15.59 357 ARG A C 1
ATOM 2749 O O . ARG A 1 377 ? 99.396 47.375 13.221 1.00 15.51 357 ARG A O 1
ATOM 2757 N N . GLU A 1 378 ? 101.283 46.737 12.156 1.00 13.80 358 GLU A N 1
ATOM 2758 C CA . GLU A 1 378 ? 100.719 46.997 10.831 1.00 14.74 358 GLU A CA 1
ATOM 2759 C C . GLU A 1 378 ? 99.539 46.075 10.477 1.00 15.54 358 GLU A C 1
ATOM 2760 O O . GLU A 1 378 ? 98.510 46.548 9.972 1.00 15.32 358 GLU A O 1
ATOM 2766 N N . ILE A 1 379 ? 99.668 44.772 10.737 1.00 14.50 359 ILE A N 1
ATOM 2767 C CA . ILE A 1 379 ? 98.552 43.876 10.423 1.00 15.10 359 ILE A CA 1
ATOM 2768 C C . ILE A 1 379 ? 97.351 44.214 11.333 1.00 15.24 359 ILE A C 1
ATOM 2769 O O . ILE A 1 379 ? 96.203 44.173 10.903 1.00 17.49 359 ILE A O 1
ATOM 2774 N N . THR A 1 380 ? 97.627 44.595 12.577 1.00 15.70 360 THR A N 1
ATOM 2775 C CA . THR A 1 380 ? 96.567 45.024 13.485 1.00 16.57 360 THR A CA 1
ATOM 2776 C C . THR A 1 380 ? 95.837 46.246 12.920 1.00 16.02 360 THR A C 1
ATOM 2777 O O . THR A 1 380 ? 94.608 46.326 12.977 1.00 16.59 360 THR A O 1
ATOM 2781 N N . ARG A 1 381 ? 96.594 47.184 12.353 1.00 16.07 361 ARG A N 1
ATOM 2782 C CA . ARG A 1 381 ? 96.009 48.362 11.730 1.00 17.05 361 ARG A CA 1
ATOM 2783 C C . ARG A 1 381 ? 95.086 47.974 10.569 1.00 16.57 361 ARG A C 1
ATOM 2784 O O . ARG A 1 381 ? 93.975 48.496 10.454 1.00 17.33 361 ARG A O 1
ATOM 2792 N N . LEU A 1 382 ? 95.533 47.060 9.709 1.00 15.85 362 LEU A N 1
ATOM 2793 C CA . LEU A 1 382 ? 94.708 46.643 8.579 1.00 16.87 362 LEU A CA 1
ATOM 2794 C C . LEU A 1 382 ? 93.451 45.926 9.038 1.00 18.32 362 LEU A C 1
ATOM 2795 O O . LEU A 1 382 ? 92.388 46.080 8.441 1.00 20.02 362 LEU A O 1
ATOM 2800 N N . ILE A 1 383 ? 93.575 45.143 10.103 1.00 18.16 363 ILE A N 1
ATOM 2801 C CA . ILE A 1 383 ? 92.417 44.469 10.667 1.00 18.57 363 ILE A CA 1
ATOM 2802 C C . ILE A 1 383 ? 91.469 45.489 11.289 1.00 17.93 363 ILE A C 1
ATOM 2803 O O . ILE A 1 383 ? 90.256 45.442 11.059 1.00 20.13 363 ILE A O 1
ATOM 2808 N N . ASP A 1 384 ? 92.022 46.432 12.047 1.00 17.27 364 ASP A N 1
ATOM 2809 C CA . ASP A 1 384 ? 91.211 47.471 12.673 1.00 18.90 364 ASP A CA 1
ATOM 2810 C C . ASP A 1 384 ? 90.389 48.246 11.643 1.00 21.92 364 ASP A C 1
ATOM 2811 O O . ASP A 1 384 ? 89.212 48.538 11.862 1.00 23.04 364 ASP A O 1
ATOM 2816 N N . GLN A 1 385 ? 91.012 48.571 10.516 1.00 22.20 365 GLN A N 1
ATOM 2817 C CA . GLN A 1 385 ? 90.345 49.389 9.509 1.00 21.69 365 GLN A CA 1
ATOM 2818 C C . GLN A 1 385 ? 89.408 48.583 8.620 1.00 21.85 365 GLN A C 1
ATOM 2819 O O . GLN A 1 385 ? 88.731 49.137 7.754 1.00 27.98 365 GLN A O 1
ATOM 2825 N N . GLY A 1 386 ? 89.365 47.274 8.833 1.00 23.66 366 GLY A N 1
ATOM 2826 C CA . GLY A 1 386 ? 88.419 46.433 8.123 1.00 22.83 366 GLY A CA 1
ATOM 2827 C C . GLY A 1 386 ? 88.896 45.893 6.792 1.00 23.18 366 GLY A C 1
ATOM 2828 O O . GLY A 1 386 ? 88.139 45.238 6.076 1.00 26.32 366 GLY A O 1
ATOM 2829 N N . ALA A 1 387 ? 90.155 46.143 6.453 1.00 20.57 367 ALA A N 1
ATOM 2830 C CA . ALA A 1 387 ? 90.724 45.585 5.231 1.00 22.90 367 ALA A CA 1
ATOM 2831 C C . ALA A 1 387 ? 90.887 44.069 5.317 1.00 22.51 367 ALA A C 1
ATOM 2832 O O . ALA A 1 387 ? 90.802 43.361 4.309 1.00 22.91 367 ALA A O 1
ATOM 2834 N N . ILE A 1 388 ? 91.122 43.580 6.530 1.00 20.38 368 ILE A N 1
ATOM 2835 C CA . ILE A 1 388 ? 91.417 42.173 6.756 1.00 19.71 368 ILE A CA 1
ATOM 2836 C C . ILE A 1 388 ? 90.554 41.646 7.896 1.00 20.66 368 ILE A C 1
ATOM 2837 O O . ILE A 1 388 ? 90.428 42.289 8.932 1.00 21.69 368 ILE A O 1
ATOM 2842 N N . ASP A 1 389 ? 89.954 40.479 7.682 1.00 19.73 369 ASP A N 1
ATOM 2843 C CA . ASP A 1 389 ? 89.153 39.817 8.714 1.00 22.70 369 ASP A CA 1
ATOM 2844 C C . ASP A 1 389 ? 89.976 38.727 9.382 1.00 22.25 369 ASP A C 1
ATOM 2845 O O . ASP A 1 389 ? 90.648 37.964 8.700 1.00 22.21 369 ASP A O 1
ATOM 2850 N N . PRO A 1 390 ? 89.923 38.644 10.721 1.00 21.30 370 PRO A N 1
ATOM 2851 C CA . PRO A 1 390 ? 90.699 37.635 11.462 1.00 21.82 370 PRO A CA 1
ATOM 2852 C C . PRO A 1 390 ? 90.218 36.199 11.242 1.00 25.68 370 PRO A C 1
ATOM 2853 O O . PRO A 1 390 ? 90.933 35.262 11.604 1.00 23.24 370 PRO A O 1
ATOM 2857 N N . CYS A 1 391 ? 89.030 36.030 10.671 1.00 23.03 371 CYS A N 1
ATOM 2858 C CA . CYS A 1 391 ? 88.519 34.699 10.338 1.00 21.38 371 CYS A CA 1
ATOM 2859 C C . CYS A 1 391 ? 88.314 33.792 11.555 1.00 25.31 371 CYS A C 1
ATOM 2860 O O . CYS A 1 391 ? 88.728 32.640 11.552 1.00 24.07 371 CYS A O 1
ATOM 2863 N N . LEU A 1 392 ? 87.673 34.323 12.587 1.00 23.14 372 LEU A N 1
ATOM 2864 C CA . LEU A 1 392 ? 87.320 33.519 13.749 1.00 23.34 372 LEU A CA 1
ATOM 2865 C C . LEU A 1 392 ? 86.264 32.496 13.356 1.00 23.11 372 LEU A C 1
ATOM 2866 O O . LEU A 1 392 ? 85.166 32.868 12.945 1.00 26.46 372 LEU A O 1
ATOM 2871 N N . SER A 1 393 ? 86.590 31.215 13.495 1.00 24.41 373 SER A N 1
ATOM 2872 C CA . SER A 1 393 ? 85.698 30.145 13.047 1.00 25.17 373 SER A CA 1
ATOM 2873 C C . SER A 1 393 ? 84.926 29.461 14.167 1.00 29.07 373 SER A C 1
ATOM 2874 O O . SER A 1 393 ? 83.836 28.935 13.944 1.00 31.81 373 SER A O 1
ATOM 2877 N N . ARG A 1 394 ? 85.501 29.440 15.361 1.00 27.27 374 ARG A N 1
ATOM 2878 C CA . ARG A 1 394 ? 84.863 28.770 16.489 1.00 27.33 374 ARG A CA 1
ATOM 2879 C C . ARG A 1 394 ? 85.456 29.255 17.801 1.00 28.51 374 ARG A C 1
ATOM 2880 O O . ARG A 1 394 ? 86.668 29.449 17.909 1.00 25.97 374 ARG A O 1
ATOM 2888 N N . THR A 1 395 ? 84.587 29.443 18.789 1.00 24.70 375 THR A N 1
ATOM 2889 C CA . THR A 1 395 ? 84.979 29.905 20.110 1.00 25.68 375 THR A CA 1
ATOM 2890 C C . THR A 1 395 ? 84.669 28.820 21.138 1.00 27.44 375 THR A C 1
ATOM 2891 O O . THR A 1 395 ? 83.596 28.226 21.108 1.00 31.68 375 THR A O 1
ATOM 2895 N N . PHE A 1 396 ? 85.616 28.568 22.038 1.00 24.95 376 PHE A N 1
ATOM 2896 C CA . PHE A 1 396 ? 85.472 27.550 23.077 1.00 23.81 376 PHE A CA 1
ATOM 2897 C C . PHE A 1 396 ? 85.429 28.171 24.466 1.00 26.83 376 PHE A C 1
ATOM 2898 O O . PHE A 1 396 ? 85.905 29.282 24.665 1.00 27.17 376 PHE A O 1
ATOM 2906 N N . GLY A 1 397 ? 84.867 27.437 25.427 1.00 25.76 377 GLY A N 1
ATOM 2907 C CA . GLY A 1 397 ? 84.952 27.817 26.827 1.00 26.24 377 GLY A CA 1
ATOM 2908 C C . GLY A 1 397 ? 86.275 27.376 27.424 1.00 24.93 377 GLY A C 1
ATOM 2909 O O . GLY A 1 397 ? 86.970 26.541 26.846 1.00 26.35 377 GLY A O 1
ATOM 2910 N N . PHE A 1 398 ? 86.620 27.929 28.584 1.00 24.02 378 PHE A N 1
ATOM 2911 C CA . PHE A 1 398 ? 87.914 27.666 29.218 1.00 24.60 378 PHE A CA 1
ATOM 2912 C C . PHE A 1 398 ? 88.122 26.187 29.531 1.00 25.58 378 PHE A C 1
ATOM 2913 O O . PHE A 1 398 ? 89.248 25.690 29.530 1.00 24.60 378 PHE A O 1
ATOM 2921 N N . GLU A 1 399 ? 87.029 25.484 29.803 1.00 28.33 379 GLU A N 1
ATOM 2922 C CA . GLU A 1 399 ? 87.113 24.064 30.107 1.00 28.88 379 GLU A CA 1
ATOM 2923 C C . GLU A 1 399 ? 87.254 23.189 28.859 1.00 27.92 379 GLU A C 1
ATOM 2924 O O . GLU A 1 399 ? 87.395 21.972 28.967 1.00 31.53 379 GLU A O 1
ATOM 2930 N N . GLU A 1 400 ? 87.242 23.811 27.681 1.00 26.45 380 GLU A N 1
ATOM 2931 C CA . GLU A 1 400 ? 87.320 23.085 26.411 1.00 27.92 380 GLU A CA 1
ATOM 2932 C C . GLU A 1 400 ? 88.655 23.266 25.686 1.00 28.16 380 GLU A C 1
ATOM 2933 O O . GLU A 1 400 ? 88.763 22.962 24.496 1.00 27.54 380 GLU A O 1
ATOM 2939 N N . ILE A 1 401 ? 89.662 23.769 26.391 1.00 25.97 381 ILE A N 1
ATOM 2940 C CA . ILE A 1 401 ? 90.984 23.947 25.793 1.00 27.99 381 ILE A CA 1
ATOM 2941 C C . ILE A 1 401 ? 91.531 22.625 25.249 1.00 27.61 381 ILE A C 1
ATOM 2942 O O . ILE A 1 401 ? 92.077 22.576 24.139 1.00 27.29 381 ILE A O 1
ATOM 2947 N N . GLY A 1 402 ? 91.352 21.548 26.014 1.00 28.16 382 GLY A N 1
ATOM 2948 C CA . GLY A 1 402 ? 91.740 20.220 25.564 1.00 27.78 382 GLY A CA 1
ATOM 2949 C C . GLY A 1 402 ? 91.044 19.781 24.287 1.00 26.82 382 GLY A C 1
ATOM 2950 O O . GLY A 1 402 ? 91.696 19.331 23.344 1.00 28.57 382 GLY A O 1
ATOM 2951 N N . LEU A 1 403 ? 89.720 19.917 24.259 1.00 28.62 383 LEU A N 1
ATOM 2952 C CA . LEU A 1 403 ? 88.924 19.583 23.077 1.00 30.98 383 LEU A CA 1
ATOM 2953 C C . LEU A 1 403 ? 89.387 20.349 21.841 1.00 28.05 383 LEU A C 1
ATOM 2954 O O . LEU A 1 403 ? 89.556 19.775 20.763 1.00 29.51 383 LEU A O 1
ATOM 2959 N N . ALA A 1 404 ? 89.585 21.653 22.006 1.00 28.60 384 ALA A N 1
ATOM 2960 C CA . ALA A 1 404 ? 90.012 22.506 20.906 1.00 30.04 384 ALA A CA 1
ATOM 2961 C C . ALA A 1 404 ? 91.319 22.013 20.284 1.00 26.48 384 ALA A C 1
ATOM 2962 O O . ALA A 1 404 ? 91.449 21.945 19.058 1.00 27.10 384 ALA A O 1
ATOM 2964 N N . HIS A 1 405 ? 92.285 21.659 21.123 1.00 26.31 385 HIS A N 1
ATOM 2965 C CA . HIS A 1 405 ? 93.570 21.204 20.609 1.00 25.36 385 HIS A CA 1
ATOM 2966 C C . HIS A 1 405 ? 93.522 19.772 20.090 1.00 28.47 385 HIS A C 1
ATOM 2967 O O . HIS A 1 405 ? 94.318 19.382 19.234 1.00 26.38 385 HIS A O 1
ATOM 2974 N N . GLN A 1 406 ? 92.568 18.999 20.594 1.00 27.62 386 GLN A N 1
ATOM 2975 C CA . GLN A 1 406 ? 92.355 17.651 20.088 1.00 28.79 386 GLN A CA 1
ATOM 2976 C C . GLN A 1 406 ? 91.890 17.731 18.639 1.00 28.36 386 GLN A C 1
ATOM 2977 O O . GLN A 1 406 ? 92.312 16.934 17.793 1.00 27.40 386 GLN A O 1
ATOM 2983 N N . LEU A 1 407 ? 91.022 18.701 18.358 1.00 27.55 387 LEU A N 1
ATOM 2984 C CA . LEU A 1 407 ? 90.540 18.934 17.003 1.00 28.20 387 LEU A CA 1
ATOM 2985 C C . LEU A 1 407 ? 91.695 19.180 16.043 1.00 31.51 387 LEU A C 1
ATOM 2986 O O . LEU A 1 407 ? 91.748 18.603 14.956 1.00 29.99 387 LEU A O 1
ATOM 2991 N N . ILE A 1 408 ? 92.617 20.048 16.442 1.00 27.41 388 ILE A N 1
ATOM 2992 C CA . ILE A 1 408 ? 93.776 20.348 15.611 1.00 27.83 388 ILE A CA 1
ATOM 2993 C C . ILE A 1 408 ? 94.662 19.118 15.448 1.00 29.68 388 ILE A C 1
ATOM 2994 O O . ILE A 1 408 ? 95.134 18.819 14.348 1.00 29.34 388 ILE A O 1
ATOM 2999 N N . HIS A 1 409 ? 94.874 18.407 16.551 1.00 30.11 389 HIS A N 1
ATOM 3000 C CA . HIS A 1 409 ? 95.641 17.168 16.543 1.00 30.66 389 HIS A CA 1
ATOM 3001 C C . HIS A 1 409 ? 95.103 16.187 15.497 1.00 30.10 389 HIS A C 1
ATOM 3002 O O . HIS A 1 409 ? 95.870 15.561 14.765 1.00 34.34 389 HIS A O 1
ATOM 3009 N N . ASP A 1 410 ? 93.779 16.080 15.426 1.00 28.79 390 ASP A N 1
ATOM 3010 C CA . ASP A 1 410 ? 93.118 15.130 14.534 1.00 30.28 390 ASP A CA 1
ATOM 3011 C C . ASP A 1 410 ? 92.840 15.720 13.152 1.00 35.32 390 ASP A C 1
ATOM 3012 O O . ASP A 1 410 ? 92.243 15.060 12.295 1.00 34.73 390 ASP A O 1
ATOM 3017 N N . ASN A 1 411 ? 93.280 16.958 12.938 1.00 31.39 391 ASN A N 1
ATOM 3018 C CA . ASN A 1 411 ? 93.028 17.670 11.686 1.00 31.66 391 ASN A CA 1
ATOM 3019 C C . ASN A 1 411 ? 91.537 17.772 11.392 1.00 32.89 391 ASN A C 1
ATOM 3020 O O . ASN A 1 411 ? 91.108 17.680 10.241 1.00 34.40 391 ASN A O 1
ATOM 3025 N N . GLN A 1 412 ? 90.750 17.955 12.445 1.00 29.70 392 GLN A N 1
ATOM 3026 C CA . GLN A 1 412 ? 89.310 18.106 12.299 1.00 30.05 392 GLN A CA 1
ATOM 3027 C C . GLN A 1 412 ? 88.850 19.522 12.639 1.00 32.55 392 GLN A C 1
ATOM 3028 O O . GLN A 1 412 ? 87.648 19.792 12.711 1.00 32.00 392 GLN A O 1
ATOM 3034 N N . HIS A 1 413 ? 89.808 20.425 12.845 1.00 29.46 393 HIS A N 1
ATOM 3035 C CA . HIS A 1 413 ? 89.488 21.824 13.118 1.00 28.75 393 HIS A CA 1
ATOM 3036 C C . HIS A 1 413 ? 88.913 22.517 11.888 1.00 29.40 393 HIS A C 1
ATOM 3037 O O . HIS A 1 413 ? 89.272 22.176 10.766 1.00 30.80 393 HIS A O 1
ATOM 3044 N N . PRO A 1 414 ? 88.012 23.490 12.098 1.00 29.20 394 PRO A N 1
ATOM 3045 C CA . PRO A 1 414 ? 87.405 24.202 10.969 1.00 29.15 394 PRO A CA 1
ATOM 3046 C C . PRO A 1 414 ? 88.401 25.143 10.300 1.00 28.63 394 PRO A C 1
ATOM 3047 O O . PRO A 1 414 ? 89.491 25.365 10.831 1.00 30.27 394 PRO A O 1
ATOM 3051 N N . SER A 1 415 ? 88.028 25.669 9.138 1.00 28.09 395 SER A N 1
ATOM 3052 C CA . SER A 1 415 ? 88.829 26.669 8.447 1.00 26.89 395 SER A CA 1
ATOM 3053 C C . SER A 1 415 ? 89.006 27.898 9.324 1.00 28.92 395 SER A C 1
ATOM 3054 O O . SER A 1 415 ? 88.209 28.141 10.220 1.00 30.03 395 SER A O 1
ATOM 3057 N N . GLY A 1 416 ? 90.062 28.662 9.074 1.00 23.73 396 GLY A N 1
ATOM 3058 C CA . GLY A 1 416 ? 90.290 29.893 9.813 1.00 25.41 396 GLY A CA 1
ATOM 3059 C C . GLY A 1 416 ? 90.931 29.673 11.174 1.00 24.17 396 GLY A C 1
ATOM 3060 O O . GLY A 1 416 ? 91.681 28.711 11.363 1.00 24.84 396 GLY A O 1
ATOM 3061 N N . ASN A 1 417 ? 90.623 30.569 12.115 1.00 22.91 397 ASN A N 1
ATOM 3062 C CA . ASN A 1 417 ? 91.278 30.606 13.422 1.00 23.88 397 ASN A CA 1
ATOM 3063 C C . ASN A 1 417 ? 90.285 30.400 14.562 1.00 23.55 397 ASN A C 1
ATOM 3064 O O . ASN A 1 417 ? 89.131 30.808 14.460 1.00 28.37 397 ASN A O 1
ATOM 3069 N N . MET A 1 418 ? 90.739 29.785 15.651 1.00 23.89 398 MET A N 1
ATOM 3070 C CA . MET A 1 418 ? 89.871 29.515 16.804 1.00 22.96 398 MET A CA 1
ATOM 3071 C C . MET A 1 418 ? 90.306 30.252 18.068 1.00 24.12 398 MET A C 1
ATOM 3072 O O . MET A 1 418 ? 91.454 30.677 18.185 1.00 24.33 398 MET A O 1
ATOM 3077 N N . ALA A 1 419 ? 89.387 30.379 19.023 1.00 20.88 399 ALA A N 1
ATOM 3078 C CA . ALA A 1 419 ? 89.667 31.107 20.253 1.00 20.66 399 ALA A CA 1
ATOM 3079 C C . ALA A 1 419 ? 89.018 30.439 21.454 1.00 23.50 399 ALA A C 1
ATOM 3080 O O . ALA A 1 419 ? 88.058 29.677 21.312 1.00 24.29 399 ALA A O 1
ATOM 3082 N N . VAL A 1 420 ? 89.558 30.741 22.626 1.00 20.38 400 VAL A N 1
ATOM 3083 C CA . VAL A 1 420 ? 89.031 30.243 23.888 1.00 21.07 400 VAL A CA 1
ATOM 3084 C C . VAL A 1 420 ? 88.680 31.425 24.785 1.00 24.71 400 VAL A C 1
ATOM 3085 O O . VAL A 1 420 ? 89.484 32.348 24.948 1.00 21.06 400 VAL A O 1
ATOM 3089 N N . LEU A 1 421 ? 87.482 31.416 25.365 1.00 22.96 401 LEU A N 1
ATOM 3090 C CA . LEU A 1 421 ? 87.112 32.467 26.303 1.00 23.83 401 LEU A CA 1
ATOM 3091 C C . LEU A 1 421 ? 87.805 32.232 27.639 1.00 24.57 401 LEU A C 1
ATOM 3092 O O . LEU A 1 421 ? 87.882 31.094 28.125 1.00 23.48 401 LEU A O 1
ATOM 3097 N N . VAL A 1 422 ? 88.324 33.303 28.230 1.00 22.24 402 VAL A N 1
ATOM 3098 C CA . VAL A 1 422 ? 88.954 33.206 29.541 1.00 22.14 402 VAL A CA 1
ATOM 3099 C C . VAL A 1 422 ? 88.137 33.992 30.571 1.00 24.19 402 VAL A C 1
ATOM 3100 O O . VAL A 1 422 ? 87.269 33.416 31.226 1.00 25.18 402 VAL A O 1
ATOM 3104 N N . ASN A 1 423 ? 88.382 35.295 30.708 1.00 21.14 403 ASN A N 1
ATOM 3105 C CA . ASN A 1 423 ? 87.509 36.129 31.540 1.00 25.13 403 ASN A CA 1
ATOM 3106 C C . ASN A 1 423 ? 86.296 36.691 30.788 1.00 27.88 403 ASN A C 1
ATOM 3107 O O . ASN A 1 423 ? 85.353 37.179 31.406 1.00 27.22 403 ASN A O 1
ATOM 3112 N N . ALA A 1 424 ? 86.326 36.642 29.457 1.00 23.93 404 ALA A N 1
ATOM 3113 C CA . ALA A 1 424 ? 85.213 37.156 28.661 1.00 26.99 404 ALA A CA 1
ATOM 3114 C C . ALA A 1 424 ? 84.012 36.214 28.737 1.00 30.68 404 ALA A C 1
ATOM 3115 O O . ALA A 1 424 ? 84.176 35.002 28.858 1.00 30.69 404 ALA A O 1
ATOM 3117 N N . THR A 1 425 ? 82.808 36.774 28.653 1.00 34.75 405 THR A N 1
ATOM 3118 C CA . THR A 1 425 ? 81.593 35.962 28.666 1.00 41.36 405 THR A CA 1
ATOM 3119 C C . THR A 1 425 ? 80.810 36.075 27.360 1.00 43.58 405 THR A C 1
ATOM 3120 O O . THR A 1 425 ? 81.372 35.968 26.271 1.00 43.56 405 THR A O 1
#